Protein AF-A0A183SHX3-F1 (afdb_monomer_lite)

Foldseek 3Di:
DCPVVPDDPVVVLVVVLVVVVVLQPDQDPDPVSVVVLVCLLVVLVVQLPPDPDDDDPPDPSNVSVLVLLVSLLCLQPPPPCPDDDDDDDDDPPDPDPDPPPDDPPPPPDSYVHPDLRNLLSSLLSLLSNLVPDDPPDDDPPVSLVSLLVRLLVLLPLDDDPPPDDDDDDDDPVVVVVVVVVVVVRRVSSLSSNLSSLSNLLSVDDPVDPVGVSLVSLLCQLPDPDPVSVQSSLLSDDDDLVCLVSLLVQCPPPDLSSVLSSLQVCLVVLPQVSDDQVSVLVSLVCQLPPPDADDPPPPPDDDDDPPPCPVVCPCGRSSNVSSLSSLVSNCVVQVVALLSSCVSHPCLVCVVSSLSSLLSNLVPDFAVSNVVNLVVLQVVFFAQDQPDDPDDDRDGGGLLHGDPVRLWLSSLSNLLSLLVSLVCVVVDDDDPGHDDNVSSVVSNVSRDGALQSLQQPDDDDPPPDDDDDDDDDPPCPVVSNCVVVVVLLCVLVPDDDDDDVNSRVLSSVLSSLSSLVSHDLPPPVSLVSLLVSLLVLLLDLSNFLSCLVSSVVSNCVSDPDPVVLVCSCVSSVLVVCLVVPPDDRSNSSSVVVVVVSVVVVVVVVVD

Organism: Schistocephalus solidus (NCBI:txid70667)

Radius of gyration: 36.67 Å; chains: 1; bounding box: 92×57×106 Å

Sequence (606 aa):
MNLYQQMPFSHFTEEFFELCRYSLISAERSPYRERTVDFIVRFVLQASKHSNSTCDETSTKNQLLIKTFLFCAKVITLLSRIVTDGTHTTELSTPNFLPLNSSTSFFFKYHECVDPAPRFRCTQIIQKLLQAMGADECLPVELLDIIQRVLLRRSQDIKVSIASQDSLLLSWDTVIHRFLSFLRTLSLKHTVRIQSIHGLCRLQDPTNKDCPVVANLLWLARHDIPEVRRTALAALVLTTVTLPCVVERCRDVSDSVRKTAYGILAERSILRPLSIAKRIAIIQDGLKDTSREFPLFTPYSDYQPHRLRSLLVHFWEVRKAAEELVLAWFKAVDQDPILLLRRLDTEGVPQTSRLCLERLLQNLDAATLKSVFKKWSEEYLDERLVRGLSLVAIYPPRRLPKPEKCSVECVFFWRVAAEYLLQRPTKKEDENGPSPDECSAILESIMPSVSDYVEYRYLTQIHGAGPRKITANTAYSDLENHRVNGLLELLQADLDYNENIMEAECVLEHVFHFCDSLDLSDEFGRRRLYDVVRNWLVNPNVPASLTAFLLKLYFNIEISVVRLCDLPTLCSVYYLYLRAPDWFSRAKLAIIYGTLRIHFAYQQRD

Secondary structure (DSSP, 8-state):
--HHHHS-HHHHHHHHHHHHHHHHS-----HHHHHHHHHHHHHHHHHHH---S---TT-GGGHHHHHHHHHHHHHHH---SSS---S--------------S-TTS----TT-SSSHHHHHHHHHHHHHHHHS-SS-PPPHHHHHHHHHHHHHHTT-----------S---HHHHHHHHHHHHHHHHHHHHHHHHHHHHHGGG--SS-TT-HHHHHHHHHHHHS-HHHHHHHHHHSPP-TTTHHHHHHHTT-SSHHHHHHHHHHHHHTT--TTS-HHHHHHHHHHHHT----------------TTSGGGTTT---HHHHHHHHHHHHHHHTTTT-HHHHHTTS-TTT-HHHHHHHHHHHHHHS-HHHHHHHHHHHHHHHEE------SSSS--SPP--EEPGGG--HHHHHHHHHHHHHHHHGGGS---TTSPPHHHHHHHHHHHPPPHHHHHT-------S----PPPPTTSTTTSSSSHHHHHHHHHHHS-SS--SHHHHHHHHHHHHHHHGGGS-TT-HHHHHHHHHHHHHHHH-TTS-STTHHHHHHHHHHH---HHHHHTHHHHTTHHHHHHH-SSHHHHHHHHHHHHHHHHHHHHHTT-

InterPro domains:
  IPR016024 Armadillo-type fold [SSF48371] (104-551)
  IPR027165 Condensin complex subunit 3 [PTHR14418] (189-291)

pLDDT: mean 71.31, std 21.79, range [22.97, 98.19]

Structure (mmCIF, N/CA/C/O backbone):
data_AF-A0A183SHX3-F1
#
_entry.id   AF-A0A183SHX3-F1
#
loop_
_atom_site.group_PDB
_atom_site.id
_atom_site.type_symbol
_atom_site.label_atom_id
_atom_site.label_alt_id
_atom_site.label_comp_id
_atom_site.label_asym_id
_atom_site.label_entity_id
_atom_site.label_seq_id
_atom_site.pdbx_PDB_ins_code
_atom_site.Cartn_x
_atom_site.Cartn_y
_atom_site.Cartn_z
_atom_site.occupancy
_atom_site.B_iso_or_equiv
_atom_site.auth_seq_id
_atom_site.auth_comp_id
_atom_site.auth_asym_id
_atom_site.auth_atom_id
_atom_site.pdbx_PDB_model_num
ATOM 1 N N . MET A 1 1 ? 33.248 26.354 -43.726 1.00 44.84 1 MET A N 1
ATOM 2 C CA . MET A 1 1 ? 32.286 25.823 -42.736 1.00 44.84 1 MET A CA 1
ATOM 3 C C . MET A 1 1 ? 30.930 25.512 -43.403 1.00 44.84 1 MET A C 1
ATOM 5 O O . MET A 1 1 ? 29.905 25.875 -42.860 1.00 44.84 1 MET A O 1
ATOM 9 N N . ASN A 1 2 ? 30.923 24.837 -44.570 1.00 54.84 2 ASN A N 1
ATOM 10 C CA . ASN A 1 2 ? 29.713 24.521 -45.370 1.00 54.84 2 ASN A CA 1
ATOM 11 C C . ASN A 1 2 ? 29.609 23.032 -45.769 1.00 54.84 2 ASN A C 1
ATOM 13 O O . ASN A 1 2 ? 28.749 22.673 -46.566 1.00 54.84 2 ASN A O 1
ATOM 17 N N . LEU A 1 3 ? 30.468 22.159 -45.222 1.00 58.69 3 LEU A N 1
ATOM 18 C CA . LEU A 1 3 ? 30.584 20.755 -45.649 1.00 58.69 3 LEU A CA 1
ATOM 19 C C . LEU A 1 3 ? 29.235 20.013 -45.592 1.00 58.69 3 LEU A C 1
ATOM 21 O O . LEU A 1 3 ? 28.843 19.347 -46.542 1.00 58.69 3 LEU A O 1
ATOM 25 N N . TYR A 1 4 ? 28.483 20.212 -44.508 1.00 65.12 4 TYR A N 1
ATOM 26 C CA . TYR A 1 4 ? 27.201 19.543 -44.276 1.00 65.12 4 TYR A CA 1
ATOM 27 C C . TYR A 1 4 ? 26.002 20.208 -44.971 1.00 65.12 4 TYR A C 1
ATOM 29 O O . TYR A 1 4 ? 24.940 19.602 -45.033 1.00 65.12 4 TYR A O 1
ATOM 37 N N . GLN A 1 5 ? 26.146 21.428 -45.504 1.00 63.84 5 GLN A N 1
ATOM 38 C CA . GLN A 1 5 ? 25.056 22.111 -46.220 1.00 63.84 5 GLN A CA 1
ATOM 39 C C . GLN A 1 5 ? 24.899 21.616 -47.664 1.00 63.84 5 GLN A C 1
ATOM 41 O O . GLN A 1 5 ? 23.817 21.724 -48.229 1.00 63.84 5 GLN A O 1
ATOM 46 N N . GLN A 1 6 ? 25.971 21.086 -48.259 1.00 72.94 6 GLN A N 1
ATOM 47 C CA . GLN A 1 6 ? 25.992 20.597 -49.645 1.00 72.94 6 GLN A CA 1
ATOM 48 C C . GLN A 1 6 ? 26.028 19.064 -49.738 1.00 72.94 6 GLN A C 1
ATOM 50 O O . GLN A 1 6 ? 25.928 18.510 -50.832 1.00 72.94 6 GLN A O 1
ATOM 55 N N . MET A 1 7 ? 26.186 18.366 -48.609 1.00 78.50 7 MET A N 1
ATOM 56 C CA . MET A 1 7 ? 26.291 16.910 -48.584 1.00 78.50 7 MET A CA 1
ATOM 57 C C . MET A 1 7 ? 24.915 16.243 -48.769 1.00 78.50 7 MET A C 1
ATOM 59 O O . MET A 1 7 ? 23.970 16.597 -48.059 1.00 78.50 7 MET A O 1
ATOM 63 N N . PRO A 1 8 ? 24.790 15.232 -49.656 1.00 80.56 8 PRO A N 1
ATOM 64 C CA . PRO A 1 8 ? 23.586 14.415 -49.746 1.00 80.56 8 PRO A CA 1
ATOM 65 C C . PRO A 1 8 ? 23.235 13.779 -48.399 1.00 80.56 8 PRO A C 1
ATOM 67 O O . PRO A 1 8 ? 24.102 13.246 -47.704 1.00 80.56 8 PRO A O 1
ATOM 70 N N . PHE A 1 9 ? 21.947 13.767 -48.051 1.00 78.00 9 PHE A N 1
ATOM 71 C CA . PHE A 1 9 ? 21.480 13.196 -46.785 1.00 78.00 9 PHE A CA 1
ATOM 72 C C . PHE A 1 9 ? 21.889 11.722 -46.606 1.00 78.00 9 PHE A C 1
ATOM 74 O O . PHE A 1 9 ? 22.157 11.292 -45.489 1.00 78.00 9 PHE A O 1
ATOM 81 N N . SER A 1 10 ? 21.988 10.945 -47.691 1.00 76.94 10 SER A N 1
ATOM 82 C CA . SER A 1 10 ? 22.508 9.571 -47.663 1.00 76.94 10 SER A CA 1
ATOM 83 C C . SER A 1 10 ? 23.941 9.503 -47.126 1.00 76.94 10 SER A C 1
ATOM 85 O O . SER A 1 10 ? 24.170 8.789 -46.151 1.00 76.94 10 SER A O 1
ATOM 87 N N . HIS A 1 11 ? 24.859 10.298 -47.682 1.00 81.56 11 HIS A N 1
ATOM 88 C CA . HIS A 1 11 ? 26.261 10.347 -47.253 1.00 81.56 11 HIS A CA 1
ATOM 89 C C . HIS A 1 11 ? 26.391 10.847 -45.813 1.00 81.56 11 HIS A C 1
ATOM 91 O O . HIS A 1 11 ? 27.115 10.247 -45.023 1.00 81.56 11 HIS A O 1
ATOM 97 N N . PHE A 1 12 ? 25.610 11.869 -45.437 1.00 85.19 12 PHE A N 1
ATOM 98 C CA . PHE A 1 12 ? 25.534 12.305 -44.043 1.00 85.19 12 PHE A CA 1
ATOM 99 C C . PHE A 1 12 ? 25.127 11.153 -43.118 1.00 85.19 12 PHE A C 1
ATOM 101 O O . PHE A 1 12 ? 25.765 10.924 -42.094 1.00 85.19 12 PHE A O 1
ATOM 108 N N . THR A 1 13 ? 24.061 10.419 -43.466 1.00 80.44 13 THR A N 1
ATOM 109 C CA . THR A 1 13 ? 23.580 9.314 -42.627 1.00 80.44 13 THR A CA 1
ATOM 110 C C . THR A 1 13 ? 24.597 8.187 -42.514 1.00 80.44 13 THR A C 1
ATOM 112 O O . THR A 1 13 ? 24.726 7.608 -41.441 1.00 80.44 13 THR A O 1
ATOM 115 N N . GLU A 1 14 ? 25.332 7.886 -43.584 1.00 81.31 14 GLU A N 1
ATOM 116 C CA . GLU A 1 14 ? 26.400 6.888 -43.562 1.00 81.31 14 GLU A CA 1
ATOM 117 C C . GLU A 1 14 ? 27.521 7.311 -42.612 1.00 81.31 14 GLU A C 1
ATOM 119 O O . GLU A 1 14 ? 27.800 6.587 -41.659 1.00 81.31 14 GLU A O 1
ATOM 124 N N . GLU A 1 15 ? 28.075 8.514 -42.780 1.00 85.25 15 GLU A N 1
ATOM 125 C CA . GLU A 1 15 ? 29.141 9.039 -41.917 1.00 85.25 15 GLU A CA 1
ATOM 126 C C . GLU A 1 15 ? 28.696 9.138 -40.448 1.00 85.25 15 GLU A C 1
ATOM 128 O O . GLU A 1 15 ? 29.411 8.719 -39.534 1.00 85.25 15 GLU A O 1
ATOM 133 N N . PHE A 1 16 ? 27.471 9.609 -40.207 1.00 87.00 16 PHE A N 1
ATOM 134 C CA . PHE A 1 16 ? 26.891 9.680 -38.870 1.00 87.00 16 PHE A CA 1
ATOM 135 C C . PHE A 1 16 ? 26.811 8.300 -38.203 1.00 87.00 16 PHE A C 1
ATOM 137 O O . PHE A 1 16 ? 27.210 8.150 -37.044 1.00 87.00 16 PHE A O 1
ATOM 144 N N . PHE A 1 17 ? 26.320 7.277 -38.911 1.00 84.44 17 PHE A N 1
ATOM 145 C CA . PHE A 1 17 ? 26.219 5.931 -38.346 1.00 84.44 17 PHE A CA 1
ATOM 146 C C . PHE A 1 17 ? 27.577 5.242 -38.206 1.00 84.44 17 PHE A C 1
ATOM 148 O O . PHE A 1 17 ? 27.749 4.491 -37.246 1.00 84.44 17 PHE A O 1
ATOM 155 N N . GLU A 1 18 ? 28.548 5.519 -39.082 1.00 81.69 18 GLU A N 1
ATOM 156 C CA . GLU A 1 18 ? 29.937 5.080 -38.895 1.00 81.69 18 GLU A CA 1
ATOM 157 C C . GLU A 1 18 ? 30.511 5.619 -37.579 1.00 81.69 18 GLU A C 1
ATOM 159 O O . GLU A 1 18 ? 31.029 4.855 -36.763 1.00 81.69 18 GLU A O 1
ATOM 164 N N . LEU A 1 19 ? 30.326 6.912 -37.299 1.00 84.81 19 LEU A N 1
ATOM 165 C CA . LEU A 1 19 ? 30.756 7.514 -36.035 1.00 84.81 19 LEU A CA 1
ATOM 166 C C . LEU A 1 19 ? 29.989 6.951 -34.829 1.00 84.81 19 LEU A C 1
ATOM 168 O O . LEU A 1 19 ? 30.579 6.692 -33.776 1.00 84.81 19 LEU A O 1
ATOM 172 N N . CYS A 1 20 ? 28.687 6.684 -34.978 1.00 84.94 20 CYS A N 1
ATOM 173 C CA . CYS A 1 20 ? 27.889 6.066 -33.921 1.00 84.94 20 CYS A CA 1
ATOM 174 C C . CYS A 1 20 ? 28.414 4.678 -33.530 1.00 84.94 20 CYS A C 1
ATOM 176 O O . CYS A 1 20 ? 28.314 4.317 -32.356 1.00 84.94 20 CYS A O 1
ATOM 178 N N . ARG A 1 21 ? 29.017 3.901 -34.444 1.00 80.56 21 ARG A N 1
ATOM 179 C CA . ARG A 1 21 ? 29.522 2.547 -34.133 1.00 80.56 21 ARG A CA 1
ATOM 180 C C . ARG A 1 21 ? 30.558 2.540 -33.017 1.00 80.56 21 ARG A C 1
ATOM 182 O O . ARG A 1 21 ? 30.511 1.648 -32.174 1.00 80.56 21 ARG A O 1
ATOM 189 N N . TYR A 1 22 ? 31.415 3.555 -32.925 1.00 81.25 22 TYR A N 1
ATOM 190 C CA . TYR A 1 22 ? 32.411 3.657 -31.849 1.00 81.25 22 TYR A CA 1
ATOM 191 C C . TYR A 1 22 ? 31.785 3.747 -30.449 1.00 81.25 22 TYR A C 1
ATOM 193 O O . TYR A 1 22 ? 32.388 3.319 -29.460 1.00 81.25 22 TYR A O 1
ATOM 201 N N . SER A 1 23 ? 30.549 4.249 -30.355 1.00 81.25 23 SER A N 1
ATOM 202 C CA . SER A 1 23 ? 29.786 4.274 -29.102 1.00 81.25 23 SER A CA 1
ATOM 203 C C . SER A 1 23 ? 29.181 2.911 -28.730 1.00 81.25 23 SER A C 1
ATOM 205 O O . SER A 1 23 ? 28.884 2.678 -27.559 1.00 81.25 23 SER A O 1
ATOM 207 N N . LEU A 1 24 ? 29.051 1.988 -29.693 1.00 79.19 24 LEU A N 1
ATOM 208 C CA . LEU A 1 24 ? 28.422 0.675 -29.511 1.00 79.19 24 LEU A CA 1
ATOM 209 C C . LEU A 1 24 ? 29.389 -0.408 -29.009 1.00 79.19 24 LEU A C 1
ATOM 211 O O . LEU A 1 24 ? 28.943 -1.400 -28.440 1.00 79.19 24 LEU A O 1
ATOM 215 N N . ILE A 1 25 ? 30.699 -0.227 -29.204 1.00 76.44 25 ILE A N 1
ATOM 216 C CA . ILE A 1 25 ? 31.730 -1.258 -28.958 1.00 76.44 25 ILE A CA 1
ATOM 217 C C . ILE A 1 25 ? 31.928 -1.557 -27.462 1.00 76.44 25 ILE A C 1
ATOM 219 O O . ILE A 1 25 ? 32.425 -2.617 -27.108 1.00 76.44 25 ILE A O 1
ATOM 223 N N . SER A 1 26 ? 31.548 -0.646 -26.561 1.00 79.12 26 SER A N 1
ATOM 224 C CA . SER A 1 26 ? 31.775 -0.816 -25.121 1.00 79.12 26 SER A CA 1
ATOM 225 C C . SER A 1 26 ? 30.513 -0.590 -24.295 1.00 79.12 26 SER A C 1
ATOM 227 O O . SER A 1 26 ? 29.815 0.420 -24.439 1.00 79.12 26 SER A O 1
ATOM 229 N N . ALA A 1 27 ? 30.265 -1.503 -23.353 1.00 79.44 27 ALA A N 1
ATOM 230 C CA . ALA A 1 27 ? 29.186 -1.403 -22.373 1.00 79.44 27 ALA A CA 1
ATOM 231 C C . ALA A 1 27 ? 29.546 -0.554 -21.140 1.00 79.44 27 ALA A C 1
ATOM 233 O O . ALA A 1 27 ? 28.738 -0.416 -20.225 1.00 79.44 27 ALA A O 1
ATOM 234 N N . GLU A 1 28 ? 30.752 0.011 -21.097 1.00 84.00 28 GLU A N 1
ATOM 235 C CA . GLU A 1 28 ? 31.245 0.824 -19.986 1.00 84.00 28 GLU A CA 1
ATOM 236 C C . GLU A 1 28 ? 30.376 2.071 -19.761 1.00 84.00 28 GLU A C 1
ATOM 238 O O . GLU A 1 28 ? 30.278 2.943 -20.621 1.00 84.00 28 GLU A O 1
ATOM 243 N N . ARG A 1 29 ? 29.774 2.212 -18.582 1.00 84.69 29 ARG A N 1
ATOM 244 C CA . ARG A 1 29 ? 28.851 3.318 -18.268 1.00 84.69 29 ARG A CA 1
ATOM 245 C C . ARG A 1 29 ? 29.571 4.574 -17.764 1.00 84.69 29 ARG A C 1
ATOM 247 O O . ARG A 1 29 ? 29.130 5.198 -16.802 1.00 84.69 29 ARG A O 1
ATOM 254 N N . SER A 1 30 ? 30.702 4.932 -18.374 1.00 86.94 30 SER A N 1
ATOM 255 C CA . SER A 1 30 ? 31.411 6.162 -18.016 1.00 86.94 30 SER A CA 1
ATOM 256 C C . SER A 1 30 ? 30.597 7.398 -18.422 1.00 86.94 30 SER A C 1
ATOM 258 O O . SER A 1 30 ? 29.901 7.365 -19.445 1.00 86.94 30 SER A O 1
ATOM 260 N N . PRO A 1 31 ? 30.689 8.517 -17.672 1.00 89.25 31 PRO A N 1
ATOM 261 C CA . PRO A 1 31 ? 29.915 9.723 -17.968 1.00 89.25 31 PRO A CA 1
ATOM 262 C C . PRO A 1 31 ? 30.086 10.219 -19.410 1.00 89.25 31 PRO A C 1
ATOM 264 O O . PRO A 1 31 ? 29.133 10.704 -20.009 1.00 89.25 31 PRO A O 1
ATOM 267 N N . TYR A 1 32 ? 31.280 10.065 -19.990 1.00 87.81 32 TYR A N 1
ATOM 268 C CA . TYR A 1 32 ? 31.571 10.463 -21.369 1.00 87.81 32 TYR A CA 1
ATOM 269 C C . TYR A 1 32 ? 30.774 9.644 -22.389 1.00 87.81 32 TYR A C 1
ATOM 271 O O . TYR A 1 32 ? 30.158 10.217 -23.282 1.00 87.81 32 TYR A O 1
ATOM 279 N N . ARG A 1 33 ? 30.730 8.315 -22.229 1.00 87.88 33 ARG A N 1
ATOM 280 C CA . ARG A 1 33 ? 29.989 7.428 -23.136 1.00 87.88 33 ARG A CA 1
ATOM 281 C C . ARG A 1 33 ? 28.482 7.629 -23.016 1.00 87.88 33 ARG A C 1
ATOM 283 O O . ARG A 1 33 ? 27.803 7.689 -24.037 1.00 87.88 33 ARG A O 1
ATOM 290 N N . GLU A 1 34 ? 27.965 7.782 -21.797 1.00 91.62 34 GLU A N 1
ATOM 291 C CA . GLU A 1 34 ? 26.540 8.077 -21.588 1.00 91.62 34 GLU A CA 1
ATOM 292 C C . GLU A 1 34 ? 26.155 9.432 -22.208 1.00 91.62 34 GLU A C 1
ATOM 294 O O . GLU A 1 34 ? 25.136 9.517 -22.889 1.00 91.62 34 GLU A O 1
ATOM 299 N N . ARG A 1 35 ? 27.015 10.460 -22.098 1.00 91.75 35 ARG A N 1
ATOM 300 C CA . ARG A 1 35 ? 26.821 11.746 -22.797 1.00 91.75 35 ARG A CA 1
ATOM 301 C C . ARG A 1 35 ? 26.814 11.598 -24.318 1.00 91.75 35 ARG A C 1
ATOM 303 O O . ARG A 1 35 ? 26.024 12.273 -24.968 1.00 91.75 35 ARG A O 1
ATOM 310 N N . THR A 1 36 ? 27.657 10.738 -24.897 1.00 91.62 36 THR A N 1
ATOM 311 C CA . THR A 1 36 ? 27.636 10.462 -26.345 1.00 91.62 36 THR A CA 1
ATOM 312 C C . THR A 1 36 ? 26.321 9.812 -26.772 1.00 91.62 36 THR A C 1
ATOM 314 O O . THR A 1 36 ? 25.729 10.235 -27.760 1.00 91.62 36 THR A O 1
ATOM 317 N N . VAL A 1 37 ? 25.830 8.825 -26.018 1.00 91.69 37 VAL A N 1
ATOM 318 C CA . VAL A 1 37 ? 24.529 8.188 -26.289 1.00 91.69 37 VAL A CA 1
ATOM 319 C C . VAL A 1 37 ? 23.393 9.209 -26.184 1.00 91.69 37 VAL A C 1
ATOM 321 O O . VAL A 1 37 ? 22.548 9.282 -27.074 1.00 91.69 37 VAL A O 1
ATOM 324 N N . ASP A 1 38 ? 23.395 10.043 -25.143 1.00 92.94 38 ASP A N 1
ATOM 325 C CA . ASP A 1 38 ? 22.401 11.106 -24.972 1.00 92.94 38 ASP A CA 1
ATOM 326 C C . ASP A 1 38 ? 22.475 12.159 -26.083 1.00 92.94 38 ASP A C 1
ATOM 328 O O . ASP A 1 38 ? 21.438 12.638 -26.542 1.00 92.94 38 ASP A O 1
ATOM 332 N N . PHE A 1 39 ? 23.681 12.499 -26.548 1.00 94.44 39 PHE A N 1
ATOM 333 C CA . PHE A 1 39 ? 23.878 13.376 -27.699 1.00 94.44 39 PHE A CA 1
ATOM 334 C C . PHE A 1 39 ? 23.248 12.781 -28.958 1.00 94.44 39 PHE A C 1
ATOM 336 O O . PHE A 1 39 ? 22.473 13.476 -29.607 1.00 94.44 39 PHE A O 1
ATOM 343 N N . ILE A 1 40 ? 23.514 11.506 -29.268 1.00 92.81 40 ILE A N 1
ATOM 344 C CA . ILE A 1 40 ? 22.926 10.816 -30.428 1.00 92.81 40 ILE A CA 1
ATOM 345 C C . ILE A 1 40 ? 21.395 10.899 -30.367 1.00 92.81 40 ILE A C 1
ATOM 347 O O . ILE A 1 40 ? 20.765 11.327 -31.330 1.00 92.81 40 ILE A O 1
ATOM 351 N N . VAL A 1 41 ? 20.795 10.558 -29.221 1.00 92.75 41 VAL A N 1
ATOM 352 C CA . VAL A 1 41 ? 19.334 10.577 -29.027 1.00 92.75 41 VAL A CA 1
ATOM 353 C C . VAL A 1 41 ? 18.762 11.983 -29.220 1.00 92.75 41 VAL A C 1
ATOM 355 O O . VAL A 1 41 ? 17.829 12.171 -30.000 1.00 92.75 41 VAL A O 1
ATOM 358 N N . ARG A 1 42 ? 19.328 12.989 -28.540 1.00 92.38 42 ARG A N 1
ATOM 359 C CA . ARG A 1 42 ? 18.849 14.379 -28.623 1.00 92.38 42 ARG A CA 1
ATOM 360 C C . ARG A 1 42 ? 19.024 14.958 -30.021 1.00 92.38 42 ARG A C 1
ATOM 362 O O . ARG A 1 42 ? 18.123 15.637 -30.503 1.00 92.38 42 ARG A O 1
ATOM 369 N N . PHE A 1 43 ? 20.153 14.679 -30.668 1.00 91.19 43 PHE A N 1
ATOM 370 C CA . PHE A 1 43 ? 20.435 15.128 -32.026 1.00 91.19 43 PHE A CA 1
ATOM 371 C C . PHE A 1 43 ? 19.421 14.556 -33.019 1.00 91.19 43 PHE A C 1
ATOM 373 O O . PHE A 1 43 ? 18.811 15.316 -33.766 1.00 91.19 43 PHE A O 1
ATOM 380 N N . VAL A 1 44 ? 19.183 13.240 -32.981 1.00 88.88 44 VAL A N 1
ATOM 381 C CA . VAL A 1 44 ? 18.228 12.565 -33.873 1.00 88.88 44 VAL A CA 1
ATOM 382 C C . VAL A 1 44 ? 16.810 13.117 -33.692 1.00 88.88 44 VAL A C 1
ATOM 384 O O . VAL A 1 44 ? 16.133 13.395 -34.682 1.00 88.88 44 VAL A O 1
ATOM 387 N N . LEU A 1 45 ? 16.368 13.342 -32.450 1.00 86.62 45 LEU A N 1
ATOM 388 C CA . LEU A 1 45 ? 15.042 13.908 -32.175 1.00 86.62 45 LEU A CA 1
ATOM 389 C C . LEU A 1 45 ? 14.928 15.370 -32.618 1.00 86.62 45 LEU A C 1
ATOM 391 O O . LEU A 1 45 ? 13.945 15.740 -33.253 1.00 86.62 45 LEU A O 1
ATOM 395 N N . GLN A 1 46 ? 15.936 16.203 -32.346 1.00 84.56 46 GLN A N 1
ATOM 396 C CA . GLN A 1 46 ? 15.917 17.608 -32.759 1.00 84.56 46 GLN A CA 1
ATOM 397 C C . GLN A 1 46 ? 15.940 17.755 -34.285 1.00 84.56 46 GLN A C 1
ATOM 399 O O . GLN A 1 46 ? 15.208 18.574 -34.840 1.00 84.56 46 GLN A O 1
ATOM 404 N N . ALA A 1 47 ? 16.741 16.932 -34.965 1.00 78.88 47 ALA A N 1
ATOM 405 C CA . ALA A 1 47 ? 16.789 16.879 -36.422 1.00 78.88 47 ALA A CA 1
ATOM 406 C C . ALA A 1 47 ? 15.444 16.455 -37.036 1.00 78.88 47 ALA A C 1
ATOM 408 O O . ALA A 1 47 ? 15.144 16.845 -38.160 1.00 78.88 47 ALA A O 1
ATOM 409 N N . SER A 1 48 ? 14.622 15.711 -36.287 1.00 71.56 48 SER A N 1
ATOM 410 C CA . SER A 1 48 ? 13.280 15.293 -36.714 1.00 71.56 48 SER A CA 1
ATOM 411 C C . SER A 1 48 ? 12.211 16.376 -36.461 1.00 71.56 48 SER A C 1
ATOM 413 O O . SER A 1 48 ? 11.261 16.501 -37.230 1.00 71.56 48 SER A O 1
ATOM 415 N N . LYS A 1 49 ? 12.379 17.223 -35.429 1.00 66.00 49 LYS A N 1
ATOM 416 C CA . LYS A 1 49 ? 11.394 18.243 -35.001 1.00 66.00 49 LYS A CA 1
ATOM 417 C C . LYS A 1 49 ? 11.361 19.534 -35.825 1.00 66.00 49 LYS A C 1
ATOM 419 O O . LYS A 1 49 ? 10.341 20.214 -35.836 1.00 66.00 49 LYS A O 1
ATOM 424 N N . HIS A 1 50 ? 12.432 19.905 -36.522 1.00 52.34 50 HIS A N 1
ATOM 425 C CA . HIS A 1 50 ? 12.530 21.194 -37.234 1.00 52.34 50 HIS A CA 1
ATOM 426 C C . HIS A 1 50 ? 11.709 21.296 -38.544 1.00 52.34 50 HIS A C 1
ATOM 428 O O . HIS A 1 50 ? 12.069 22.047 -39.449 1.00 52.34 50 HIS A O 1
ATOM 434 N N . SER A 1 51 ? 10.583 20.586 -38.666 1.00 46.19 51 SER A N 1
ATOM 435 C CA . SER A 1 51 ? 9.779 20.539 -39.891 1.00 46.19 51 SER A CA 1
ATOM 436 C C . SER A 1 51 ? 8.339 21.040 -39.706 1.00 46.19 51 SER A C 1
ATOM 438 O O . SER A 1 51 ? 7.379 20.280 -39.708 1.00 46.19 51 SER A O 1
ATOM 440 N N . ASN A 1 52 ? 8.160 22.359 -39.615 1.00 38.94 52 ASN A N 1
ATOM 441 C CA . ASN A 1 52 ? 6.830 22.975 -39.686 1.00 38.94 52 ASN A CA 1
ATOM 442 C C . ASN A 1 52 ? 6.229 22.811 -41.094 1.00 38.94 52 ASN A C 1
ATOM 444 O O . ASN A 1 52 ? 6.586 23.556 -42.005 1.00 38.94 52 ASN A O 1
ATOM 448 N N . SER A 1 53 ? 5.354 21.824 -41.292 1.00 39.28 53 SER A N 1
ATOM 449 C CA . SER A 1 53 ? 4.211 21.835 -42.233 1.00 39.28 53 SER A CA 1
ATOM 450 C C . SER A 1 53 ? 3.568 20.447 -42.263 1.00 39.28 53 SER A C 1
ATOM 452 O O . SER A 1 53 ? 4.255 19.491 -42.607 1.00 39.28 53 SER A O 1
ATOM 454 N N . THR A 1 54 ? 2.289 20.405 -41.864 1.00 37.12 54 THR A N 1
ATOM 455 C CA . THR A 1 54 ? 1.203 19.465 -42.226 1.00 37.12 54 THR A CA 1
ATOM 456 C C . THR A 1 54 ? 1.551 17.988 -42.453 1.00 37.12 54 THR A C 1
ATOM 458 O O . THR A 1 54 ? 2.363 17.653 -43.306 1.00 37.12 54 THR A O 1
ATOM 461 N N . CYS A 1 55 ? 0.850 17.108 -41.724 1.00 39.84 55 CYS A N 1
ATOM 462 C CA . CYS A 1 55 ? 0.810 15.658 -41.934 1.00 39.84 55 CYS A CA 1
ATOM 463 C C . CYS A 1 55 ? 0.718 15.294 -43.425 1.00 39.84 55 CYS A C 1
ATOM 465 O O . CYS A 1 55 ? -0.360 15.367 -44.000 1.00 39.84 55 CYS A O 1
ATOM 467 N N . ASP A 1 56 ? 1.838 14.874 -44.006 1.00 35.72 56 ASP A N 1
ATOM 468 C CA . ASP A 1 56 ? 1.897 14.113 -45.251 1.00 35.72 56 ASP A CA 1
ATOM 469 C C . ASP A 1 56 ? 2.701 12.844 -44.952 1.00 35.72 56 ASP A C 1
ATOM 471 O O . ASP A 1 56 ? 3.865 12.906 -44.537 1.00 35.72 56 ASP A O 1
ATOM 475 N N . GLU A 1 57 ? 2.069 11.687 -45.148 1.00 40.31 57 GLU A N 1
ATOM 476 C CA . GLU A 1 57 ? 2.584 10.345 -44.827 1.00 40.31 57 GLU A CA 1
ATOM 477 C C . GLU A 1 57 ? 3.860 9.961 -45.610 1.00 40.31 57 GLU A C 1
ATOM 479 O O . GLU A 1 57 ? 4.528 8.982 -45.287 1.00 40.31 57 GLU A O 1
ATOM 484 N N . THR A 1 58 ? 4.270 10.764 -46.596 1.00 43.00 58 THR A N 1
ATOM 485 C CA . THR A 1 58 ? 5.474 10.570 -47.429 1.00 43.00 58 THR A CA 1
ATOM 486 C C . THR A 1 58 ? 6.616 11.543 -47.117 1.00 43.00 58 THR A C 1
ATOM 488 O O . THR A 1 58 ? 7.569 11.685 -47.887 1.00 43.00 58 THR A O 1
ATOM 491 N N . SER A 1 59 ? 6.540 12.252 -45.995 1.00 47.81 59 SER A N 1
ATOM 492 C CA . SER A 1 59 ? 7.485 13.306 -45.645 1.00 47.81 59 SER A CA 1
ATOM 493 C C . SER A 1 59 ? 8.877 12.759 -45.272 1.00 47.81 59 SER A C 1
ATOM 495 O O . SER A 1 59 ? 9.077 12.091 -44.257 1.00 47.81 59 SER A O 1
ATOM 497 N N . THR A 1 60 ? 9.891 13.116 -46.065 1.00 50.28 60 THR A N 1
ATOM 498 C CA . THR A 1 60 ? 11.329 12.816 -45.885 1.00 50.28 60 THR A CA 1
ATOM 499 C C . THR A 1 60 ? 11.933 13.292 -44.546 1.00 50.28 60 THR A C 1
ATOM 501 O O . THR A 1 60 ? 13.096 13.014 -44.253 1.00 50.28 60 THR A O 1
ATOM 504 N N . LYS A 1 61 ? 11.152 13.975 -43.701 1.00 54.88 61 LYS A N 1
ATOM 505 C CA . LYS A 1 61 ? 11.589 14.695 -42.496 1.00 54.88 61 LYS A CA 1
ATOM 506 C C . LYS A 1 61 ? 11.826 13.797 -41.259 1.00 54.88 61 LYS A C 1
ATOM 508 O O . LYS A 1 61 ? 12.656 14.148 -40.429 1.00 54.88 61 LYS A O 1
ATOM 513 N N . ASN A 1 62 ? 11.242 12.591 -41.190 1.00 68.69 62 ASN A N 1
ATOM 514 C CA . ASN A 1 62 ? 11.507 11.593 -40.124 1.00 68.69 62 ASN A CA 1
ATOM 515 C C . ASN A 1 62 ? 12.564 10.534 -40.499 1.00 68.69 62 ASN A C 1
ATOM 517 O O . ASN A 1 62 ? 12.772 9.553 -39.777 1.00 68.69 62 ASN A O 1
ATOM 521 N N . GLN A 1 63 ? 13.258 10.705 -41.629 1.00 78.31 63 GLN A N 1
ATOM 522 C CA . GLN A 1 63 ? 14.158 9.677 -42.153 1.00 78.31 63 GLN A CA 1
ATOM 523 C C . GLN A 1 63 ? 15.352 9.381 -41.239 1.00 78.31 63 GLN A C 1
ATOM 525 O O . GLN A 1 63 ? 15.763 8.225 -41.171 1.00 78.31 63 GLN A O 1
ATOM 530 N N . LEU A 1 64 ? 15.908 10.370 -40.525 1.00 84.94 64 LEU A N 1
ATOM 531 C CA . LEU A 1 64 ? 17.034 10.124 -39.613 1.00 84.94 64 LEU A CA 1
ATOM 532 C C . LEU A 1 64 ? 16.598 9.285 -38.406 1.00 84.94 64 LEU A C 1
ATOM 534 O O . LEU A 1 64 ? 17.297 8.343 -38.035 1.00 84.94 64 LEU A O 1
ATOM 538 N N . LEU A 1 65 ? 15.427 9.577 -37.833 1.00 86.38 65 LEU A N 1
ATOM 539 C CA . LEU A 1 65 ? 14.842 8.807 -36.734 1.00 86.38 65 LEU A CA 1
ATOM 540 C C . LEU A 1 65 ? 14.569 7.360 -37.151 1.00 86.38 65 LEU A C 1
ATOM 542 O O . LEU A 1 65 ? 15.066 6.430 -36.515 1.00 86.38 65 LEU A O 1
ATOM 546 N N . ILE A 1 66 ? 13.867 7.170 -38.273 1.00 84.44 66 ILE A N 1
ATOM 547 C CA . ILE A 1 66 ? 13.563 5.846 -38.834 1.00 84.44 66 ILE A CA 1
ATOM 548 C C . ILE A 1 66 ? 14.855 5.077 -39.133 1.00 84.44 66 ILE A C 1
ATOM 550 O O . ILE A 1 66 ? 15.012 3.931 -38.705 1.00 84.44 66 ILE A O 1
ATOM 554 N N . LYS A 1 67 ? 15.820 5.708 -39.816 1.00 85.06 67 LYS A N 1
ATOM 555 C CA . LYS A 1 67 ? 17.118 5.088 -40.112 1.00 85.06 67 LYS A CA 1
ATOM 556 C C . LYS A 1 67 ? 17.898 4.751 -38.842 1.00 85.06 67 LYS A C 1
ATOM 558 O O . LYS A 1 67 ? 18.582 3.737 -38.845 1.00 85.06 67 LYS A O 1
ATOM 563 N N . THR A 1 68 ? 17.776 5.531 -37.766 1.00 89.12 68 THR A N 1
ATOM 564 C CA . THR A 1 68 ? 18.444 5.246 -36.484 1.00 89.12 68 THR A CA 1
ATOM 565 C C . THR A 1 68 ? 17.831 4.028 -35.797 1.00 89.12 68 THR A C 1
ATOM 567 O O . THR A 1 68 ? 18.567 3.134 -35.375 1.00 89.12 68 THR A O 1
ATOM 570 N N . PHE A 1 69 ? 16.498 3.923 -35.755 1.00 87.69 69 PHE A N 1
ATOM 571 C CA . PHE A 1 69 ? 15.828 2.714 -35.268 1.00 87.69 69 PHE A CA 1
ATOM 572 C C . PHE A 1 69 ? 16.219 1.484 -36.086 1.00 87.69 69 PHE A C 1
ATOM 574 O O . PHE A 1 69 ? 16.574 0.457 -35.510 1.00 87.69 69 PHE A O 1
ATOM 581 N N . LEU A 1 70 ? 16.220 1.591 -37.418 1.00 84.69 70 LEU A N 1
ATOM 582 C CA . LEU A 1 70 ? 16.631 0.503 -38.303 1.00 84.69 70 LEU A CA 1
ATOM 583 C C . LEU A 1 70 ? 18.114 0.160 -38.156 1.00 84.69 70 LEU A C 1
ATOM 585 O O . LEU A 1 70 ? 18.456 -1.017 -38.191 1.00 84.69 70 LEU A O 1
ATOM 589 N N . PHE A 1 71 ? 18.993 1.146 -37.975 1.00 85.81 71 PHE A N 1
ATOM 590 C CA . PHE A 1 71 ? 20.414 0.934 -37.712 1.00 85.81 71 PHE A CA 1
ATOM 591 C C . PHE A 1 71 ? 20.600 0.106 -36.438 1.00 85.81 71 PHE A C 1
ATOM 593 O O . PHE A 1 71 ? 21.184 -0.976 -36.493 1.00 85.81 71 PHE A O 1
ATOM 600 N N . CYS A 1 72 ? 20.017 0.541 -35.318 1.00 85.56 72 CYS A N 1
ATOM 601 C CA . CYS A 1 72 ? 20.079 -0.201 -34.061 1.00 85.56 72 CYS A CA 1
ATOM 602 C C . CYS A 1 72 ? 19.424 -1.586 -34.182 1.00 85.56 72 CYS A C 1
ATOM 604 O O . CYS A 1 72 ? 20.010 -2.580 -33.756 1.00 85.56 72 CYS A O 1
ATOM 606 N N . ALA A 1 73 ? 18.246 -1.685 -34.806 1.00 78.62 73 ALA A N 1
ATOM 607 C CA . ALA A 1 73 ? 17.550 -2.952 -35.002 1.00 78.62 73 ALA A CA 1
ATOM 608 C C . ALA A 1 73 ? 18.380 -3.926 -35.847 1.00 78.62 73 ALA A C 1
ATOM 610 O O . ALA A 1 73 ? 18.526 -5.079 -35.446 1.00 78.62 73 ALA A O 1
ATOM 611 N N . LYS A 1 74 ? 18.978 -3.477 -36.959 1.00 75.31 74 LYS A N 1
ATOM 612 C CA . LYS A 1 74 ? 19.833 -4.294 -37.839 1.00 75.31 74 LYS A CA 1
ATOM 613 C C . LYS A 1 74 ? 21.085 -4.788 -37.124 1.00 75.31 74 LYS A C 1
ATOM 615 O O . LYS A 1 74 ? 21.413 -5.963 -37.261 1.00 75.31 74 LYS A O 1
ATOM 620 N N . VAL A 1 75 ? 21.730 -3.933 -36.324 1.00 69.75 75 VAL A N 1
ATOM 621 C CA . VAL A 1 75 ? 22.869 -4.332 -35.477 1.00 69.75 75 VAL A CA 1
ATOM 622 C C . VAL A 1 75 ? 22.455 -5.424 -34.480 1.00 69.75 75 VAL A C 1
ATOM 624 O O . VAL A 1 75 ? 23.253 -6.299 -34.162 1.00 69.75 75 VAL A O 1
ATOM 627 N N . ILE A 1 76 ? 21.201 -5.415 -34.014 1.00 66.75 76 ILE A N 1
ATOM 628 C CA . ILE A 1 76 ? 20.697 -6.350 -33.001 1.00 66.75 76 ILE A CA 1
ATOM 629 C C . ILE A 1 76 ? 20.102 -7.659 -33.579 1.00 66.75 76 ILE A C 1
ATOM 631 O O . ILE A 1 76 ? 20.225 -8.709 -32.940 1.00 66.75 76 ILE A O 1
ATOM 635 N N . THR A 1 77 ? 19.374 -7.633 -34.704 1.00 58.72 77 THR A N 1
ATOM 636 C CA . THR A 1 77 ? 18.450 -8.733 -35.074 1.00 58.72 77 THR A CA 1
ATOM 637 C C . THR A 1 77 ? 18.992 -9.795 -36.010 1.00 58.72 77 THR A C 1
ATOM 639 O O . THR A 1 77 ? 18.746 -10.965 -35.736 1.00 58.72 77 THR A O 1
ATOM 642 N N . LEU A 1 78 ? 19.641 -9.421 -37.109 1.00 54.41 78 LEU A N 1
ATOM 643 C CA . LEU A 1 78 ? 19.734 -10.252 -38.315 1.00 54.41 78 LEU A CA 1
ATOM 644 C C . LEU A 1 78 ? 18.388 -10.953 -38.641 1.00 54.41 78 LEU A C 1
ATOM 646 O O . LEU A 1 78 ? 18.103 -12.065 -38.200 1.00 54.41 78 LEU A O 1
ATOM 650 N N . LEU A 1 79 ? 17.542 -10.297 -39.443 1.00 38.88 79 LEU A N 1
ATOM 651 C CA . LEU A 1 79 ? 16.531 -10.982 -40.261 1.00 38.88 79 LEU A CA 1
ATOM 652 C C . LEU A 1 79 ? 17.271 -11.907 -41.242 1.00 38.88 79 LEU A C 1
ATOM 654 O O . LEU A 1 79 ? 17.556 -11.507 -42.364 1.00 38.88 79 LEU A O 1
ATOM 658 N N . SER A 1 80 ? 17.654 -13.116 -40.827 1.00 36.00 80 SER A N 1
ATOM 659 C CA . SER A 1 80 ? 18.325 -14.058 -41.733 1.00 36.00 80 SER A CA 1
ATOM 660 C C . SER A 1 80 ? 17.377 -14.834 -42.636 1.00 36.00 80 SER A C 1
ATOM 662 O O . SER A 1 80 ? 17.910 -15.545 -43.478 1.00 36.00 80 SER A O 1
ATOM 664 N N . ARG A 1 81 ? 16.036 -14.816 -42.472 1.00 33.16 81 ARG A N 1
ATOM 665 C CA . ARG A 1 81 ? 15.207 -15.890 -43.083 1.00 33.16 81 ARG A CA 1
ATOM 666 C C . ARG A 1 81 ? 13.667 -15.738 -43.129 1.00 33.16 81 ARG A C 1
ATOM 668 O O . ARG A 1 81 ? 12.970 -16.727 -42.959 1.00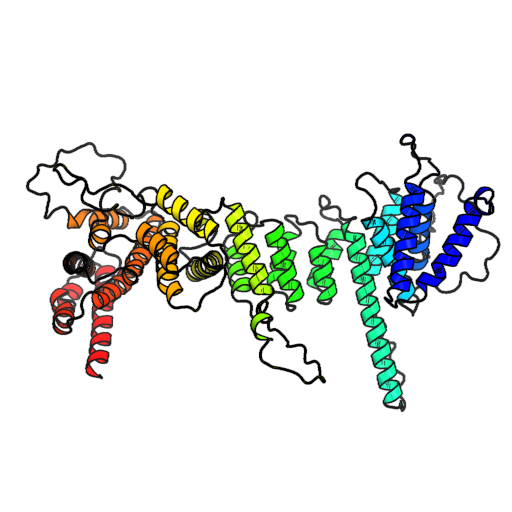 33.16 81 ARG A O 1
ATOM 675 N N . ILE A 1 82 ? 13.099 -14.556 -43.370 1.00 30.91 82 ILE A N 1
ATOM 676 C CA . ILE A 1 82 ? 11.656 -14.410 -43.702 1.00 30.91 82 ILE A CA 1
ATOM 677 C C . ILE A 1 82 ? 11.593 -13.291 -44.758 1.00 30.91 82 ILE A C 1
ATOM 679 O O . ILE A 1 82 ? 11.914 -12.161 -44.413 1.00 30.91 82 ILE A O 1
ATOM 683 N N . VAL A 1 83 ? 11.368 -13.491 -46.062 1.00 30.05 83 VAL A N 1
ATOM 684 C CA . VAL A 1 83 ? 10.457 -14.391 -46.785 1.00 30.05 83 VAL A CA 1
ATOM 685 C C . VAL A 1 83 ? 11.185 -15.033 -47.979 1.00 30.05 83 VAL A C 1
ATOM 687 O O . VAL A 1 83 ? 11.508 -14.362 -48.953 1.00 30.05 83 VAL A O 1
ATOM 690 N N . THR A 1 84 ? 11.404 -16.343 -47.921 1.00 28.38 84 THR A N 1
ATOM 691 C CA . THR A 1 84 ? 11.439 -17.216 -49.105 1.00 28.38 84 THR A CA 1
ATOM 692 C C . THR A 1 84 ? 10.641 -18.456 -48.738 1.00 28.38 84 THR A C 1
ATOM 694 O O . THR A 1 84 ? 11.206 -19.533 -48.575 1.00 28.38 84 THR A O 1
ATOM 697 N N . ASP A 1 85 ? 9.341 -18.279 -48.522 1.00 26.34 85 ASP A N 1
ATOM 698 C CA . ASP A 1 85 ? 8.411 -19.370 -48.771 1.00 26.34 85 ASP A CA 1
ATOM 699 C C . ASP A 1 85 ? 7.790 -19.090 -50.131 1.00 26.34 85 ASP A C 1
ATOM 701 O O . ASP A 1 85 ? 7.287 -17.997 -50.402 1.00 26.34 85 ASP A O 1
ATOM 705 N N . GLY A 1 86 ? 7.964 -20.053 -51.031 1.00 33.56 86 GLY A N 1
ATOM 706 C CA . GLY A 1 86 ? 7.451 -19.975 -52.381 1.00 33.56 86 GLY A CA 1
ATOM 707 C C . GLY A 1 86 ? 5.936 -19.910 -52.340 1.00 33.56 86 GLY A C 1
ATOM 708 O O . GLY A 1 86 ? 5.295 -20.837 -51.865 1.00 33.56 86 GLY A O 1
ATOM 709 N N . THR A 1 87 ? 5.373 -18.809 -52.822 1.00 29.56 87 THR A N 1
ATOM 710 C CA . THR A 1 87 ? 4.205 -18.748 -53.712 1.00 29.56 87 THR A CA 1
ATOM 711 C C . THR A 1 87 ? 3.838 -17.277 -53.925 1.00 29.56 87 THR A C 1
ATOM 713 O O . THR A 1 87 ? 3.560 -16.549 -52.985 1.00 29.56 87 THR A O 1
ATOM 716 N N . HIS A 1 88 ? 3.873 -16.864 -55.193 1.00 26.28 88 HIS A N 1
ATOM 717 C CA . HIS A 1 88 ? 3.333 -15.623 -55.760 1.00 26.28 88 HIS A CA 1
ATOM 718 C C . HIS A 1 88 ? 3.805 -14.282 -55.169 1.00 26.28 88 HIS A C 1
ATOM 720 O O . HIS A 1 88 ? 3.304 -13.748 -54.186 1.00 26.28 88 HIS A O 1
ATOM 726 N N . THR A 1 89 ? 4.743 -13.685 -55.901 1.00 22.97 89 THR A N 1
ATOM 727 C CA . THR A 1 89 ? 5.110 -12.272 -55.873 1.00 22.97 89 THR A CA 1
ATOM 728 C C . THR A 1 89 ? 3.909 -11.370 -56.180 1.00 22.97 89 THR A C 1
ATOM 730 O O . THR A 1 89 ? 3.461 -11.299 -57.323 1.00 22.97 89 THR A O 1
ATOM 733 N N . THR A 1 90 ? 3.463 -10.606 -55.188 1.00 23.77 90 THR A N 1
ATOM 734 C CA . THR A 1 90 ? 2.958 -9.245 -55.406 1.00 23.77 90 THR A CA 1
ATOM 735 C C . THR A 1 90 ? 3.876 -8.306 -54.647 1.00 23.77 90 THR A C 1
ATOM 737 O O . THR A 1 90 ? 3.939 -8.329 -53.419 1.00 23.77 90 THR A O 1
ATOM 740 N N . GLU A 1 91 ? 4.655 -7.553 -55.416 1.00 23.00 91 GLU A N 1
ATOM 741 C CA . GLU A 1 91 ? 5.569 -6.522 -54.954 1.00 23.00 91 GLU A CA 1
ATOM 742 C C . GLU A 1 91 ? 4.803 -5.510 -54.097 1.00 23.00 91 GLU A C 1
ATOM 744 O O . GLU A 1 91 ? 3.968 -4.757 -54.596 1.00 23.00 91 GLU A O 1
ATOM 749 N N . LEU A 1 92 ? 5.096 -5.472 -52.795 1.00 25.92 92 LEU A N 1
ATOM 750 C CA . LEU A 1 92 ? 4.828 -4.274 -52.015 1.00 25.92 92 LEU A CA 1
ATOM 751 C C . LEU A 1 92 ? 5.860 -3.249 -52.487 1.00 25.92 92 LEU A C 1
ATOM 753 O O . LEU A 1 92 ? 7.036 -3.326 -52.130 1.00 25.92 92 LEU A O 1
ATOM 757 N N . SER A 1 93 ? 5.430 -2.349 -53.365 1.00 25.75 93 SER A N 1
ATOM 758 C CA . SER A 1 93 ? 6.223 -1.256 -53.912 1.00 25.75 93 SER A CA 1
ATOM 759 C C . SER A 1 93 ? 6.678 -0.323 -52.787 1.00 25.75 93 SER A C 1
ATOM 761 O O . SER A 1 93 ? 6.041 0.681 -52.477 1.00 25.75 93 SER A O 1
ATOM 763 N N . THR A 1 94 ? 7.794 -0.671 -52.152 1.00 27.62 94 THR A N 1
ATOM 764 C CA . THR A 1 94 ? 8.575 0.222 -51.301 1.00 27.62 94 THR A CA 1
ATOM 765 C C . THR A 1 94 ? 9.126 1.347 -52.178 1.00 27.62 94 THR A C 1
ATOM 767 O O . THR A 1 94 ? 9.857 1.043 -53.126 1.00 27.62 94 THR A O 1
ATOM 770 N N . PRO A 1 95 ? 8.839 2.631 -51.912 1.00 26.39 95 PRO A N 1
ATOM 771 C CA . PRO A 1 95 ? 9.425 3.703 -52.699 1.00 26.39 95 PRO A CA 1
ATOM 772 C C . PRO A 1 95 ? 10.927 3.793 -52.386 1.00 26.39 95 PRO A C 1
ATOM 774 O O . PRO A 1 95 ? 11.335 4.215 -51.308 1.00 26.39 95 PRO A O 1
ATOM 777 N N . ASN A 1 96 ? 11.746 3.363 -53.348 1.00 28.52 96 ASN A N 1
ATOM 778 C CA . ASN A 1 96 ? 13.149 3.737 -53.555 1.00 28.52 96 ASN A CA 1
ATOM 779 C C . ASN A 1 96 ? 14.087 3.695 -52.330 1.00 28.52 96 ASN A C 1
ATOM 781 O O . ASN A 1 96 ? 14.774 4.672 -52.023 1.00 28.52 96 ASN A O 1
ATOM 785 N N . PHE A 1 97 ? 14.227 2.530 -51.691 1.00 33.59 97 PHE A N 1
ATOM 786 C CA . PHE A 1 97 ? 15.444 2.239 -50.927 1.00 33.59 97 PHE A CA 1
ATOM 787 C C . PHE A 1 97 ? 16.559 1.834 -51.899 1.00 33.59 97 PHE A C 1
ATOM 789 O O . PHE A 1 97 ? 16.617 0.696 -52.357 1.00 33.59 97 PHE A O 1
ATOM 796 N N . LEU A 1 98 ? 17.440 2.784 -52.222 1.00 28.88 98 LEU A N 1
ATOM 797 C CA . LEU A 1 98 ? 18.693 2.517 -52.930 1.00 28.88 98 LEU A CA 1
ATOM 798 C C . LEU A 1 98 ? 19.461 1.377 -52.230 1.00 28.88 98 LEU A C 1
ATOM 800 O O . LEU A 1 98 ? 19.615 1.418 -51.002 1.00 28.88 98 LEU A O 1
ATOM 804 N N . PRO A 1 99 ? 19.976 0.381 -52.970 1.00 31.47 99 PRO A N 1
ATOM 805 C CA . PRO A 1 99 ? 20.904 -0.579 -52.400 1.00 31.47 99 PRO A CA 1
ATOM 806 C C . PRO A 1 99 ? 22.186 0.176 -52.033 1.00 31.47 99 PRO A C 1
ATOM 808 O O . PRO A 1 99 ? 22.807 0.795 -52.896 1.00 31.47 99 PRO A O 1
ATOM 811 N N . LEU A 1 100 ? 22.588 0.138 -50.757 1.00 33.41 100 LEU A N 1
ATOM 812 C CA . LEU A 1 100 ? 23.940 0.526 -50.341 1.00 33.41 100 LEU A CA 1
ATOM 813 C C . LEU A 1 100 ? 24.939 -0.467 -50.964 1.00 33.41 100 LEU A C 1
ATOM 815 O O . LEU A 1 100 ? 25.367 -1.431 -50.332 1.00 33.41 100 LEU A O 1
ATOM 819 N N . ASN A 1 101 ? 25.277 -0.248 -52.230 1.00 30.64 101 ASN A N 1
ATOM 820 C CA . ASN A 1 101 ? 26.294 -0.976 -52.970 1.00 30.64 101 ASN A CA 1
ATOM 821 C C . ASN A 1 101 ? 27.500 -0.059 -53.169 1.00 30.64 101 ASN A C 1
ATOM 823 O O . ASN A 1 101 ? 27.521 0.694 -54.132 1.00 30.64 101 ASN A O 1
ATOM 827 N N . SER A 1 102 ? 28.483 -0.150 -52.265 1.00 30.19 102 SER A N 1
ATOM 828 C CA . SER A 1 102 ? 29.933 -0.073 -52.552 1.00 30.19 102 SER A CA 1
ATOM 829 C C . SER A 1 102 ? 30.735 0.160 -51.263 1.00 30.19 102 SER A C 1
ATOM 831 O O . SER A 1 102 ? 31.234 1.255 -51.033 1.00 30.19 102 SER A O 1
ATOM 833 N N . SER A 1 103 ? 30.820 -0.861 -50.399 1.00 31.31 103 SER A N 1
ATOM 834 C CA . SER A 1 103 ? 31.884 -1.089 -49.384 1.00 31.31 103 SER A CA 1
ATOM 835 C C . SER A 1 103 ? 31.589 -2.387 -48.609 1.00 31.31 103 SER A C 1
ATOM 837 O O . SER A 1 103 ? 31.577 -2.453 -47.382 1.00 31.31 103 SER A O 1
ATOM 839 N N . THR A 1 104 ? 31.259 -3.452 -49.336 1.00 34.03 104 THR A N 1
ATOM 840 C CA . THR A 1 104 ? 30.717 -4.714 -48.809 1.00 34.03 104 THR A CA 1
ATOM 841 C C . THR A 1 104 ? 31.792 -5.732 -48.404 1.00 34.03 104 THR A C 1
ATOM 843 O O . THR A 1 104 ? 31.627 -6.923 -48.652 1.00 34.03 104 THR A O 1
ATOM 846 N N . SER A 1 105 ? 32.874 -5.314 -47.730 1.00 29.78 105 SER A N 1
ATOM 847 C CA . SER A 1 105 ? 33.804 -6.266 -47.078 1.00 29.78 105 SER A CA 1
ATOM 848 C C . SER A 1 105 ? 33.894 -6.156 -45.551 1.00 29.78 105 SER A C 1
ATOM 850 O O . SER A 1 105 ? 34.591 -6.953 -44.931 1.00 29.78 105 SER A O 1
ATOM 852 N N . PHE A 1 106 ? 33.133 -5.257 -44.914 1.00 34.12 106 PHE A N 1
ATOM 853 C CA . PHE A 1 106 ? 33.181 -5.055 -43.455 1.00 34.12 106 PHE A CA 1
ATOM 854 C C . PHE A 1 106 ? 31.859 -5.332 -42.718 1.00 34.12 106 PHE A C 1
ATOM 856 O O . PHE A 1 106 ? 31.679 -4.947 -41.567 1.00 34.12 106 PHE A O 1
ATOM 863 N N . PHE A 1 107 ? 30.934 -6.057 -43.354 1.00 34.47 107 PHE A N 1
ATOM 864 C CA . PHE A 1 107 ? 29.659 -6.483 -42.754 1.00 34.47 107 PHE A CA 1
ATOM 865 C C . PHE A 1 107 ? 29.738 -7.827 -41.999 1.00 34.47 107 PHE A C 1
ATOM 867 O O . PHE A 1 107 ? 28.719 -8.473 -41.747 1.00 34.47 107 PHE A O 1
ATOM 874 N N . PHE A 1 108 ? 30.936 -8.264 -41.597 1.00 30.77 108 PHE A N 1
ATOM 875 C CA . PHE A 1 108 ? 31.097 -9.477 -40.797 1.00 30.77 108 PHE A CA 1
ATOM 876 C C . PHE A 1 108 ? 30.989 -9.198 -39.285 1.00 30.77 108 PHE A C 1
ATOM 878 O O . PHE A 1 108 ? 31.752 -8.421 -38.724 1.00 30.77 108 PHE A O 1
ATOM 885 N N . LYS A 1 109 ? 30.097 -9.963 -38.630 1.00 34.66 109 LYS A N 1
ATOM 886 C CA . LYS A 1 109 ? 30.095 -10.320 -37.189 1.00 34.66 109 LYS A CA 1
ATOM 887 C C . LYS A 1 109 ? 29.572 -9.313 -36.144 1.00 34.66 109 LYS A C 1
ATOM 889 O O . LYS A 1 109 ? 30.169 -9.169 -35.086 1.00 34.66 109 LYS A O 1
ATOM 894 N N . TYR A 1 110 ? 28.369 -8.763 -36.335 1.00 38.94 110 TYR A N 1
ATOM 895 C CA . TYR A 1 110 ? 27.545 -8.295 -35.192 1.00 38.94 110 TYR A CA 1
ATOM 896 C C . TYR A 1 110 ? 26.344 -9.204 -34.861 1.00 38.94 110 TYR A C 1
ATOM 898 O O . TYR A 1 110 ? 25.535 -8.906 -33.985 1.00 38.94 110 TYR A O 1
ATOM 906 N N . HIS A 1 111 ? 26.243 -10.354 -35.535 1.00 41.91 111 HIS A N 1
ATOM 907 C CA . HIS A 1 111 ? 25.257 -11.390 -35.238 1.00 41.91 111 HIS A CA 1
ATOM 908 C C . HIS A 1 111 ? 25.632 -12.076 -33.932 1.00 41.91 111 HIS A C 1
ATOM 910 O O . HIS A 1 111 ? 26.775 -12.491 -33.784 1.00 41.91 111 HIS A O 1
ATOM 916 N N . GLU A 1 112 ? 24.701 -12.173 -32.984 1.00 46.16 112 GLU A N 1
ATOM 917 C CA . GLU A 1 112 ? 24.956 -12.869 -31.717 1.00 46.16 112 GLU A CA 1
ATOM 918 C C . GLU A 1 112 ? 26.319 -12.514 -31.105 1.00 46.16 112 GLU A C 1
ATOM 920 O O . GLU A 1 112 ? 27.040 -13.420 -30.693 1.00 46.16 112 GLU A O 1
ATOM 925 N N . CYS A 1 113 ? 26.722 -11.227 -31.117 1.00 44.25 113 CYS A N 1
ATOM 926 C CA . CYS A 1 113 ? 28.053 -10.868 -30.631 1.00 44.25 113 CYS A CA 1
ATOM 927 C C . CYS A 1 113 ? 28.287 -11.574 -29.297 1.00 44.25 113 CYS A C 1
ATOM 929 O O . CYS A 1 113 ? 27.501 -11.409 -28.350 1.00 44.25 113 CYS A O 1
ATOM 931 N N . VAL A 1 114 ? 29.361 -12.371 -29.249 1.00 50.06 114 VAL A N 1
ATOM 932 C CA . VAL A 1 114 ? 29.885 -12.934 -28.000 1.00 50.06 114 VAL A CA 1
ATOM 933 C C . VAL A 1 114 ? 29.946 -11.813 -26.962 1.00 50.06 114 VAL A C 1
ATOM 935 O O . VAL A 1 114 ? 29.567 -12.012 -25.812 1.00 50.06 114 VAL A O 1
ATOM 938 N N . ASP A 1 115 ? 30.294 -10.609 -27.427 1.00 63.41 115 ASP A N 1
ATOM 939 C CA . ASP A 1 115 ? 30.188 -9.363 -26.692 1.00 63.41 115 ASP A CA 1
ATOM 940 C C . ASP A 1 115 ? 28.729 -8.846 -26.554 1.00 63.41 115 ASP A C 1
ATOM 942 O O . ASP A 1 115 ? 28.077 -8.474 -27.537 1.00 63.41 115 ASP A O 1
ATOM 946 N N . PRO A 1 116 ? 28.169 -8.783 -25.335 1.00 70.12 116 PRO A N 1
ATOM 947 C CA . PRO A 1 116 ? 26.860 -8.182 -25.089 1.00 70.12 116 PRO A CA 1
ATOM 948 C C . PRO A 1 116 ? 26.835 -6.645 -25.230 1.00 70.12 116 PRO A C 1
ATOM 950 O O . PRO A 1 116 ? 25.743 -6.070 -25.209 1.00 70.12 116 PRO A O 1
ATOM 953 N N . ALA A 1 117 ? 27.974 -5.960 -25.398 1.00 78.12 117 ALA A N 1
ATOM 954 C CA . ALA A 1 117 ? 28.034 -4.497 -25.425 1.00 78.12 117 ALA A CA 1
ATOM 955 C C . ALA A 1 117 ? 27.249 -3.822 -26.568 1.00 78.12 117 ALA A C 1
ATOM 957 O O . ALA A 1 117 ? 26.426 -2.950 -26.260 1.00 78.12 117 ALA A O 1
ATOM 958 N N . PRO A 1 118 ? 27.370 -4.232 -27.849 1.00 80.00 118 PRO A N 1
ATOM 959 C CA . PRO A 1 118 ? 26.592 -3.620 -28.927 1.00 80.00 118 PRO A CA 1
ATOM 960 C C . PRO A 1 118 ? 25.086 -3.824 -28.750 1.00 80.00 118 PRO A C 1
ATOM 962 O O . PRO A 1 118 ? 24.299 -2.917 -29.026 1.00 80.00 118 PRO A O 1
ATOM 965 N N . ARG A 1 119 ? 24.678 -4.989 -28.221 1.00 80.44 119 ARG A N 1
ATOM 966 C CA . ARG A 1 119 ? 23.275 -5.284 -27.888 1.00 80.44 119 ARG A CA 1
ATOM 967 C C . ARG A 1 119 ? 22.762 -4.347 -26.809 1.00 80.44 119 ARG A C 1
ATOM 969 O O . ARG A 1 119 ? 21.688 -3.771 -26.974 1.00 80.44 119 ARG A O 1
ATOM 976 N N . PHE A 1 120 ? 23.530 -4.165 -25.738 1.00 85.06 120 PHE A N 1
ATOM 977 C CA . PHE A 1 120 ? 23.185 -3.237 -24.667 1.00 85.06 120 PHE A CA 1
ATOM 978 C C . PHE A 1 120 ? 23.024 -1.815 -25.207 1.00 85.06 120 PHE A C 1
ATOM 980 O O . PHE A 1 120 ? 21.979 -1.208 -24.992 1.00 85.06 120 PHE A O 1
ATOM 987 N N . ARG A 1 121 ? 24.000 -1.315 -25.973 1.00 88.31 121 ARG A N 1
ATOM 988 C CA . ARG A 1 121 ? 23.991 0.058 -26.496 1.00 88.31 121 ARG A CA 1
ATOM 989 C C . ARG A 1 121 ? 22.887 0.319 -27.501 1.00 88.31 121 ARG A C 1
ATOM 991 O O . ARG A 1 121 ? 22.191 1.319 -27.382 1.00 88.31 121 ARG A O 1
ATOM 998 N N . CYS A 1 122 ? 22.666 -0.587 -28.445 1.00 88.31 122 CYS A N 1
ATOM 999 C CA . CYS A 1 122 ? 21.582 -0.419 -29.406 1.00 88.31 122 CYS A CA 1
ATOM 1000 C C . CYS A 1 122 ? 20.212 -0.485 -28.716 1.00 88.31 122 CYS A C 1
ATOM 1002 O O . CYS A 1 122 ? 19.338 0.315 -29.030 1.00 88.31 122 CYS A O 1
ATOM 1004 N N . THR A 1 123 ? 20.034 -1.371 -27.729 1.00 89.94 123 THR A N 1
ATOM 1005 C CA . THR A 1 123 ? 18.788 -1.438 -26.945 1.00 89.94 123 THR A CA 1
ATOM 1006 C C . THR A 1 123 ? 18.607 -0.170 -26.105 1.00 89.94 123 THR A C 1
ATOM 1008 O O . THR A 1 123 ? 17.506 0.365 -26.028 1.00 89.94 123 THR A O 1
ATOM 1011 N N . GLN A 1 124 ? 19.693 0.357 -25.532 1.00 92.81 124 GLN A N 1
ATOM 1012 C CA . GLN A 1 124 ? 19.712 1.619 -24.793 1.00 92.81 124 GLN A CA 1
ATOM 1013 C C . GLN A 1 124 ? 19.354 2.822 -25.685 1.00 92.81 124 GLN A C 1
ATOM 1015 O O . GLN A 1 124 ? 18.617 3.702 -25.251 1.00 92.81 124 GLN A O 1
ATOM 1020 N N . ILE A 1 125 ? 19.847 2.873 -26.924 1.00 92.69 125 ILE A N 1
ATOM 1021 C CA . ILE A 1 125 ? 19.495 3.935 -27.878 1.00 92.69 125 ILE A CA 1
ATOM 1022 C C . ILE A 1 125 ? 18.022 3.818 -28.274 1.00 92.69 125 ILE A C 1
ATOM 1024 O O . ILE A 1 125 ? 17.303 4.808 -28.182 1.00 92.69 125 ILE A O 1
ATOM 1028 N N . ILE A 1 126 ? 17.550 2.617 -28.640 1.00 92.00 126 ILE A N 1
ATOM 1029 C CA . ILE A 1 126 ? 16.139 2.378 -28.986 1.00 92.00 126 ILE A CA 1
ATOM 1030 C C . ILE A 1 126 ? 15.226 2.813 -27.836 1.00 92.00 126 ILE A C 1
ATOM 1032 O O . ILE A 1 126 ? 14.287 3.570 -28.064 1.00 92.00 126 ILE A O 1
ATOM 1036 N N . GLN A 1 127 ? 15.506 2.382 -26.601 1.00 93.88 127 GLN A N 1
ATOM 1037 C CA . GLN A 1 127 ? 14.648 2.712 -25.462 1.00 93.88 127 GLN A CA 1
ATOM 1038 C C . GLN A 1 127 ? 14.675 4.211 -25.127 1.00 93.88 127 GLN A C 1
ATOM 1040 O O . GLN A 1 127 ? 13.619 4.793 -24.901 1.00 93.88 127 GLN A O 1
ATOM 1045 N N . LYS A 1 128 ? 15.839 4.875 -25.200 1.00 93.94 128 LYS A N 1
ATOM 1046 C CA . LYS A 1 128 ? 15.936 6.332 -25.001 1.00 93.94 128 LYS A CA 1
ATOM 1047 C C . LYS A 1 128 ? 15.215 7.127 -26.091 1.00 93.94 128 LYS A C 1
ATOM 1049 O O . LYS A 1 128 ? 14.577 8.122 -25.767 1.00 93.94 128 LYS A O 1
ATOM 1054 N N . LEU A 1 129 ? 15.297 6.697 -27.354 1.00 92.00 129 LEU A N 1
ATOM 1055 C CA . LEU A 1 129 ? 14.541 7.307 -28.451 1.00 92.00 129 LEU A CA 1
ATOM 1056 C C . LEU A 1 129 ? 13.041 7.167 -28.198 1.00 92.00 129 LEU A C 1
ATOM 1058 O O . LEU A 1 129 ? 12.353 8.178 -28.148 1.00 92.00 129 LEU A O 1
ATOM 1062 N N . LEU A 1 130 ? 12.557 5.945 -27.938 1.00 90.81 130 LEU A N 1
ATOM 1063 C CA . LEU A 1 130 ? 11.148 5.706 -27.622 1.00 90.81 130 LEU A CA 1
ATOM 1064 C C . LEU A 1 130 ? 10.686 6.552 -26.433 1.00 90.81 130 LEU A C 1
ATOM 1066 O O . LEU A 1 130 ? 9.612 7.126 -26.494 1.00 90.81 130 LEU A O 1
ATOM 1070 N N . GLN A 1 131 ? 11.466 6.674 -25.358 1.00 89.50 131 GLN A N 1
ATOM 1071 C CA . GLN A 1 131 ? 11.082 7.471 -24.185 1.00 89.50 131 GLN A CA 1
ATOM 1072 C C . GLN A 1 131 ? 11.034 8.975 -24.448 1.00 89.50 131 GLN A C 1
ATOM 1074 O O . GLN A 1 131 ? 10.168 9.653 -23.905 1.00 89.50 131 GLN A O 1
ATOM 1079 N N . ALA A 1 132 ? 11.955 9.497 -25.254 1.00 88.69 132 ALA A N 1
ATOM 1080 C CA . ALA A 1 132 ? 12.052 10.927 -25.520 1.00 88.69 132 ALA A CA 1
ATOM 1081 C C . ALA A 1 132 ? 11.127 11.408 -26.655 1.00 88.69 132 ALA A C 1
ATOM 1083 O O . ALA A 1 132 ? 10.970 12.619 -26.833 1.00 88.69 132 ALA A O 1
ATOM 1084 N N . MET A 1 133 ? 10.503 10.484 -27.393 1.00 84.31 133 MET A N 1
ATOM 1085 C CA . MET A 1 133 ? 9.445 10.802 -28.352 1.00 84.31 133 MET A CA 1
ATOM 1086 C C . MET A 1 133 ? 8.195 11.370 -27.662 1.00 84.31 133 MET A C 1
ATOM 1088 O O . MET A 1 133 ? 7.828 10.941 -26.566 1.00 84.31 133 MET A O 1
ATOM 1092 N N . GLY A 1 134 ? 7.519 12.320 -28.306 1.00 74.06 134 GLY A N 1
ATOM 1093 C CA . GLY A 1 134 ? 6.266 12.909 -27.810 1.00 74.06 134 GLY A CA 1
ATOM 1094 C C . GLY A 1 134 ? 5.086 11.923 -27.768 1.00 74.06 134 GLY A C 1
ATOM 1095 O O . GLY A 1 134 ? 5.219 10.752 -28.130 1.00 74.06 134 GLY A O 1
ATOM 1096 N N . ALA A 1 135 ? 3.917 12.388 -27.316 1.00 67.19 135 ALA A N 1
ATOM 1097 C CA . ALA A 1 135 ? 2.668 11.622 -27.422 1.00 67.19 135 ALA A CA 1
ATOM 1098 C C . ALA A 1 135 ? 2.126 11.602 -28.866 1.00 67.19 135 ALA A C 1
ATOM 1100 O O . ALA A 1 135 ? 1.576 10.592 -29.289 1.00 67.19 135 ALA A O 1
ATOM 1101 N N . ASP A 1 136 ? 2.357 12.683 -29.621 1.00 61.62 136 ASP A N 1
ATOM 1102 C CA . ASP A 1 136 ? 1.848 12.874 -30.989 1.00 61.62 136 ASP A CA 1
ATOM 1103 C C . ASP A 1 136 ? 2.811 12.362 -32.081 1.00 61.62 136 ASP A C 1
ATOM 1105 O O . ASP A 1 136 ? 2.481 12.336 -33.266 1.00 61.62 136 ASP A O 1
ATOM 1109 N N . GLU A 1 137 ? 4.030 11.958 -31.706 1.00 67.00 137 GLU A N 1
ATOM 1110 C CA . GLU A 1 137 ? 5.033 11.456 -32.647 1.00 67.00 137 GLU A CA 1
ATOM 1111 C C . GLU A 1 137 ? 4.756 9.985 -32.991 1.00 67.00 137 GLU A C 1
ATOM 1113 O O . GLU A 1 137 ? 4.946 9.089 -32.167 1.00 67.00 137 GLU A O 1
ATOM 1118 N N . CYS A 1 138 ? 4.336 9.736 -34.232 1.00 68.69 138 CYS A N 1
ATOM 1119 C CA . CYS A 1 138 ? 4.007 8.400 -34.726 1.00 68.69 138 CYS A CA 1
ATOM 1120 C C . CYS A 1 138 ? 5.162 7.793 -35.539 1.00 68.69 138 CYS A C 1
ATOM 1122 O O . CYS A 1 138 ? 5.818 8.473 -36.332 1.00 68.69 138 CYS A O 1
ATOM 1124 N N . LEU A 1 139 ? 5.395 6.491 -35.360 1.00 79.00 139 LEU A N 1
ATOM 1125 C CA . LEU A 1 139 ? 6.289 5.696 -36.205 1.00 79.00 139 LEU A CA 1
ATOM 1126 C C . LEU A 1 139 ? 5.459 4.848 -37.177 1.00 79.00 139 LEU A C 1
ATOM 1128 O O . LEU A 1 139 ? 4.354 4.446 -36.812 1.00 79.00 139 LEU A O 1
ATOM 1132 N N . PRO A 1 140 ? 5.991 4.522 -38.372 1.00 81.19 140 PRO A N 1
ATOM 1133 C CA . PRO A 1 140 ? 5.361 3.551 -39.261 1.00 81.19 140 PRO A CA 1
ATOM 1134 C C . PRO A 1 140 ? 5.100 2.227 -38.535 1.00 81.19 140 PRO A C 1
ATOM 1136 O O . PRO A 1 140 ? 5.959 1.757 -37.777 1.00 81.19 140 PRO A O 1
ATOM 1139 N N . VAL A 1 141 ? 3.939 1.620 -38.777 1.00 79.94 141 VAL A N 1
ATOM 1140 C CA . VAL A 1 141 ? 3.498 0.397 -38.084 1.00 79.94 141 VAL A CA 1
ATOM 1141 C C . VAL A 1 141 ? 4.501 -0.740 -38.290 1.00 79.94 141 VAL A C 1
ATOM 1143 O O . VAL A 1 141 ? 4.885 -1.414 -37.337 1.00 79.94 141 VAL A O 1
ATOM 1146 N N . GLU A 1 142 ? 5.051 -0.875 -39.497 1.00 80.62 142 GLU A N 1
ATOM 1147 C CA . GLU A 1 142 ? 6.047 -1.899 -39.826 1.00 80.62 142 GLU A CA 1
ATOM 1148 C C . GLU A 1 142 ? 7.332 -1.727 -39.004 1.00 80.62 142 GLU A C 1
ATOM 1150 O O . GLU A 1 142 ? 7.978 -2.704 -38.610 1.00 80.62 142 GLU A O 1
ATOM 1155 N N . LEU A 1 143 ? 7.719 -0.477 -38.725 1.00 81.56 143 LEU A N 1
ATOM 1156 C CA . LEU A 1 143 ? 8.878 -0.174 -37.894 1.00 81.56 143 LEU A CA 1
ATOM 1157 C C . LEU A 1 143 ? 8.597 -0.493 -36.422 1.00 81.56 143 LEU A C 1
ATOM 1159 O O . LEU A 1 143 ? 9.467 -1.062 -35.760 1.00 81.56 143 LEU A O 1
ATOM 1163 N N . LEU A 1 144 ? 7.402 -0.169 -35.920 1.00 82.94 144 LEU A N 1
ATOM 1164 C CA . LEU A 1 144 ? 6.977 -0.532 -34.565 1.00 82.94 144 LEU A CA 1
ATOM 1165 C C . LEU A 1 144 ? 7.007 -2.051 -34.367 1.00 82.94 144 LEU A C 1
ATOM 1167 O O . LEU A 1 144 ? 7.595 -2.516 -33.391 1.00 82.94 144 LEU A O 1
ATOM 1171 N N . ASP A 1 145 ? 6.513 -2.824 -35.335 1.00 81.88 145 ASP A N 1
ATOM 1172 C CA . ASP A 1 145 ? 6.551 -4.290 -35.304 1.00 81.88 145 ASP A CA 1
ATOM 1173 C C . ASP A 1 145 ? 7.979 -4.845 -35.286 1.00 81.88 145 ASP A C 1
ATOM 1175 O O . ASP A 1 145 ? 8.276 -5.844 -34.620 1.00 81.88 145 ASP A O 1
ATOM 1179 N N . ILE A 1 146 ? 8.898 -4.228 -36.037 1.00 82.12 146 ILE A N 1
ATOM 1180 C CA . ILE A 1 146 ? 10.321 -4.592 -36.002 1.00 82.12 146 ILE A CA 1
ATOM 1181 C C . ILE A 1 146 ? 10.895 -4.298 -34.615 1.00 82.12 146 ILE A C 1
ATOM 1183 O O . ILE A 1 146 ? 11.510 -5.181 -34.014 1.00 82.12 146 ILE A O 1
ATOM 1187 N N . ILE A 1 147 ? 10.689 -3.087 -34.093 1.00 85.31 147 ILE A N 1
ATOM 1188 C CA . ILE A 1 147 ? 11.213 -2.660 -32.791 1.00 85.31 147 ILE A CA 1
ATOM 1189 C C . ILE A 1 147 ? 10.668 -3.556 -31.675 1.00 85.31 147 ILE A C 1
ATOM 1191 O O . ILE A 1 147 ? 11.441 -4.052 -30.855 1.00 85.31 147 ILE A O 1
ATOM 1195 N N . GLN A 1 148 ? 9.365 -3.831 -31.666 1.00 88.19 148 GLN A N 1
ATOM 1196 C CA . GLN A 1 148 ? 8.730 -4.705 -30.688 1.00 88.19 148 GLN A CA 1
ATOM 1197 C C . GLN A 1 148 ? 9.343 -6.108 -30.719 1.00 88.19 148 GLN A C 1
ATOM 1199 O O . GLN A 1 148 ? 9.745 -6.621 -29.675 1.00 88.19 148 GLN A O 1
ATOM 1204 N N . ARG A 1 149 ? 9.502 -6.716 -31.903 1.00 84.94 149 ARG A N 1
ATOM 1205 C CA . ARG A 1 149 ? 10.158 -8.029 -32.046 1.00 84.94 149 ARG A CA 1
ATOM 1206 C C . ARG A 1 149 ? 11.606 -8.016 -31.559 1.00 84.94 149 ARG A C 1
ATOM 1208 O O . ARG A 1 149 ? 12.029 -8.956 -30.884 1.00 84.94 149 ARG A O 1
ATOM 1215 N N . VAL A 1 150 ? 12.364 -6.961 -31.875 1.00 84.62 150 VAL A N 1
ATOM 1216 C CA . VAL A 1 150 ? 13.750 -6.780 -31.409 1.00 84.62 150 VAL A CA 1
ATOM 1217 C C . VAL A 1 150 ? 13.791 -6.771 -29.882 1.00 84.62 150 VAL A C 1
ATOM 1219 O O . VAL A 1 150 ? 14.536 -7.548 -29.283 1.00 84.62 150 VAL A O 1
ATOM 1222 N N . LEU A 1 151 ? 12.988 -5.914 -29.249 1.00 88.31 151 LEU A N 1
ATOM 1223 C CA . LEU A 1 151 ? 12.998 -5.725 -27.801 1.00 88.31 151 LEU A CA 1
ATOM 1224 C C . LEU A 1 151 ? 12.453 -6.948 -27.055 1.00 88.31 151 LEU A C 1
ATOM 1226 O O . LEU A 1 151 ? 13.032 -7.342 -26.045 1.00 88.31 151 LEU A O 1
ATOM 1230 N N . LEU A 1 152 ? 11.414 -7.610 -27.574 1.00 87.00 152 LEU A N 1
ATOM 1231 C CA . LEU A 1 152 ? 10.925 -8.881 -27.029 1.00 87.00 152 LEU A CA 1
ATOM 1232 C C . LEU A 1 152 ? 12.037 -9.932 -27.024 1.00 87.00 152 LEU A C 1
ATOM 1234 O O . LEU A 1 152 ? 12.332 -10.511 -25.980 1.00 87.00 152 LEU A O 1
ATOM 1238 N N . ARG A 1 153 ? 12.741 -10.109 -28.148 1.00 84.44 153 ARG A N 1
ATOM 1239 C CA . ARG A 1 153 ? 13.855 -11.064 -28.232 1.00 84.44 153 ARG A CA 1
ATOM 1240 C C . ARG A 1 153 ? 14.982 -10.723 -27.253 1.00 84.44 153 ARG A C 1
ATOM 1242 O O . ARG A 1 153 ? 15.540 -11.622 -26.634 1.00 84.44 153 ARG A O 1
ATOM 1249 N N . ARG A 1 154 ? 15.317 -9.439 -27.096 1.00 85.81 154 ARG A N 1
ATOM 1250 C CA . ARG A 1 154 ? 16.382 -8.975 -26.188 1.00 85.81 154 ARG A CA 1
ATOM 1251 C C . ARG A 1 154 ? 16.010 -9.051 -24.714 1.00 85.81 154 ARG A C 1
ATOM 1253 O O . ARG A 1 154 ? 16.876 -9.313 -23.883 1.00 85.81 154 ARG A O 1
ATOM 1260 N N . SER A 1 155 ? 14.727 -8.936 -24.390 1.00 86.50 155 SER A N 1
ATOM 1261 C CA . SER A 1 155 ? 14.216 -9.173 -23.040 1.00 86.50 155 SER A CA 1
ATOM 1262 C C . SER A 1 155 ? 14.332 -10.636 -22.592 1.00 86.50 155 SER A C 1
ATOM 1264 O O . SER A 1 155 ? 14.185 -10.914 -21.413 1.00 86.50 155 SER A O 1
ATOM 1266 N N . GLN A 1 156 ? 14.662 -11.556 -23.502 1.00 81.50 156 GLN A N 1
ATOM 1267 C CA . GLN A 1 156 ? 14.846 -12.986 -23.238 1.00 81.50 156 GLN A CA 1
ATOM 1268 C C . GLN A 1 156 ? 16.308 -13.432 -23.396 1.00 81.50 156 GLN A C 1
ATOM 1270 O O . GLN A 1 156 ? 16.589 -14.627 -23.519 1.00 81.50 156 GLN A O 1
ATOM 1275 N N . ASP A 1 157 ? 17.268 -12.499 -23.387 1.00 75.44 157 ASP A N 1
ATOM 1276 C CA . ASP A 1 157 ? 18.700 -12.807 -23.433 1.00 75.44 157 ASP A CA 1
ATOM 1277 C C . ASP A 1 157 ? 19.119 -13.551 -22.138 1.00 75.44 157 ASP A C 1
ATOM 1279 O O . ASP A 1 157 ? 19.590 -12.951 -21.170 1.00 75.44 157 ASP A O 1
ATOM 1283 N N . ILE A 1 158 ? 18.897 -14.873 -22.104 1.00 64.25 158 ILE A N 1
ATOM 1284 C CA . ILE A 1 158 ? 19.055 -15.740 -20.919 1.00 64.25 158 ILE A CA 1
ATOM 1285 C C . ILE A 1 158 ? 20.081 -16.866 -21.161 1.00 64.25 158 ILE A C 1
ATOM 1287 O O . ILE A 1 158 ? 20.747 -17.301 -20.225 1.00 64.25 158 ILE A O 1
ATOM 1291 N N . LYS A 1 159 ? 20.305 -17.324 -22.404 1.00 49.00 159 LYS A N 1
ATOM 1292 C CA . LYS A 1 159 ? 21.186 -18.483 -22.652 1.00 49.00 159 LYS A CA 1
ATOM 1293 C C . LYS A 1 159 ? 22.675 -18.153 -22.486 1.00 49.00 159 LYS A C 1
ATOM 1295 O O . LYS A 1 159 ? 23.263 -17.368 -23.237 1.00 49.00 159 LYS A O 1
ATOM 1300 N N . VAL A 1 160 ? 23.306 -18.795 -21.507 1.00 46.12 160 VAL A N 1
ATOM 1301 C CA . VAL A 1 160 ? 24.705 -19.219 -21.599 1.00 46.12 160 VAL A CA 1
ATOM 1302 C C . VAL A 1 160 ? 24.652 -20.646 -22.130 1.00 46.12 160 VAL A C 1
ATOM 1304 O O . VAL A 1 160 ? 24.205 -21.545 -21.425 1.00 46.12 160 VAL A O 1
ATOM 1307 N N . SER A 1 161 ? 25.085 -20.863 -23.369 1.00 36.34 161 SER A N 1
ATOM 1308 C CA . SER A 1 161 ? 25.529 -22.197 -23.762 1.00 36.34 161 SER A CA 1
ATOM 1309 C C . SER A 1 161 ? 26.801 -22.455 -22.965 1.00 36.34 161 SER A C 1
ATOM 1311 O O . SER A 1 161 ? 27.854 -21.912 -23.297 1.00 36.34 161 SER A O 1
ATOM 1313 N N . ILE A 1 162 ? 26.698 -23.190 -21.858 1.00 40.56 162 ILE A N 1
ATOM 1314 C CA . ILE A 1 162 ? 27.882 -23.772 -21.231 1.00 40.56 162 ILE A CA 1
ATOM 1315 C C . ILE A 1 162 ? 28.313 -24.853 -22.218 1.00 40.56 162 ILE A C 1
ATOM 1317 O O . ILE A 1 162 ? 27.786 -25.961 -22.196 1.00 40.56 162 ILE A O 1
ATOM 1321 N N . ALA A 1 163 ? 29.180 -24.493 -23.165 1.00 38.03 163 ALA A N 1
ATOM 1322 C CA . ALA A 1 163 ? 29.889 -25.489 -23.945 1.00 38.03 163 ALA A CA 1
ATOM 1323 C C . ALA A 1 163 ? 30.702 -26.304 -22.937 1.00 38.03 163 ALA A C 1
ATOM 1325 O O . ALA A 1 163 ? 31.565 -25.779 -22.231 1.00 38.03 163 ALA A O 1
ATOM 1326 N N . SER A 1 164 ? 30.304 -27.558 -22.781 1.00 37.91 164 SER A N 1
ATOM 1327 C CA . SER A 1 164 ? 30.957 -28.535 -21.933 1.00 37.91 164 SER A CA 1
ATOM 1328 C C . SER A 1 164 ? 32.395 -28.771 -22.388 1.00 37.91 164 SER A C 1
ATOM 1330 O O . SER A 1 164 ? 32.641 -28.909 -23.582 1.00 37.91 164 SER A O 1
ATOM 1332 N N . GLN A 1 165 ? 33.259 -28.932 -21.383 1.00 44.12 165 GLN A N 1
ATOM 1333 C CA . GLN A 1 165 ? 34.565 -29.597 -21.403 1.00 44.12 165 GLN A CA 1
ATOM 1334 C C . GLN A 1 165 ? 35.707 -28.887 -22.137 1.00 44.12 165 GLN A C 1
ATOM 1336 O O . GLN A 1 165 ? 35.908 -29.075 -23.323 1.00 44.12 165 GLN A O 1
ATOM 1341 N N . ASP A 1 166 ? 36.542 -28.211 -21.344 1.00 40.25 166 ASP A N 1
ATOM 1342 C CA . ASP A 1 166 ? 37.995 -28.376 -21.437 1.00 40.25 166 ASP A CA 1
ATOM 1343 C C . ASP A 1 166 ? 38.530 -28.580 -20.015 1.00 40.25 166 ASP A C 1
ATOM 1345 O O . ASP A 1 166 ? 38.727 -27.644 -19.234 1.00 40.25 166 ASP A O 1
ATOM 1349 N N . SER A 1 167 ? 38.684 -29.850 -19.651 1.00 48.81 167 SER A N 1
ATOM 1350 C CA . SER A 1 167 ? 39.532 -30.265 -18.543 1.00 48.81 167 SER A CA 1
ATOM 1351 C C . SER A 1 167 ? 40.979 -30.146 -19.006 1.00 48.81 167 SER A C 1
ATOM 1353 O O . SER A 1 167 ? 41.308 -30.736 -20.027 1.00 48.81 167 SER A O 1
ATOM 1355 N N . LEU A 1 168 ? 41.809 -29.398 -18.269 1.00 49.53 168 LEU A N 1
ATOM 1356 C CA . LEU A 1 168 ? 43.205 -29.704 -17.901 1.00 49.53 168 LEU A CA 1
ATOM 1357 C C . LEU A 1 168 ? 43.864 -28.441 -17.301 1.00 49.53 168 LEU A C 1
ATOM 1359 O O . LEU A 1 168 ? 43.912 -27.393 -17.935 1.00 49.53 168 LEU A O 1
ATOM 1363 N N . LEU A 1 169 ? 44.322 -28.563 -16.046 1.00 51.62 169 LEU A N 1
ATOM 1364 C CA . LEU A 1 169 ? 45.288 -27.706 -15.327 1.00 51.62 169 LEU A CA 1
ATOM 1365 C C . LEU A 1 169 ? 45.291 -26.203 -15.689 1.00 51.62 169 LEU A C 1
ATOM 1367 O O . LEU A 1 169 ? 46.221 -25.697 -16.311 1.00 51.62 169 LEU A O 1
ATOM 1371 N N . LEU A 1 170 ? 44.276 -25.463 -15.235 1.00 57.88 170 LEU A N 1
ATOM 1372 C CA . LEU A 1 170 ? 44.273 -23.996 -15.273 1.00 57.88 170 LEU A CA 1
ATOM 1373 C C . LEU A 1 170 ? 44.760 -23.426 -13.934 1.00 57.88 170 LEU A C 1
ATOM 1375 O O . LEU A 1 170 ? 44.326 -23.877 -12.875 1.00 57.88 170 LEU A O 1
ATOM 1379 N N . SER A 1 171 ? 45.638 -22.419 -13.976 1.00 68.56 171 SER A N 1
ATOM 1380 C CA . SER A 1 171 ? 46.042 -21.661 -12.784 1.00 68.56 171 SER A CA 1
ATOM 1381 C C . SER A 1 171 ? 44.836 -20.970 -12.129 1.00 68.56 171 SER A C 1
ATOM 1383 O O . SER A 1 171 ? 43.883 -20.593 -12.822 1.00 68.56 171 SER A O 1
ATOM 1385 N N . TRP A 1 172 ? 44.884 -20.753 -10.807 1.00 65.31 172 TRP A N 1
ATOM 1386 C CA . TRP A 1 172 ? 43.826 -20.052 -10.060 1.00 65.31 172 TRP A CA 1
ATOM 1387 C C . TRP A 1 172 ? 43.491 -18.676 -10.655 1.00 65.31 172 TRP A C 1
ATOM 1389 O O . TRP A 1 172 ? 42.313 -18.339 -10.762 1.00 65.31 172 TRP A O 1
ATOM 1399 N N . ASP A 1 173 ? 44.486 -17.937 -11.151 1.00 64.75 173 ASP A N 1
ATOM 1400 C CA . ASP A 1 173 ? 44.272 -16.652 -11.831 1.00 64.75 173 ASP A CA 1
ATOM 1401 C C . ASP A 1 173 ? 43.417 -16.802 -13.092 1.00 64.75 173 ASP A C 1
ATOM 1403 O O . ASP A 1 173 ? 42.510 -16.007 -13.337 1.00 64.75 173 ASP A O 1
ATOM 1407 N N . THR A 1 174 ? 43.632 -17.860 -13.878 1.00 63.81 174 THR A N 1
ATOM 1408 C CA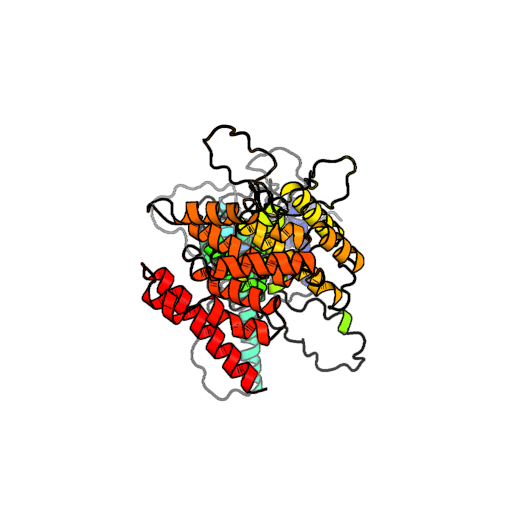 . THR A 1 174 ? 42.842 -18.091 -15.094 1.00 63.81 174 THR A CA 1
ATOM 1409 C C . THR A 1 174 ? 41.405 -18.491 -14.761 1.00 63.81 174 THR A C 1
ATOM 1411 O O . THR A 1 174 ? 40.472 -18.081 -15.456 1.00 63.81 174 THR A O 1
ATOM 1414 N N . VAL A 1 175 ? 41.198 -19.244 -13.676 1.00 63.94 175 VAL A N 1
ATOM 1415 C CA . VAL A 1 175 ? 39.859 -19.586 -13.168 1.00 63.94 175 VAL A CA 1
ATOM 1416 C C . VAL A 1 175 ? 39.129 -18.331 -12.685 1.00 63.94 175 VAL A C 1
ATOM 1418 O O . VAL A 1 175 ? 37.989 -18.101 -13.091 1.00 63.94 175 VAL A O 1
ATOM 1421 N N . ILE A 1 176 ? 39.793 -17.479 -11.897 1.00 67.31 176 ILE A N 1
ATOM 1422 C CA . ILE A 1 176 ? 39.239 -16.207 -11.412 1.00 67.31 176 ILE A CA 1
ATOM 1423 C C . ILE A 1 176 ? 38.911 -15.282 -12.589 1.00 67.31 176 ILE A C 1
ATOM 1425 O O . ILE A 1 176 ? 37.807 -14.744 -12.654 1.00 67.31 176 ILE A O 1
ATOM 1429 N N . HIS A 1 177 ? 39.809 -15.135 -13.566 1.00 65.06 177 HIS A N 1
ATOM 1430 C CA . HIS A 1 177 ? 39.559 -14.315 -14.752 1.00 65.06 177 HIS A CA 1
ATOM 1431 C C . HIS A 1 177 ? 38.385 -14.832 -15.592 1.00 65.06 177 HIS A C 1
ATOM 1433 O O . HIS A 1 177 ? 37.544 -14.033 -16.015 1.00 65.06 177 HIS A O 1
ATOM 1439 N N . ARG A 1 178 ? 38.277 -16.152 -15.804 1.00 63.25 178 ARG A N 1
ATOM 1440 C CA . ARG A 1 178 ? 37.129 -16.759 -16.500 1.00 63.25 178 ARG A CA 1
ATOM 1441 C C . ARG A 1 178 ? 35.829 -16.551 -15.721 1.00 63.25 178 ARG A C 1
ATOM 1443 O O . ARG A 1 178 ? 34.824 -16.191 -16.328 1.00 63.25 178 ARG A O 1
ATOM 1450 N N . PHE A 1 179 ? 35.854 -16.691 -14.397 1.00 61.19 179 PHE A N 1
ATOM 1451 C CA . PHE A 1 179 ? 34.696 -16.460 -13.533 1.00 61.19 179 PHE A CA 1
ATOM 1452 C C . PHE A 1 179 ? 34.252 -14.988 -13.522 1.00 61.19 179 PHE A C 1
ATOM 1454 O O . PHE A 1 179 ? 33.075 -14.699 -13.719 1.00 61.19 179 PHE A O 1
ATOM 1461 N N . LEU A 1 180 ? 35.180 -14.036 -13.389 1.00 63.81 180 LEU A N 1
ATOM 1462 C CA . LEU A 1 180 ? 34.878 -12.601 -13.456 1.00 63.81 180 LEU A CA 1
ATOM 1463 C C . LEU A 1 180 ? 34.371 -12.184 -14.842 1.00 63.81 180 LEU A C 1
ATOM 1465 O O . LEU A 1 180 ? 33.441 -11.386 -14.942 1.00 63.81 180 LEU A O 1
ATOM 1469 N N . SER A 1 181 ? 34.944 -12.732 -15.916 1.00 62.62 181 SER A N 1
ATOM 1470 C CA . SER A 1 181 ? 34.462 -12.516 -17.287 1.00 62.62 181 SER A CA 1
ATOM 1471 C C . SER A 1 181 ? 33.048 -13.079 -17.489 1.00 62.62 181 SER A C 1
ATOM 1473 O O . SER A 1 181 ? 32.179 -12.416 -18.062 1.00 62.62 181 SER A O 1
ATOM 1475 N N . PHE A 1 182 ? 32.777 -14.265 -16.937 1.00 61.19 182 PHE A N 1
ATOM 1476 C CA . PHE A 1 182 ? 31.451 -14.877 -16.920 1.00 61.19 182 PHE A CA 1
ATOM 1477 C C . PHE A 1 182 ? 30.432 -14.013 -16.161 1.00 61.19 182 PHE A C 1
ATOM 1479 O O . PHE A 1 182 ? 29.377 -13.695 -16.712 1.00 61.19 182 PHE A O 1
ATOM 1486 N N . LEU A 1 183 ? 30.770 -13.550 -14.952 1.00 61.44 183 LEU A N 1
ATOM 1487 C CA . LEU A 1 183 ? 29.924 -12.656 -14.157 1.00 61.44 183 LEU A CA 1
ATOM 1488 C C . LEU A 1 183 ? 29.653 -11.320 -14.866 1.00 61.44 183 LEU A C 1
ATOM 1490 O O . LEU A 1 183 ? 28.513 -10.859 -14.871 1.00 61.44 183 LEU A O 1
ATOM 1494 N N . ARG A 1 184 ? 30.663 -10.721 -15.515 1.00 62.75 184 ARG A N 1
ATOM 1495 C CA . ARG A 1 184 ? 30.505 -9.499 -16.331 1.00 62.75 184 ARG A CA 1
ATOM 1496 C C . ARG A 1 184 ? 29.593 -9.723 -17.536 1.00 62.75 184 ARG A C 1
ATOM 1498 O O . ARG A 1 184 ? 28.750 -8.890 -17.847 1.00 62.75 184 ARG A O 1
ATOM 1505 N N . THR A 1 185 ? 29.731 -10.854 -18.218 1.00 64.06 185 THR A N 1
ATOM 1506 C CA . THR A 1 185 ? 28.875 -11.190 -19.364 1.00 64.06 185 THR A CA 1
ATOM 1507 C C . THR A 1 185 ? 27.429 -11.401 -18.922 1.00 64.06 185 THR A C 1
ATOM 1509 O O . THR A 1 185 ? 26.494 -10.951 -19.585 1.00 64.06 185 THR A O 1
ATOM 1512 N N . LEU A 1 186 ? 27.238 -12.065 -17.782 1.00 62.66 186 LEU A N 1
ATOM 1513 C CA . LEU A 1 186 ? 25.932 -12.304 -17.188 1.00 62.66 186 LEU A CA 1
ATOM 1514 C C . LEU A 1 186 ? 25.265 -10.981 -16.758 1.00 62.66 186 LEU A C 1
ATOM 1516 O O . LEU A 1 186 ? 24.119 -10.736 -17.133 1.00 62.66 186 LEU A O 1
ATOM 1520 N N . SER A 1 187 ? 25.994 -10.082 -16.083 1.00 66.06 187 SER A N 1
ATOM 1521 C CA . SER A 1 187 ? 25.485 -8.760 -15.683 1.00 66.06 187 SER A CA 1
ATOM 1522 C C . SER A 1 187 ? 25.116 -7.873 -16.875 1.00 66.06 187 SER A C 1
ATOM 1524 O O . SER A 1 187 ? 24.087 -7.193 -16.860 1.00 66.06 187 SER A O 1
ATOM 1526 N N . LEU A 1 188 ? 25.889 -7.928 -17.959 1.00 73.56 188 LEU A N 1
ATOM 1527 C CA . LEU A 1 188 ? 25.552 -7.215 -19.187 1.00 73.56 188 LEU A CA 1
ATOM 1528 C C . LEU A 1 188 ? 24.292 -7.773 -19.855 1.00 73.56 188 LEU A C 1
ATOM 1530 O O . LEU A 1 188 ? 23.453 -6.986 -20.288 1.00 73.56 188 LEU A O 1
ATOM 1534 N N . LYS A 1 189 ? 24.086 -9.097 -19.866 1.00 76.19 189 LYS A N 1
ATOM 1535 C CA . LYS A 1 189 ? 22.831 -9.700 -20.356 1.00 76.19 189 LYS A CA 1
ATOM 1536 C C . LYS A 1 189 ? 21.618 -9.247 -19.538 1.00 76.19 189 LYS A C 1
ATOM 1538 O O . LYS A 1 189 ? 20.598 -8.900 -20.124 1.00 76.19 189 LYS A O 1
ATOM 1543 N N . HIS A 1 190 ? 21.732 -9.169 -18.210 1.00 84.19 190 HIS A N 1
ATOM 1544 C CA . HIS A 1 190 ? 20.679 -8.599 -17.355 1.00 84.19 190 HIS A CA 1
ATOM 1545 C C . HIS A 1 190 ? 20.360 -7.152 -17.739 1.00 84.19 190 HIS A C 1
ATOM 1547 O O . HIS A 1 190 ? 19.199 -6.767 -17.861 1.00 84.19 190 HIS A O 1
ATOM 1553 N N . THR A 1 191 ? 21.407 -6.367 -17.998 1.00 86.25 191 THR A N 1
ATOM 1554 C CA . THR A 1 191 ? 21.276 -4.955 -18.353 1.00 86.25 191 THR A CA 1
ATOM 1555 C C . THR A 1 191 ? 20.603 -4.794 -19.721 1.00 86.25 191 THR A C 1
ATOM 1557 O O . THR A 1 191 ? 19.744 -3.930 -19.873 1.00 86.25 191 THR A O 1
ATOM 1560 N N . VAL A 1 192 ? 20.905 -5.660 -20.698 1.00 87.00 192 VAL A N 1
ATOM 1561 C CA . VAL A 1 192 ? 20.185 -5.729 -21.986 1.00 87.00 192 VAL A CA 1
ATOM 1562 C C . VAL A 1 192 ? 18.692 -5.987 -21.765 1.00 87.00 192 VAL A C 1
ATOM 1564 O O . VAL A 1 192 ? 17.868 -5.275 -22.345 1.00 87.00 192 VAL A O 1
ATOM 1567 N N . ARG A 1 193 ? 18.324 -6.946 -20.899 1.00 90.00 193 ARG A N 1
ATOM 1568 C CA . ARG A 1 193 ? 16.912 -7.219 -20.576 1.00 90.00 193 ARG A CA 1
ATOM 1569 C C . ARG A 1 193 ? 16.224 -5.998 -19.962 1.00 90.00 193 ARG A C 1
ATOM 1571 O O . ARG A 1 193 ? 15.142 -5.631 -20.408 1.00 90.00 193 ARG A O 1
ATOM 1578 N N . ILE A 1 194 ? 16.881 -5.313 -19.025 1.00 91.56 194 ILE A N 1
ATOM 1579 C CA . ILE A 1 194 ? 16.387 -4.073 -18.396 1.00 91.56 194 ILE A CA 1
ATOM 1580 C C . ILE A 1 194 ? 16.161 -2.966 -19.435 1.00 91.56 194 ILE A C 1
ATOM 1582 O O . ILE A 1 194 ? 15.082 -2.380 -19.479 1.00 91.56 194 ILE A O 1
ATOM 1586 N N . GLN A 1 195 ? 17.137 -2.704 -20.314 1.00 92.00 195 GLN A N 1
ATOM 1587 C CA . GLN A 1 195 ? 16.964 -1.720 -21.394 1.00 92.00 195 GLN A CA 1
ATOM 1588 C C . GLN A 1 195 ? 15.810 -2.108 -22.327 1.00 92.00 195 GLN A C 1
ATOM 1590 O O . GLN A 1 195 ? 15.063 -1.243 -22.776 1.00 92.00 195 GLN A O 1
ATOM 1595 N N . SER A 1 196 ? 15.639 -3.407 -22.586 1.00 92.44 196 SER A N 1
ATOM 1596 C CA . SER A 1 196 ? 14.555 -3.909 -23.433 1.00 92.44 196 SER A CA 1
ATOM 1597 C C . SER A 1 196 ? 13.193 -3.638 -22.809 1.00 92.44 196 SER A C 1
ATOM 1599 O O . SER A 1 196 ? 12.310 -3.122 -23.483 1.00 92.44 196 SER A O 1
ATOM 1601 N N . ILE A 1 197 ? 13.041 -3.918 -21.512 1.00 95.94 197 ILE A N 1
ATOM 1602 C CA . ILE A 1 197 ? 11.818 -3.633 -20.754 1.00 95.94 197 ILE A CA 1
ATOM 1603 C C . ILE A 1 197 ? 11.479 -2.138 -20.801 1.00 95.94 197 ILE A C 1
ATOM 1605 O O . ILE A 1 197 ? 10.329 -1.781 -21.048 1.00 95.94 197 ILE A O 1
ATOM 1609 N N . HIS A 1 198 ? 12.469 -1.260 -20.618 1.00 94.25 198 HIS A N 1
ATOM 1610 C CA . HIS A 1 198 ? 12.258 0.187 -20.695 1.00 94.25 198 HIS A CA 1
ATOM 1611 C C . HIS A 1 198 ? 11.806 0.679 -22.076 1.00 94.25 198 HIS A C 1
ATOM 1613 O O . HIS A 1 198 ? 11.141 1.706 -22.152 1.00 94.25 198 HIS A O 1
ATOM 1619 N N . GLY A 1 199 ? 12.151 -0.027 -23.156 1.00 91.19 199 GLY A N 1
ATOM 1620 C CA . GLY A 1 199 ? 11.607 0.255 -24.486 1.00 91.19 199 GLY A CA 1
ATOM 1621 C C . GLY A 1 199 ? 10.206 -0.333 -24.665 1.00 91.19 199 GLY A C 1
ATOM 1622 O O . GLY A 1 199 ? 9.300 0.344 -25.141 1.00 91.19 199 GLY A O 1
ATOM 1623 N N . LEU A 1 200 ? 10.011 -1.581 -24.227 1.00 94.44 200 LEU A N 1
ATOM 1624 C CA . LEU A 1 200 ? 8.735 -2.295 -24.304 1.00 94.44 200 LEU A CA 1
ATOM 1625 C C . LEU A 1 200 ? 7.615 -1.604 -23.524 1.00 94.44 200 LEU A C 1
ATOM 1627 O O . LEU A 1 200 ? 6.458 -1.746 -23.905 1.00 94.44 200 LEU A O 1
ATOM 1631 N N . CYS A 1 201 ? 7.924 -0.842 -22.469 1.00 92.75 201 CYS A N 1
ATOM 1632 C CA . CYS A 1 201 ? 6.894 -0.191 -21.661 1.00 92.75 201 CYS A CA 1
ATOM 1633 C C . CYS A 1 201 ? 5.985 0.741 -22.484 1.00 92.75 201 CYS A C 1
ATOM 1635 O O . CYS A 1 201 ? 4.794 0.822 -22.192 1.00 92.75 201 CYS A O 1
ATOM 1637 N N . ARG A 1 202 ? 6.512 1.369 -23.548 1.00 89.50 202 ARG A N 1
ATOM 1638 C CA . ARG A 1 202 ? 5.752 2.228 -24.473 1.00 89.50 202 ARG A CA 1
ATOM 1639 C C . ARG A 1 202 ? 5.023 1.477 -25.588 1.00 89.50 202 ARG A C 1
ATOM 1641 O O . ARG A 1 202 ? 4.248 2.094 -26.304 1.00 89.50 202 ARG A O 1
ATOM 1648 N N . LEU A 1 203 ? 5.283 0.180 -25.743 1.00 90.94 203 LEU A N 1
ATOM 1649 C CA . LEU A 1 203 ? 4.734 -0.669 -26.808 1.00 90.94 203 LEU A CA 1
ATOM 1650 C C . LEU A 1 203 ? 3.701 -1.672 -26.272 1.00 90.94 203 LEU A C 1
ATOM 1652 O O . LEU A 1 203 ? 3.395 -2.670 -26.918 1.00 90.94 203 LEU A O 1
ATOM 1656 N N . GLN A 1 204 ? 3.204 -1.452 -25.055 1.00 93.06 204 GLN A N 1
ATOM 1657 C CA . GLN A 1 204 ? 2.127 -2.251 -24.485 1.00 93.06 204 GLN A CA 1
ATOM 1658 C C . GLN A 1 204 ? 0.793 -1.865 -25.118 1.00 93.06 204 GLN A C 1
ATOM 1660 O O . GLN A 1 204 ? 0.465 -0.685 -25.199 1.00 93.06 204 GLN A O 1
ATOM 1665 N N . ASP A 1 205 ? -0.006 -2.871 -25.454 1.00 89.69 205 ASP A N 1
ATOM 1666 C CA . ASP A 1 205 ? -1.425 -2.708 -25.748 1.00 89.69 205 ASP A CA 1
ATOM 1667 C C . ASP A 1 205 ? -2.235 -3.354 -24.610 1.00 89.69 205 ASP A C 1
ATOM 1669 O O . ASP A 1 205 ? -2.417 -4.572 -24.601 1.00 89.69 205 ASP A O 1
ATOM 1673 N N . PRO A 1 206 ? -2.688 -2.574 -23.610 1.00 87.50 206 PRO A N 1
ATOM 1674 C CA . PRO A 1 206 ? -3.449 -3.100 -22.479 1.00 87.50 206 PRO A CA 1
ATOM 1675 C C . PRO A 1 206 ? -4.884 -3.506 -22.849 1.00 87.50 206 PRO A C 1
ATOM 1677 O O . PRO A 1 206 ? -5.559 -4.128 -22.028 1.00 87.50 206 PRO A O 1
ATOM 1680 N N . THR A 1 207 ? -5.369 -3.139 -24.040 1.00 90.31 207 THR A N 1
ATOM 1681 C CA . THR A 1 207 ? -6.712 -3.505 -24.514 1.00 90.31 207 THR A CA 1
ATOM 1682 C C . THR A 1 207 ? -6.721 -4.882 -25.170 1.00 90.31 207 THR A C 1
ATOM 1684 O O . THR A 1 207 ? -7.708 -5.615 -25.072 1.00 90.31 207 THR A O 1
ATOM 1687 N N . ASN A 1 208 ? -5.592 -5.277 -25.759 1.00 91.75 208 ASN A N 1
ATOM 1688 C CA . ASN A 1 208 ? -5.390 -6.599 -26.322 1.00 91.75 208 ASN A CA 1
ATOM 1689 C C . ASN A 1 208 ? -5.002 -7.619 -25.237 1.00 91.75 208 ASN A C 1
ATOM 1691 O O . ASN A 1 208 ? -3.918 -7.568 -24.653 1.00 91.75 208 ASN A O 1
AT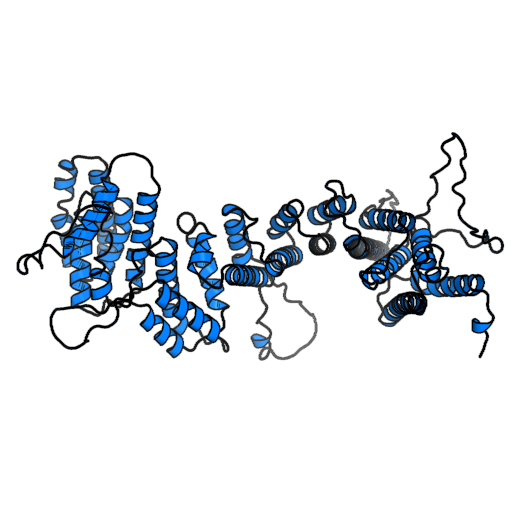OM 1695 N N . LYS A 1 209 ? -5.881 -8.601 -25.004 1.00 88.31 209 LYS A N 1
ATOM 1696 C CA . LYS A 1 209 ? -5.660 -9.687 -24.032 1.00 88.31 209 LYS A CA 1
ATOM 1697 C C . LYS A 1 209 ? -4.461 -10.573 -24.379 1.00 88.31 209 LYS A C 1
ATOM 1699 O O . LYS A 1 209 ? -3.816 -11.082 -23.468 1.00 88.31 209 LYS A O 1
ATOM 1704 N N . ASP A 1 210 ? -4.143 -10.692 -25.665 1.00 91.38 210 ASP A N 1
ATOM 1705 C CA . ASP A 1 210 ? -3.034 -11.489 -26.192 1.00 91.38 210 ASP A CA 1
ATOM 1706 C C . ASP A 1 210 ? -1.820 -10.614 -26.540 1.00 91.38 210 ASP A C 1
ATOM 1708 O O . ASP A 1 210 ? -0.965 -11.005 -27.337 1.00 91.38 210 ASP A O 1
ATOM 1712 N N . CYS A 1 211 ? -1.718 -9.414 -25.950 1.00 92.50 211 CYS A N 1
ATOM 1713 C CA . CYS A 1 211 ? -0.575 -8.537 -26.163 1.00 92.50 211 CYS A CA 1
ATOM 1714 C C . CYS A 1 211 ? 0.731 -9.260 -25.769 1.00 92.50 211 CYS A C 1
ATOM 1716 O O . CYS A 1 211 ? 0.966 -9.520 -24.579 1.00 92.50 211 CYS A O 1
ATOM 1718 N N . PRO A 1 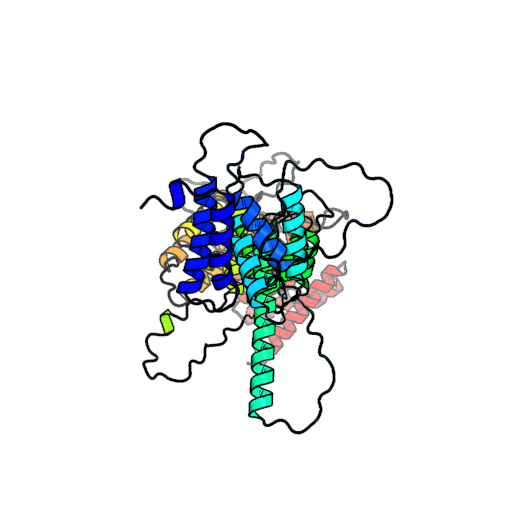212 ? 1.643 -9.535 -26.724 1.00 93.31 212 PRO A N 1
ATOM 1719 C CA . PRO A 1 212 ? 2.860 -10.296 -26.445 1.00 93.31 212 PRO A CA 1
ATOM 1720 C C . PRO A 1 212 ? 3.814 -9.528 -25.524 1.00 93.31 212 PRO A C 1
ATOM 1722 O O . PRO A 1 212 ? 4.602 -10.136 -24.800 1.00 93.31 212 PRO A O 1
ATOM 1725 N N . VAL A 1 213 ? 3.730 -8.193 -25.511 1.00 94.69 213 VAL A N 1
ATOM 1726 C CA . VAL A 1 213 ? 4.509 -7.345 -24.603 1.00 94.69 213 VAL A CA 1
ATOM 1727 C C . VAL A 1 213 ? 4.044 -7.521 -23.164 1.00 94.69 213 VAL A C 1
ATOM 1729 O O . VAL A 1 213 ? 4.872 -7.790 -22.296 1.00 94.69 213 VAL A O 1
ATOM 1732 N N . VAL A 1 214 ? 2.734 -7.443 -22.912 1.00 95.94 214 VAL A N 1
ATOM 1733 C CA . VAL A 1 214 ? 2.167 -7.655 -21.572 1.00 95.94 214 VAL A CA 1
ATOM 1734 C C . VAL A 1 214 ? 2.471 -9.073 -21.085 1.00 95.94 214 VAL A C 1
ATOM 1736 O O . VAL A 1 214 ? 2.974 -9.236 -19.975 1.00 95.94 214 VAL A O 1
ATOM 1739 N N . ALA A 1 215 ? 2.265 -10.091 -21.928 1.00 95.25 215 ALA A N 1
ATOM 1740 C CA . ALA A 1 215 ? 2.579 -11.481 -21.595 1.00 95.25 215 ALA A CA 1
ATOM 1741 C C . ALA A 1 215 ? 4.058 -11.671 -21.206 1.00 95.25 215 ALA A C 1
ATOM 1743 O O . ALA A 1 215 ? 4.371 -12.305 -20.196 1.00 95.25 215 ALA A O 1
ATOM 1744 N N . ASN A 1 216 ? 4.974 -11.068 -21.967 1.00 94.75 216 ASN A N 1
ATOM 1745 C CA . ASN A 1 216 ? 6.405 -11.133 -21.692 1.00 94.75 216 ASN A CA 1
ATOM 1746 C C . ASN A 1 216 ? 6.793 -10.385 -20.402 1.00 94.75 216 ASN A C 1
ATOM 1748 O O . ASN A 1 216 ? 7.569 -10.909 -19.606 1.00 94.75 216 ASN A O 1
ATOM 1752 N N . LEU A 1 217 ? 6.232 -9.198 -20.147 1.00 96.38 217 LEU A N 1
ATOM 1753 C CA . LEU A 1 217 ? 6.478 -8.454 -18.905 1.00 96.38 217 LEU A CA 1
ATOM 1754 C C . LEU A 1 217 ? 5.953 -9.199 -17.670 1.00 96.38 217 LEU A C 1
ATOM 1756 O O . LEU A 1 217 ? 6.649 -9.249 -16.658 1.00 96.38 217 LEU A O 1
ATOM 1760 N N . LEU A 1 218 ? 4.779 -9.833 -17.760 1.00 96.31 218 LEU A N 1
ATOM 1761 C CA . LEU A 1 218 ? 4.242 -10.691 -16.697 1.00 96.31 218 LEU A CA 1
ATOM 1762 C C . LEU A 1 218 ? 5.167 -11.879 -16.405 1.00 96.31 218 LEU A C 1
ATOM 1764 O O . LEU A 1 218 ? 5.424 -12.196 -15.242 1.00 96.31 218 LEU A O 1
ATOM 1768 N N . TRP A 1 219 ? 5.697 -12.521 -17.449 1.00 95.38 219 TRP A N 1
ATOM 1769 C CA . TRP A 1 219 ? 6.641 -13.626 -17.294 1.00 95.38 219 TRP A CA 1
ATOM 1770 C C . TRP A 1 219 ? 7.940 -13.168 -16.616 1.00 95.38 219 TRP A C 1
ATOM 1772 O O . TRP A 1 219 ? 8.370 -13.763 -15.624 1.00 95.38 219 TRP A O 1
ATOM 1782 N N . LEU A 1 220 ? 8.526 -12.063 -17.091 1.00 94.81 220 LEU A N 1
ATOM 1783 C CA . LEU A 1 220 ? 9.755 -11.496 -16.530 1.00 94.81 220 LEU A CA 1
ATOM 1784 C C . LEU A 1 220 ? 9.569 -11.071 -15.075 1.00 94.81 220 LEU A C 1
ATOM 1786 O O . LEU A 1 220 ? 10.417 -11.384 -14.246 1.00 94.81 220 LEU A O 1
ATOM 1790 N N . ALA A 1 221 ? 8.447 -10.425 -14.745 1.00 96.75 221 ALA A N 1
ATOM 1791 C CA . ALA A 1 221 ? 8.115 -10.011 -13.385 1.00 96.75 221 ALA A CA 1
ATOM 1792 C C . ALA A 1 221 ? 8.014 -11.193 -12.407 1.00 96.75 221 ALA A C 1
ATOM 1794 O O . ALA A 1 221 ? 8.274 -11.016 -11.219 1.00 96.75 221 ALA A O 1
ATOM 1795 N N . ARG A 1 222 ? 7.675 -12.398 -12.882 1.00 95.19 222 ARG A N 1
ATOM 1796 C CA . ARG A 1 222 ? 7.523 -13.591 -12.037 1.00 95.19 222 ARG A CA 1
ATOM 1797 C C . ARG A 1 222 ? 8.792 -14.423 -11.899 1.00 95.19 222 ARG A C 1
ATOM 1799 O O . ARG A 1 222 ? 9.044 -14.922 -10.800 1.00 95.19 222 ARG A O 1
ATOM 1806 N N . HIS A 1 223 ? 9.560 -14.572 -12.978 1.00 91.19 223 HIS A N 1
ATOM 1807 C CA . HIS A 1 223 ? 10.550 -15.650 -13.104 1.00 91.19 223 HIS A CA 1
ATOM 1808 C C . HIS A 1 223 ? 12.005 -15.191 -13.270 1.00 91.19 223 HIS A C 1
ATOM 1810 O O . HIS A 1 223 ? 12.909 -16.001 -13.075 1.00 91.19 223 HIS A O 1
ATOM 1816 N N . ASP A 1 224 ? 12.257 -13.928 -13.619 1.00 91.88 224 ASP A N 1
ATOM 1817 C CA . ASP A 1 224 ? 13.623 -13.443 -13.863 1.00 91.88 224 ASP A CA 1
ATOM 1818 C C . ASP A 1 224 ? 14.358 -13.100 -12.544 1.00 91.88 224 ASP A C 1
ATOM 1820 O O . ASP A 1 224 ? 13.840 -13.333 -11.455 1.00 91.88 224 ASP A O 1
ATOM 1824 N N . ILE A 1 225 ? 15.575 -12.555 -12.599 1.00 88.81 225 ILE A N 1
ATOM 1825 C CA . ILE A 1 225 ? 16.351 -12.081 -11.446 1.00 88.81 225 ILE A CA 1
ATOM 1826 C C . ILE A 1 225 ? 15.728 -10.815 -10.827 1.00 88.81 225 ILE A C 1
ATOM 1828 O O . ILE A 1 225 ? 15.062 -10.061 -11.539 1.00 88.81 225 ILE A O 1
ATOM 1832 N N . PRO A 1 226 ? 15.975 -10.511 -9.536 1.00 91.81 226 PRO A N 1
ATOM 1833 C CA . PRO A 1 226 ? 15.302 -9.418 -8.826 1.00 91.81 226 PRO A CA 1
ATOM 1834 C C . PRO A 1 226 ? 15.274 -8.067 -9.552 1.00 91.81 226 PRO A C 1
ATOM 1836 O O . PRO A 1 226 ? 14.227 -7.433 -9.633 1.00 91.81 226 PRO A O 1
ATOM 1839 N N . GLU A 1 227 ? 16.395 -7.636 -10.132 1.00 90.62 227 GLU A N 1
ATOM 1840 C CA . GLU A 1 227 ? 16.487 -6.343 -10.819 1.00 90.62 227 GLU A CA 1
ATOM 1841 C C . GLU A 1 227 ? 15.635 -6.283 -12.100 1.00 90.62 227 GLU A C 1
ATOM 1843 O O . GLU A 1 227 ? 15.008 -5.260 -12.394 1.00 90.62 227 GLU A O 1
ATOM 1848 N N . VAL A 1 228 ? 15.556 -7.400 -12.831 1.00 93.31 228 VAL A N 1
ATOM 1849 C CA . VAL A 1 228 ? 14.717 -7.534 -14.027 1.00 93.31 228 VAL A CA 1
ATOM 1850 C C . VAL A 1 228 ? 13.249 -7.654 -13.624 1.00 93.31 228 VAL A C 1
ATOM 1852 O O . VAL A 1 228 ? 12.423 -6.954 -14.205 1.00 93.31 228 VAL A O 1
ATOM 1855 N N . ARG A 1 229 ? 12.925 -8.441 -12.582 1.00 97.25 229 ARG A N 1
ATOM 1856 C CA . ARG A 1 229 ? 11.556 -8.538 -12.042 1.00 97.25 229 ARG A CA 1
ATOM 1857 C C . ARG A 1 229 ? 11.032 -7.170 -11.633 1.00 97.25 229 ARG A C 1
ATOM 1859 O O . ARG A 1 229 ? 9.945 -6.787 -12.047 1.00 97.25 229 ARG A O 1
ATOM 1866 N N . ARG A 1 230 ? 11.832 -6.415 -10.874 1.00 96.94 230 ARG A N 1
ATOM 1867 C CA . ARG A 1 230 ? 11.517 -5.054 -10.424 1.00 96.94 230 ARG A CA 1
ATOM 1868 C C . ARG A 1 230 ? 11.228 -4.123 -11.599 1.00 96.94 230 ARG A C 1
ATOM 1870 O O . ARG A 1 230 ? 10.223 -3.420 -11.592 1.00 96.94 230 ARG A O 1
ATOM 1877 N N . THR A 1 231 ? 12.098 -4.134 -12.609 1.00 96.50 231 THR A N 1
ATOM 1878 C CA . THR A 1 231 ? 11.948 -3.282 -13.797 1.00 96.50 231 THR A CA 1
ATOM 1879 C C . THR A 1 231 ? 10.721 -3.675 -14.624 1.00 96.50 231 THR A C 1
ATOM 1881 O O . THR A 1 231 ? 9.973 -2.799 -15.046 1.00 96.50 231 THR A O 1
ATOM 1884 N N . ALA A 1 232 ? 10.479 -4.975 -14.824 1.00 97.38 232 ALA A N 1
ATOM 1885 C CA . ALA A 1 232 ? 9.292 -5.477 -15.518 1.00 97.38 232 ALA A CA 1
ATOM 1886 C C . ALA A 1 232 ? 8.007 -5.096 -14.777 1.00 97.38 232 ALA A C 1
ATOM 1888 O O . ALA A 1 232 ? 7.064 -4.620 -15.400 1.00 97.38 232 ALA A O 1
ATOM 1889 N N . LEU A 1 233 ? 8.004 -5.227 -13.447 1.00 97.38 233 LEU A N 1
ATOM 1890 C CA . LEU A 1 233 ? 6.881 -4.847 -12.598 1.00 97.38 233 LEU A CA 1
ATOM 1891 C C . LEU A 1 233 ? 6.541 -3.358 -12.727 1.00 97.38 233 LEU A C 1
ATOM 1893 O O . LEU A 1 233 ? 5.382 -3.020 -12.930 1.00 97.38 233 LEU A O 1
ATOM 1897 N N . ALA A 1 234 ? 7.551 -2.485 -12.660 1.00 95.94 234 ALA A N 1
ATOM 1898 C CA . ALA A 1 234 ? 7.384 -1.038 -12.806 1.00 95.94 234 ALA A CA 1
ATOM 1899 C C . ALA A 1 234 ? 6.969 -0.613 -14.225 1.00 95.94 234 ALA A C 1
ATOM 1901 O O . ALA A 1 234 ? 6.364 0.440 -14.402 1.00 95.94 234 ALA A O 1
ATOM 1902 N N . ALA A 1 235 ? 7.298 -1.415 -15.240 1.00 95.38 235 ALA A N 1
ATOM 1903 C CA . ALA A 1 235 ? 6.926 -1.146 -16.623 1.00 95.38 235 ALA A CA 1
ATOM 1904 C C . ALA A 1 235 ? 5.472 -1.519 -16.948 1.00 95.38 235 ALA A C 1
ATOM 1906 O O . ALA A 1 235 ? 4.925 -0.965 -17.899 1.00 95.38 235 ALA A O 1
ATOM 1907 N N . LEU A 1 236 ? 4.855 -2.451 -16.212 1.00 95.19 236 LEU A N 1
ATOM 1908 C CA . LEU A 1 236 ? 3.505 -2.937 -16.503 1.00 95.19 236 LEU A CA 1
ATOM 1909 C C . LEU A 1 236 ? 2.466 -1.811 -16.432 1.00 95.19 236 LEU A C 1
ATOM 1911 O O . LEU A 1 236 ? 2.339 -1.120 -15.420 1.00 95.19 236 LEU A O 1
ATOM 1915 N N . VAL A 1 237 ? 1.642 -1.693 -17.476 1.00 93.75 237 VAL A N 1
ATOM 1916 C CA . VAL A 1 237 ? 0.393 -0.930 -17.372 1.00 93.75 237 VAL A CA 1
ATOM 1917 C C . VAL A 1 237 ? -0.553 -1.688 -16.447 1.00 93.75 237 VAL A C 1
ATOM 1919 O O . VAL A 1 237 ? -0.856 -2.867 -16.663 1.00 93.75 237 VAL A O 1
ATOM 1922 N N . LEU A 1 238 ? -1.017 -1.013 -15.398 1.00 94.00 238 LEU A N 1
ATOM 1923 C CA . LEU A 1 238 ? -1.882 -1.624 -14.402 1.00 94.00 238 LEU A CA 1
ATOM 1924 C C . LEU A 1 238 ? -3.317 -1.760 -14.928 1.00 94.00 238 LEU A C 1
ATOM 1926 O O . LEU A 1 238 ? -3.994 -0.771 -15.194 1.00 94.00 238 LEU A O 1
ATOM 1930 N N . THR A 1 239 ? -3.779 -2.999 -15.047 1.00 93.25 239 THR A N 1
ATOM 1931 C CA . THR A 1 239 ? -5.125 -3.393 -15.475 1.00 93.25 239 THR A CA 1
ATOM 1932 C C . THR A 1 239 ? -5.652 -4.484 -14.545 1.00 93.25 239 THR A C 1
ATOM 1934 O O . THR A 1 239 ? -4.934 -4.986 -13.678 1.00 93.25 239 THR A O 1
ATOM 1937 N N . THR A 1 240 ? -6.899 -4.914 -14.731 1.00 91.19 240 THR A N 1
ATOM 1938 C CA . THR A 1 240 ? -7.455 -6.064 -13.998 1.00 91.19 240 THR A CA 1
ATOM 1939 C C . THR A 1 240 ? -6.689 -7.366 -14.262 1.00 91.19 240 THR A C 1
ATOM 1941 O O . THR A 1 240 ? -6.634 -8.220 -13.380 1.00 91.19 240 THR A O 1
ATOM 1944 N N . VAL A 1 241 ? -6.057 -7.503 -15.435 1.00 91.38 241 VAL A N 1
ATOM 1945 C CA . VAL A 1 241 ? -5.257 -8.676 -15.827 1.00 91.38 241 VAL A CA 1
ATOM 1946 C C . VAL A 1 241 ? -3.859 -8.641 -15.204 1.00 91.38 241 VAL A C 1
ATOM 1948 O O . VAL A 1 241 ? -3.347 -9.680 -14.792 1.00 91.38 241 VAL A O 1
ATOM 1951 N N . THR A 1 242 ? -3.235 -7.463 -15.105 1.00 95.38 242 THR A N 1
ATOM 1952 C CA . THR A 1 242 ? -1.852 -7.328 -14.608 1.00 95.38 242 THR A CA 1
ATOM 1953 C C . THR A 1 242 ? -1.768 -7.102 -13.096 1.00 95.38 242 THR A C 1
ATOM 1955 O O . THR A 1 242 ? -0.759 -7.459 -12.485 1.00 95.38 242 THR A O 1
ATOM 1958 N N . LEU A 1 243 ? -2.832 -6.597 -12.458 1.00 96.19 243 LEU A N 1
ATOM 1959 C CA . LEU A 1 243 ? -2.894 -6.365 -11.010 1.00 96.19 243 LEU A CA 1
ATOM 1960 C C . LEU A 1 243 ? -2.546 -7.603 -10.157 1.00 96.19 243 LEU A C 1
ATOM 1962 O O . LEU A 1 243 ? -1.789 -7.441 -9.198 1.00 96.19 243 LEU A O 1
ATOM 1966 N N . PRO A 1 244 ? -3.017 -8.832 -10.464 1.00 96.50 244 PRO A N 1
ATOM 1967 C CA . PRO A 1 244 ? -2.619 -10.023 -9.715 1.00 96.50 244 PRO A CA 1
ATOM 1968 C C . PRO A 1 244 ? -1.101 -10.214 -9.648 1.00 96.50 244 PRO A C 1
ATOM 1970 O O . PRO A 1 244 ? -0.584 -10.523 -8.580 1.00 96.50 244 PRO A O 1
ATOM 1973 N N . CYS A 1 245 ? -0.377 -9.939 -10.739 1.00 96.94 245 CYS A N 1
ATOM 1974 C CA . CYS A 1 245 ? 1.083 -10.023 -10.755 1.00 96.94 245 CYS A CA 1
ATOM 1975 C C . CYS A 1 245 ? 1.723 -9.008 -9.796 1.00 96.94 245 CYS A C 1
ATOM 1977 O O . CYS A 1 245 ? 2.666 -9.355 -9.091 1.00 96.94 245 CYS A O 1
ATOM 1979 N N . VAL A 1 246 ? 1.202 -7.777 -9.722 1.00 97.56 246 VAL A N 1
ATOM 1980 C CA . VAL A 1 246 ? 1.684 -6.762 -8.764 1.00 97.56 246 VAL A CA 1
ATOM 1981 C C . VAL A 1 246 ? 1.452 -7.208 -7.324 1.00 97.56 246 VAL A C 1
ATOM 1983 O O . VAL A 1 246 ? 2.379 -7.177 -6.520 1.00 97.56 246 VAL A O 1
ATOM 1986 N N . VAL A 1 247 ? 0.255 -7.708 -7.017 1.00 97.75 247 VAL A N 1
ATOM 1987 C CA . VAL A 1 247 ? -0.088 -8.203 -5.675 1.00 97.75 247 VAL A CA 1
ATOM 1988 C C . VAL A 1 247 ? 0.772 -9.409 -5.281 1.00 97.75 247 VAL A C 1
ATOM 1990 O O . VAL A 1 247 ? 1.279 -9.461 -4.165 1.00 97.75 247 VAL A O 1
ATOM 1993 N N . GLU A 1 248 ? 1.002 -10.358 -6.193 1.00 97.06 248 GLU A N 1
ATOM 1994 C CA . GLU A 1 248 ? 1.908 -11.494 -5.966 1.00 97.06 248 GLU A CA 1
ATOM 1995 C C . GLU A 1 248 ? 3.332 -11.030 -5.613 1.00 97.06 248 GLU A C 1
ATOM 1997 O O . GLU A 1 248 ? 4.023 -11.683 -4.830 1.00 97.06 248 GLU A O 1
ATOM 2002 N N . ARG A 1 249 ? 3.788 -9.901 -6.175 1.00 97.44 249 ARG A N 1
ATOM 2003 C CA . ARG A 1 249 ? 5.122 -9.342 -5.911 1.00 97.44 249 ARG A CA 1
ATOM 2004 C C . ARG A 1 249 ? 5.259 -8.629 -4.564 1.00 97.44 249 ARG A C 1
ATOM 2006 O O . ARG A 1 249 ? 6.392 -8.417 -4.138 1.00 97.44 249 ARG A O 1
ATOM 2013 N N . CYS A 1 250 ? 4.173 -8.366 -3.833 1.00 97.19 250 CYS A N 1
ATOM 2014 C CA . CYS A 1 250 ? 4.250 -7.908 -2.437 1.00 97.19 250 CYS A CA 1
ATOM 2015 C C . CYS A 1 250 ? 4.909 -8.938 -1.500 1.00 97.19 250 CYS A C 1
ATOM 2017 O O . CYS A 1 250 ? 5.351 -8.559 -0.422 1.00 97.19 250 CYS A O 1
ATOM 2019 N N . ARG A 1 251 ? 5.019 -10.213 -1.913 1.00 96.00 251 ARG A N 1
ATOM 2020 C CA . ARG A 1 251 ? 5.720 -11.298 -1.195 1.00 96.00 251 ARG A CA 1
ATOM 2021 C C . ARG A 1 251 ? 6.953 -11.825 -1.944 1.00 96.00 251 ARG A C 1
ATOM 2023 O O . ARG A 1 251 ? 7.353 -12.974 -1.771 1.00 96.00 251 ARG A O 1
ATOM 2030 N N . ASP A 1 252 ? 7.542 -11.018 -2.824 1.00 96.69 252 ASP A N 1
ATOM 2031 C CA . ASP A 1 252 ? 8.746 -11.413 -3.559 1.00 96.69 252 ASP A CA 1
ATOM 2032 C C . ASP A 1 252 ? 9.946 -11.640 -2.615 1.00 96.69 252 ASP A C 1
ATOM 2034 O O . ASP A 1 252 ? 10.094 -10.972 -1.593 1.00 96.69 252 ASP A O 1
ATOM 2038 N N . VAL A 1 253 ? 10.843 -12.560 -2.979 1.00 93.19 253 VAL A N 1
ATOM 2039 C CA . VAL A 1 253 ? 12.065 -12.860 -2.208 1.00 93.19 253 VAL A CA 1
ATOM 2040 C C . VAL A 1 253 ? 12.972 -11.627 -2.061 1.00 93.19 253 VAL A C 1
ATOM 2042 O O . VAL A 1 253 ? 13.708 -11.519 -1.086 1.00 93.19 253 VAL A O 1
ATOM 2045 N N . SER A 1 254 ? 12.928 -10.682 -3.006 1.00 91.31 254 SER A N 1
ATOM 2046 C CA . SER A 1 254 ? 13.728 -9.456 -2.962 1.00 91.31 254 SER A CA 1
ATOM 2047 C C . SER A 1 254 ? 12.965 -8.271 -2.379 1.00 91.31 254 SER A C 1
ATOM 2049 O O . SER A 1 254 ? 11.941 -7.852 -2.918 1.00 91.31 254 SER A O 1
ATOM 2051 N N . ASP A 1 255 ? 13.561 -7.640 -1.369 1.00 92.56 255 ASP A N 1
ATOM 2052 C CA . ASP A 1 255 ? 13.056 -6.427 -0.714 1.00 92.56 255 ASP A CA 1
ATOM 2053 C C . ASP A 1 255 ? 12.808 -5.292 -1.722 1.00 92.56 255 ASP A C 1
ATOM 2055 O O . ASP A 1 255 ? 11.773 -4.631 -1.689 1.00 92.56 255 ASP A O 1
ATOM 2059 N N . SER A 1 256 ? 13.707 -5.127 -2.700 1.00 91.00 256 SER A N 1
ATOM 2060 C CA . SER A 1 256 ? 13.579 -4.107 -3.752 1.00 91.00 256 SER A CA 1
ATOM 2061 C C . SER A 1 256 ? 12.352 -4.308 -4.654 1.00 91.00 256 SER A C 1
ATOM 2063 O O . SER A 1 256 ? 11.744 -3.335 -5.114 1.00 91.00 256 SER A O 1
ATOM 2065 N N . VAL A 1 257 ? 11.966 -5.566 -4.899 1.00 95.56 257 VAL A N 1
ATOM 2066 C CA . VAL A 1 257 ? 10.780 -5.916 -5.689 1.00 95.56 257 VAL A CA 1
ATOM 2067 C C . VAL A 1 257 ? 9.524 -5.693 -4.851 1.00 95.56 257 VAL A C 1
ATOM 2069 O O . VAL A 1 257 ? 8.597 -5.053 -5.344 1.00 95.56 257 VAL A O 1
ATOM 2072 N N . ARG A 1 258 ? 9.521 -6.127 -3.579 1.00 97.12 258 ARG A N 1
ATOM 2073 C CA . ARG A 1 258 ? 8.405 -5.879 -2.649 1.00 97.12 258 ARG A CA 1
ATOM 2074 C C . ARG A 1 258 ? 8.129 -4.384 -2.503 1.00 97.12 258 ARG A C 1
ATOM 2076 O O . ARG A 1 258 ? 7.002 -3.958 -2.735 1.00 97.12 258 ARG A O 1
ATOM 2083 N N . LYS A 1 259 ? 9.161 -3.574 -2.235 1.00 94.94 259 LYS A N 1
ATOM 2084 C CA . LYS A 1 259 ? 9.072 -2.102 -2.164 1.00 94.94 259 LYS A CA 1
ATOM 2085 C C . LYS A 1 259 ? 8.421 -1.506 -3.414 1.00 94.94 259 LYS A C 1
ATOM 2087 O O . LYS A 1 259 ? 7.516 -0.688 -3.309 1.00 94.94 259 LYS A O 1
ATOM 2092 N N . THR A 1 260 ? 8.856 -1.947 -4.596 1.00 96.25 260 THR A N 1
ATOM 2093 C CA . THR A 1 260 ? 8.309 -1.470 -5.877 1.00 96.25 260 THR A CA 1
ATOM 2094 C C . THR A 1 260 ? 6.839 -1.863 -6.042 1.00 96.25 260 THR A C 1
ATOM 2096 O O . THR A 1 260 ? 6.045 -1.049 -6.499 1.00 96.25 260 THR A O 1
ATOM 2099 N N . ALA A 1 261 ? 6.453 -3.076 -5.633 1.00 97.88 261 ALA A N 1
ATOM 2100 C CA . ALA A 1 261 ? 5.060 -3.516 -5.667 1.00 97.88 261 ALA A CA 1
ATOM 2101 C C . ALA A 1 261 ? 4.158 -2.634 -4.785 1.00 97.88 261 ALA A C 1
ATOM 2103 O O . ALA A 1 261 ? 3.127 -2.158 -5.261 1.00 97.88 261 ALA A O 1
ATOM 2104 N N . TYR A 1 262 ? 4.568 -2.357 -3.540 1.00 98.19 262 TYR A N 1
ATOM 2105 C CA . TYR A 1 262 ? 3.842 -1.438 -2.654 1.00 98.19 262 TYR A CA 1
ATOM 2106 C C . TYR A 1 262 ? 3.764 -0.021 -3.233 1.00 98.19 262 TYR A C 1
ATOM 2108 O O . TYR A 1 262 ? 2.679 0.557 -3.247 1.00 98.19 262 TYR A O 1
ATOM 2116 N N . GLY A 1 263 ? 4.867 0.493 -3.790 1.00 96.56 263 GLY A N 1
ATOM 2117 C CA . GLY A 1 263 ? 4.899 1.799 -4.454 1.00 96.56 263 GLY A CA 1
ATOM 2118 C C . GLY A 1 263 ? 3.884 1.910 -5.595 1.00 96.56 263 GLY A C 1
ATOM 2119 O O . GLY A 1 263 ? 3.094 2.846 -5.622 1.00 96.56 263 GLY A O 1
ATOM 2120 N N . ILE A 1 264 ? 3.807 0.906 -6.478 1.00 96.44 264 ILE A N 1
ATOM 2121 C CA . ILE A 1 264 ? 2.829 0.880 -7.583 1.00 96.44 264 ILE A CA 1
ATOM 2122 C C . ILE A 1 264 ? 1.386 0.895 -7.055 1.00 96.44 264 ILE A C 1
ATOM 2124 O O . ILE A 1 264 ? 0.533 1.607 -7.592 1.00 96.44 264 ILE A O 1
ATOM 2128 N N . LEU A 1 265 ? 1.092 0.110 -6.012 1.00 97.62 265 LEU A N 1
ATOM 2129 C CA . LEU A 1 265 ? -0.243 0.079 -5.408 1.00 97.62 265 LEU A CA 1
ATOM 2130 C C . LEU A 1 265 ? -0.605 1.423 -4.755 1.00 97.62 265 LEU A C 1
ATOM 2132 O O . LEU A 1 265 ? -1.767 1.831 -4.830 1.00 97.62 265 LEU A O 1
ATOM 2136 N N . ALA A 1 266 ? 0.375 2.100 -4.149 1.00 96.69 266 ALA A N 1
ATOM 2137 C CA . ALA A 1 266 ? 0.206 3.379 -3.466 1.00 96.69 266 ALA A CA 1
ATOM 2138 C C . ALA A 1 266 ? 0.009 4.529 -4.461 1.00 96.69 266 ALA A C 1
ATOM 2140 O O . ALA A 1 266 ? -0.978 5.253 -4.368 1.00 96.69 266 ALA A O 1
ATOM 2141 N N . GLU A 1 267 ? 0.882 4.647 -5.466 1.00 95.31 267 GLU A N 1
ATOM 2142 C CA . GLU A 1 267 ? 0.812 5.675 -6.516 1.00 95.31 267 GLU A CA 1
ATOM 2143 C C . GLU A 1 267 ? -0.524 5.663 -7.267 1.00 95.31 267 GLU A C 1
ATOM 2145 O O . GLU A 1 267 ? -1.008 6.698 -7.722 1.00 95.31 267 GLU A O 1
ATOM 2150 N N . ARG A 1 268 ? -1.131 4.480 -7.411 1.00 93.12 268 ARG A N 1
ATOM 2151 C CA . ARG A 1 268 ? -2.409 4.288 -8.106 1.00 93.12 268 ARG A CA 1
ATOM 2152 C C . ARG A 1 268 ? -3.610 4.176 -7.163 1.00 93.12 268 ARG A C 1
ATOM 2154 O O . ARG A 1 268 ? -4.714 3.918 -7.640 1.00 93.12 268 ARG A O 1
ATOM 2161 N N . SER A 1 269 ? -3.417 4.350 -5.852 1.00 93.75 269 SER A N 1
ATOM 2162 C CA . SER A 1 269 ? -4.459 4.260 -4.817 1.00 93.75 269 SER A CA 1
ATOM 2163 C C . SER A 1 269 ? -5.350 3.013 -4.950 1.00 93.75 269 SER A C 1
ATOM 2165 O O . SER A 1 269 ? -6.582 3.077 -4.867 1.00 93.75 269 SER A O 1
ATOM 2167 N N . ILE A 1 270 ? -4.738 1.849 -5.194 1.00 93.88 270 ILE A N 1
ATOM 2168 C CA . ILE A 1 270 ? -5.464 0.615 -5.524 1.00 93.88 270 ILE A CA 1
ATOM 2169 C C . ILE A 1 270 ? -6.109 0.021 -4.279 1.00 93.88 270 ILE A C 1
ATOM 2171 O O . ILE A 1 270 ? -5.462 -0.685 -3.513 1.00 93.88 270 ILE A O 1
ATOM 2175 N N . LEU A 1 271 ? -7.406 0.275 -4.113 1.00 93.56 271 LEU A N 1
ATOM 2176 C CA . LEU A 1 271 ? -8.194 -0.224 -2.984 1.00 93.56 271 LEU A CA 1
ATOM 2177 C C . LEU A 1 271 ? -9.418 -1.031 -3.435 1.00 93.56 271 LEU A C 1
ATOM 2179 O O . LEU A 1 271 ? -9.563 -2.205 -3.089 1.00 93.56 271 LEU A O 1
ATOM 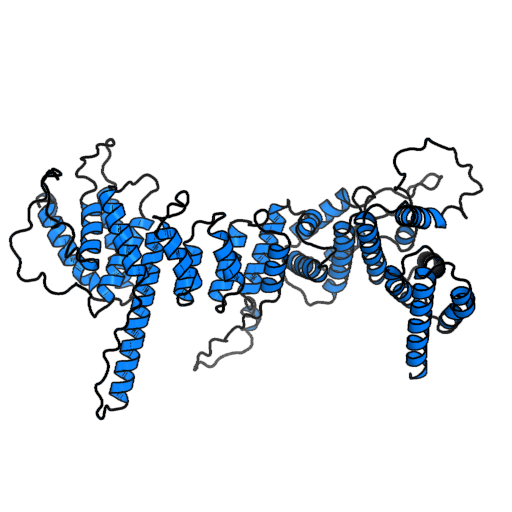2183 N N . ARG A 1 272 ? -10.300 -0.415 -4.235 1.00 92.12 272 ARG A N 1
ATOM 2184 C CA . ARG A 1 272 ? -11.575 -1.025 -4.665 1.00 92.12 272 ARG A CA 1
ATOM 2185 C C . ARG A 1 272 ? -11.410 -2.326 -5.469 1.00 92.12 272 ARG A C 1
ATOM 2187 O O . ARG A 1 272 ? -12.161 -3.251 -5.177 1.00 92.12 272 ARG A O 1
ATOM 2194 N N . PRO A 1 273 ? -10.441 -2.458 -6.402 1.00 93.56 273 PRO A N 1
ATOM 2195 C CA . PRO A 1 273 ? -10.260 -3.694 -7.176 1.00 93.56 273 PRO A CA 1
ATOM 2196 C C . PRO A 1 273 ? -9.800 -4.908 -6.352 1.00 93.56 273 PRO A C 1
ATOM 2198 O O . PRO A 1 273 ? -9.817 -6.033 -6.847 1.00 93.56 273 PRO A O 1
ATOM 2201 N N . LEU A 1 274 ? -9.342 -4.697 -5.115 1.00 95.38 274 LEU A N 1
ATOM 2202 C CA . LEU A 1 274 ? -8.887 -5.762 -4.228 1.00 95.38 274 LEU A CA 1
ATOM 2203 C C . LEU A 1 274 ? -10.053 -6.280 -3.384 1.00 95.38 274 LEU A C 1
ATOM 2205 O O . LEU A 1 274 ? -10.807 -5.491 -2.812 1.00 95.38 274 LEU A O 1
ATOM 2209 N N . SER A 1 275 ? -10.154 -7.603 -3.250 1.00 95.69 275 SER A N 1
ATOM 2210 C CA . SER A 1 275 ? -11.019 -8.242 -2.255 1.00 95.69 275 SER A CA 1
ATOM 2211 C C . SER A 1 275 ? -10.539 -7.928 -0.835 1.00 95.69 275 SER A C 1
ATOM 2213 O O . SER A 1 275 ? -9.348 -7.690 -0.620 1.00 95.69 275 SER A O 1
ATOM 2215 N N . ILE A 1 276 ? -11.440 -7.994 0.148 1.00 95.31 276 ILE A N 1
ATOM 2216 C CA . ILE A 1 276 ? -11.126 -7.723 1.563 1.00 95.31 276 ILE A CA 1
ATOM 2217 C C . ILE A 1 276 ? -9.952 -8.593 2.045 1.00 95.31 276 ILE A C 1
ATOM 2219 O O . ILE A 1 276 ? -8.957 -8.064 2.535 1.00 95.31 276 ILE A O 1
ATOM 2223 N N . ALA A 1 277 ? -9.981 -9.899 1.757 1.00 95.94 277 ALA A N 1
ATOM 2224 C CA . ALA A 1 277 ? -8.886 -10.817 2.084 1.00 95.94 277 ALA A CA 1
ATOM 2225 C C . ALA A 1 277 ? -7.524 -10.397 1.493 1.00 95.94 277 ALA A C 1
ATOM 2227 O O . ALA A 1 277 ? -6.492 -10.542 2.145 1.00 95.94 277 ALA A O 1
ATOM 2228 N N . LYS A 1 278 ? -7.499 -9.833 0.273 1.00 96.88 278 LYS A N 1
ATOM 2229 C CA . LYS A 1 278 ? -6.251 -9.353 -0.346 1.00 96.88 278 LYS A CA 1
ATOM 2230 C C . LYS A 1 278 ? -5.760 -8.080 0.331 1.00 96.88 278 LYS A C 1
ATOM 2232 O O . LYS A 1 278 ? -4.561 -7.947 0.537 1.00 96.88 278 LYS A O 1
ATOM 2237 N N . ARG A 1 279 ? -6.668 -7.168 0.698 1.00 97.75 279 ARG A N 1
ATOM 2238 C CA . ARG A 1 279 ? -6.313 -5.946 1.437 1.00 97.75 279 ARG A CA 1
ATOM 2239 C C . ARG A 1 279 ? -5.666 -6.295 2.775 1.00 97.75 279 ARG A C 1
ATOM 2241 O O . ARG A 1 279 ? -4.592 -5.786 3.070 1.00 97.75 279 ARG A O 1
ATOM 2248 N N . ILE A 1 280 ? -6.269 -7.217 3.526 1.00 96.88 280 ILE A N 1
ATOM 2249 C CA . ILE A 1 280 ? -5.743 -7.700 4.811 1.00 96.88 280 ILE A CA 1
ATOM 2250 C C . ILE A 1 280 ? -4.360 -8.317 4.629 1.00 96.88 280 ILE A C 1
ATOM 2252 O O . ILE A 1 280 ? -3.430 -7.913 5.318 1.00 96.88 280 ILE A O 1
ATOM 2256 N N . ALA A 1 281 ? -4.208 -9.235 3.671 1.00 96.75 281 ALA A N 1
ATOM 2257 C CA . ALA A 1 281 ? -2.933 -9.884 3.388 1.00 96.75 281 ALA A CA 1
ATOM 2258 C C . ALA A 1 281 ? -1.823 -8.865 3.083 1.00 96.75 281 ALA A C 1
ATOM 2260 O O . ALA A 1 281 ? -0.780 -8.898 3.724 1.00 96.75 281 ALA A O 1
ATOM 2261 N N . ILE A 1 282 ? -2.075 -7.919 2.170 1.00 97.44 282 ILE A N 1
ATOM 2262 C CA . ILE A 1 282 ? -1.109 -6.882 1.774 1.00 97.44 282 ILE A CA 1
ATOM 2263 C C . ILE A 1 282 ? -0.704 -6.012 2.973 1.00 97.44 282 ILE A C 1
ATOM 2265 O O . ILE A 1 282 ? 0.480 -5.755 3.175 1.00 97.44 282 ILE A O 1
ATOM 2269 N N . ILE A 1 283 ? -1.666 -5.581 3.796 1.00 96.94 283 ILE A N 1
ATOM 2270 C CA . ILE A 1 283 ? -1.380 -4.779 4.994 1.00 96.94 283 ILE A CA 1
ATOM 2271 C C . ILE A 1 283 ? -0.570 -5.579 6.017 1.00 96.94 283 ILE A C 1
ATOM 2273 O O . ILE A 1 283 ? 0.418 -5.073 6.550 1.00 96.94 283 ILE A O 1
ATOM 2277 N N . GLN A 1 284 ? -0.956 -6.828 6.282 1.00 95.50 284 GLN A N 1
ATOM 2278 C CA . GLN A 1 284 ? -0.242 -7.691 7.219 1.00 95.50 284 GLN A CA 1
ATOM 2279 C C . GLN A 1 284 ? 1.192 -7.957 6.764 1.00 95.50 284 GLN A C 1
ATOM 2281 O O . GLN A 1 284 ? 2.104 -7.818 7.575 1.00 95.50 284 GLN A O 1
ATOM 2286 N N . ASP A 1 285 ? 1.392 -8.321 5.495 1.00 95.31 285 ASP A N 1
ATOM 2287 C CA . ASP A 1 285 ? 2.717 -8.622 4.954 1.00 95.31 285 ASP A CA 1
ATOM 2288 C C . ASP A 1 285 ? 3.613 -7.380 4.977 1.00 95.31 285 ASP A C 1
ATOM 2290 O O . ASP A 1 285 ? 4.749 -7.447 5.434 1.00 95.31 285 ASP A O 1
ATOM 2294 N N . GLY A 1 286 ? 3.098 -6.241 4.505 1.00 95.69 286 GLY A N 1
ATOM 2295 C CA . GLY A 1 286 ? 3.881 -5.024 4.318 1.00 95.69 286 GLY A CA 1
ATOM 2296 C C . GLY A 1 286 ? 4.255 -4.353 5.630 1.00 95.69 286 GLY A C 1
ATOM 2297 O O . GLY A 1 286 ? 5.423 -4.041 5.855 1.00 95.69 286 GLY A O 1
ATOM 2298 N N . LEU A 1 287 ? 3.290 -4.179 6.539 1.00 94.31 287 LEU A N 1
ATOM 2299 C CA . LEU A 1 287 ? 3.537 -3.513 7.823 1.00 94.31 287 LEU A CA 1
ATOM 2300 C C . LEU A 1 287 ? 4.329 -4.390 8.807 1.00 94.31 287 LEU A C 1
ATOM 2302 O O . LEU A 1 287 ? 4.920 -3.866 9.754 1.00 94.31 287 LEU A O 1
ATOM 2306 N N . LYS A 1 288 ? 4.367 -5.714 8.593 1.00 92.94 288 LYS A N 1
ATOM 2307 C CA . LYS A 1 288 ? 5.190 -6.658 9.372 1.00 92.94 288 LYS A CA 1
ATOM 2308 C C . LYS A 1 288 ? 6.451 -7.115 8.636 1.00 92.94 288 LYS A C 1
ATOM 2310 O O . LYS A 1 288 ? 7.173 -7.954 9.175 1.00 92.94 288 LYS A O 1
ATOM 2315 N N . ASP A 1 289 ? 6.743 -6.568 7.454 1.00 92.75 289 ASP A N 1
ATOM 2316 C CA . ASP A 1 289 ? 7.859 -7.013 6.614 1.00 92.75 289 ASP A CA 1
ATOM 2317 C C . ASP A 1 289 ? 9.180 -6.979 7.390 1.00 92.75 289 ASP A C 1
ATOM 2319 O O . ASP A 1 289 ? 9.423 -6.073 8.185 1.00 92.75 289 ASP A O 1
ATOM 2323 N N . THR A 1 290 ? 10.039 -7.975 7.211 1.00 84.88 290 THR A N 1
ATOM 2324 C CA . THR A 1 290 ? 11.294 -8.087 7.964 1.00 84.88 290 THR A CA 1
ATOM 2325 C C . THR A 1 290 ? 12.515 -7.655 7.160 1.00 84.88 290 THR A C 1
ATOM 2327 O O . THR A 1 290 ? 13.612 -8.079 7.519 1.00 84.88 290 THR A O 1
ATOM 2330 N N . SER A 1 291 ? 12.347 -6.877 6.081 1.00 77.06 291 SER A N 1
ATOM 2331 C CA . SER A 1 291 ? 13.436 -6.376 5.231 1.00 77.06 291 SER A CA 1
ATOM 2332 C C . SER A 1 291 ? 14.581 -5.862 6.100 1.00 77.06 291 SER A C 1
ATOM 2334 O O . SER A 1 291 ? 14.413 -4.877 6.820 1.00 77.06 291 SER A O 1
ATOM 2336 N N . ARG A 1 292 ? 15.708 -6.580 6.101 1.00 60.19 292 ARG A N 1
ATOM 2337 C CA . ARG A 1 292 ? 16.868 -6.265 6.939 1.00 60.19 292 ARG A CA 1
ATOM 2338 C C . ARG A 1 292 ? 17.750 -5.302 6.171 1.00 60.19 292 ARG A C 1
ATOM 2340 O O . ARG A 1 292 ? 18.102 -5.578 5.026 1.00 60.19 292 ARG A O 1
ATOM 2347 N N . GLU A 1 293 ? 18.174 -4.226 6.816 1.00 55.47 293 GLU A N 1
ATOM 2348 C CA . GLU A 1 293 ? 19.314 -3.483 6.303 1.00 55.47 293 GLU A CA 1
ATOM 2349 C C . GLU A 1 293 ? 20.559 -4.381 6.399 1.00 55.47 293 GLU A C 1
ATOM 2351 O O . GLU A 1 293 ? 20.867 -4.929 7.462 1.00 55.47 293 GLU A O 1
ATOM 2356 N N . PHE A 1 294 ? 21.275 -4.558 5.290 1.00 44.97 294 PHE A N 1
ATOM 2357 C CA . PHE A 1 294 ? 22.696 -4.861 5.381 1.00 44.97 294 PHE A CA 1
ATOM 2358 C C . PHE A 1 294 ? 23.389 -3.519 5.608 1.00 44.97 294 PHE A C 1
ATOM 2360 O O . PHE A 1 294 ? 23.348 -2.688 4.697 1.00 44.97 294 PHE A O 1
ATOM 2367 N N . PRO A 1 295 ? 24.037 -3.278 6.763 1.00 43.38 295 PRO A N 1
ATOM 2368 C CA . PRO A 1 295 ? 24.957 -2.161 6.848 1.00 43.38 295 PRO A CA 1
ATOM 2369 C C . PRO A 1 295 ? 26.003 -2.386 5.757 1.00 43.38 295 PRO A C 1
ATOM 2371 O O . PRO A 1 295 ? 26.645 -3.440 5.713 1.00 43.38 295 PRO A O 1
ATOM 2374 N N . LEU A 1 296 ? 26.135 -1.429 4.838 1.00 41.34 296 LEU A N 1
ATOM 2375 C CA . LEU A 1 296 ? 27.266 -1.379 3.924 1.00 41.34 296 LEU A CA 1
ATOM 2376 C C . LEU A 1 296 ? 28.521 -1.307 4.792 1.00 41.34 296 LEU A C 1
ATOM 2378 O O . LEU A 1 296 ? 28.906 -0.249 5.279 1.00 41.34 296 LEU A O 1
ATOM 2382 N N . PHE A 1 297 ? 29.131 -2.465 5.024 1.00 38.22 297 PHE A N 1
ATOM 2383 C CA . PHE A 1 297 ? 30.465 -2.573 5.572 1.00 38.22 297 PHE A CA 1
ATOM 2384 C C . PHE A 1 297 ? 31.388 -1.951 4.520 1.00 38.22 297 PHE A C 1
ATOM 2386 O O . PHE A 1 297 ? 31.768 -2.605 3.552 1.00 38.22 297 PHE A O 1
ATOM 2393 N N . THR A 1 298 ? 31.701 -0.664 4.650 1.00 38.28 298 THR A N 1
ATOM 2394 C CA . THR A 1 298 ? 32.895 -0.099 4.025 1.00 38.28 298 THR A CA 1
ATOM 2395 C C . THR A 1 298 ? 34.064 -0.507 4.914 1.00 38.28 298 THR A C 1
ATOM 2397 O O . THR A 1 298 ? 34.171 0.013 6.029 1.00 38.28 298 THR A O 1
ATOM 2400 N N . PRO A 1 299 ? 34.931 -1.450 4.507 1.00 43.25 299 PRO A N 1
ATOM 2401 C CA . PRO A 1 299 ? 36.179 -1.620 5.216 1.00 43.25 299 PRO A CA 1
ATOM 2402 C C . PRO A 1 299 ? 37.012 -0.378 4.888 1.00 43.25 299 PRO A C 1
ATOM 2404 O O . PRO A 1 299 ? 37.149 -0.021 3.720 1.00 43.25 299 PRO A O 1
ATOM 2407 N N . TYR A 1 300 ? 37.564 0.257 5.920 1.00 45.34 300 TYR A N 1
ATOM 2408 C CA . TYR A 1 300 ? 38.487 1.394 5.839 1.00 45.34 300 TYR A CA 1
ATOM 2409 C C . TYR A 1 300 ? 37.868 2.801 5.715 1.00 45.34 300 TYR A C 1
ATOM 2411 O O . TYR A 1 300 ? 37.771 3.376 4.637 1.00 45.34 300 TYR A O 1
ATOM 2419 N N . SER A 1 301 ? 37.535 3.398 6.861 1.00 36.25 301 SER A N 1
ATOM 2420 C CA . SER A 1 301 ? 37.999 4.745 7.233 1.00 36.25 301 SER A CA 1
ATOM 2421 C C . SER A 1 301 ? 37.602 5.013 8.682 1.00 36.25 301 SER A C 1
ATOM 2423 O O . SER A 1 301 ? 36.419 4.998 9.020 1.00 36.25 301 SER A O 1
ATOM 2425 N N . ASP A 1 302 ? 38.590 5.279 9.531 1.00 46.06 302 ASP A N 1
ATOM 2426 C CA . ASP A 1 302 ? 38.394 5.920 10.829 1.00 46.06 302 ASP A CA 1
ATOM 2427 C C . ASP A 1 302 ? 37.547 7.195 10.666 1.00 46.06 302 ASP A C 1
ATOM 2429 O O . ASP A 1 302 ? 37.894 8.028 9.831 1.00 46.06 302 ASP A O 1
ATOM 2433 N N . TYR A 1 303 ? 36.448 7.340 11.423 1.00 40.31 303 TYR A N 1
ATOM 2434 C CA . TYR A 1 303 ? 36.134 8.498 12.289 1.00 40.31 303 TYR A CA 1
ATOM 2435 C C . TYR A 1 303 ? 34.649 8.576 12.730 1.00 40.31 303 TYR A C 1
ATOM 2437 O O . TYR A 1 303 ? 33.730 8.634 11.920 1.00 40.31 303 TYR A O 1
ATOM 2445 N N . GLN A 1 304 ? 34.482 8.712 14.055 1.00 37.66 304 GLN A N 1
ATOM 2446 C CA . GLN A 1 304 ? 33.380 9.298 14.852 1.00 37.66 304 GLN A CA 1
ATOM 2447 C C . GLN A 1 304 ? 31.965 8.649 14.873 1.00 37.66 304 GLN A C 1
ATOM 2449 O O . GLN A 1 304 ? 31.125 8.930 14.019 1.00 37.66 304 GLN A O 1
ATOM 2454 N N . PRO A 1 305 ? 31.598 7.941 15.971 1.00 40.16 305 PRO A N 1
ATOM 2455 C CA . PRO A 1 305 ? 30.280 7.312 16.158 1.00 40.16 305 PRO A CA 1
ATOM 2456 C C . PRO A 1 305 ? 29.126 8.255 16.557 1.00 40.16 305 PRO A C 1
ATOM 2458 O O . PRO A 1 305 ? 28.022 7.787 16.828 1.00 40.16 305 PRO A O 1
ATOM 2461 N N . HIS A 1 306 ? 29.334 9.572 16.647 1.00 42.34 306 HIS A N 1
ATOM 2462 C CA . HIS A 1 306 ? 28.365 10.462 17.313 1.00 42.34 306 HIS A CA 1
ATOM 2463 C C . HIS A 1 306 ? 27.388 11.171 16.362 1.00 42.34 306 HIS A C 1
ATOM 2465 O O . HIS A 1 306 ? 26.399 11.728 16.825 1.00 42.34 306 HIS A O 1
ATOM 2471 N N . ARG A 1 307 ? 27.615 11.125 15.039 1.00 41.81 307 ARG A N 1
ATOM 2472 C CA . ARG A 1 307 ? 26.721 11.744 14.033 1.00 41.81 307 ARG A CA 1
ATOM 2473 C C . ARG A 1 307 ? 25.887 10.761 13.215 1.00 41.81 307 ARG A C 1
ATOM 2475 O O . ARG A 1 307 ? 25.051 11.192 12.431 1.00 41.81 307 ARG A O 1
ATOM 2482 N N . LEU A 1 308 ? 26.064 9.452 13.399 1.00 44.94 308 LEU A N 1
ATOM 2483 C CA . LEU A 1 308 ? 25.316 8.469 12.613 1.00 44.94 308 LEU A CA 1
ATOM 2484 C C . LEU A 1 308 ? 23.864 8.313 13.077 1.00 44.94 308 LEU A C 1
ATOM 2486 O O . LEU A 1 308 ? 23.034 7.946 12.262 1.00 44.94 308 LEU A O 1
ATOM 2490 N N . ARG A 1 309 ? 23.503 8.681 14.319 1.00 40.53 309 ARG A N 1
ATOM 2491 C CA . ARG A 1 309 ? 22.118 8.524 14.809 1.00 40.53 309 ARG A CA 1
ATOM 2492 C C . ARG A 1 309 ? 21.062 9.314 14.030 1.00 40.53 309 ARG A C 1
ATOM 2494 O O . ARG A 1 309 ? 19.948 8.820 13.941 1.00 40.53 309 ARG A O 1
ATOM 2501 N N . SER A 1 310 ? 21.387 10.464 13.427 1.00 36.22 310 SER A N 1
ATOM 2502 C CA . SER A 1 310 ? 20.415 11.213 12.603 1.00 36.22 310 SER A CA 1
ATOM 2503 C C . SER A 1 310 ? 20.404 10.792 11.126 1.00 36.22 310 SER A C 1
ATOM 2505 O O . SER A 1 310 ? 19.526 11.214 10.382 1.00 36.22 310 SER A O 1
ATOM 2507 N N . LEU A 1 311 ? 21.340 9.935 10.701 1.00 41.31 311 LEU A N 1
ATOM 2508 C CA . LEU A 1 311 ? 21.274 9.217 9.423 1.00 41.31 311 LEU A CA 1
ATOM 2509 C C . LEU A 1 311 ? 20.587 7.847 9.563 1.00 41.31 311 LEU A C 1
ATOM 2511 O O . LEU A 1 311 ? 20.302 7.209 8.554 1.00 41.31 311 LEU A O 1
ATOM 2515 N N . LEU A 1 312 ? 20.255 7.420 10.792 1.00 41.59 312 LEU A N 1
ATOM 2516 C CA . LEU A 1 312 ? 19.557 6.162 11.078 1.00 41.59 312 LEU A CA 1
ATOM 2517 C C . LEU A 1 312 ? 18.018 6.230 10.860 1.00 41.59 312 LEU A C 1
ATOM 2519 O O . LEU A 1 312 ? 17.269 5.497 11.502 1.00 41.59 312 LEU A O 1
ATOM 2523 N N . VAL A 1 313 ? 17.507 7.126 10.003 1.00 39.75 313 VAL A N 1
ATOM 2524 C CA . VAL A 1 313 ? 16.052 7.410 9.892 1.00 39.75 313 VAL A CA 1
ATOM 2525 C C . VAL A 1 313 ? 15.345 6.618 8.770 1.00 39.75 313 VAL A C 1
ATOM 2527 O O . VAL A 1 313 ? 14.125 6.678 8.639 1.00 39.75 313 VAL A O 1
ATOM 2530 N N . HIS A 1 314 ? 16.032 5.801 7.963 1.00 48.12 314 HIS A N 1
ATOM 2531 C CA . HIS A 1 314 ? 15.405 5.094 6.824 1.00 48.12 314 HIS A CA 1
ATOM 2532 C C . HIS A 1 314 ? 15.581 3.566 6.828 1.00 48.12 314 HIS A C 1
ATOM 2534 O O . HIS A 1 314 ? 15.973 2.970 5.835 1.00 48.12 314 HIS A O 1
ATOM 2540 N N . PHE A 1 315 ? 15.228 2.920 7.944 1.00 54.69 315 PHE A N 1
ATOM 2541 C CA . PHE A 1 315 ? 15.652 1.542 8.247 1.00 54.69 315 PHE A CA 1
ATOM 2542 C C . PHE A 1 315 ? 14.715 0.412 7.782 1.00 54.69 315 PHE A C 1
ATOM 2544 O O . PHE A 1 315 ? 15.030 -0.757 7.982 1.00 54.69 315 PHE A O 1
ATOM 2551 N N . TRP A 1 316 ? 13.582 0.711 7.134 1.00 60.69 316 TRP A N 1
ATOM 2552 C CA . TRP A 1 316 ? 12.634 -0.314 6.661 1.00 60.69 316 TRP A CA 1
ATOM 2553 C C . TRP A 1 316 ? 11.953 0.111 5.359 1.00 60.69 316 TRP A C 1
ATOM 2555 O O . TRP A 1 316 ? 10.801 0.541 5.358 1.00 60.69 316 TRP A O 1
ATOM 2565 N N . GLU A 1 317 ? 12.659 0.015 4.233 1.00 83.12 317 GLU A N 1
ATOM 2566 C CA . GLU A 1 317 ? 12.148 0.549 2.965 1.00 83.12 317 GLU A CA 1
ATOM 2567 C C . GLU A 1 317 ? 10.822 -0.086 2.512 1.00 83.12 317 GLU A C 1
ATOM 2569 O O . GLU A 1 317 ? 9.982 0.607 1.939 1.00 83.12 317 GLU A O 1
ATOM 2574 N N . VAL A 1 318 ? 10.613 -1.383 2.779 1.00 91.75 318 VAL A N 1
ATOM 2575 C CA . VAL A 1 318 ? 9.364 -2.074 2.414 1.00 91.75 318 VAL A CA 1
ATOM 2576 C C . VAL A 1 318 ? 8.218 -1.671 3.339 1.00 91.75 318 VAL A C 1
ATOM 2578 O O . VAL A 1 318 ? 7.135 -1.361 2.848 1.00 91.75 318 VAL A O 1
ATOM 2581 N N . ARG A 1 319 ? 8.454 -1.607 4.660 1.00 92.00 319 ARG A N 1
ATOM 2582 C CA . ARG A 1 319 ? 7.432 -1.142 5.616 1.00 92.00 319 ARG A CA 1
ATOM 2583 C C . ARG A 1 319 ? 7.009 0.285 5.314 1.00 92.00 319 ARG A C 1
ATOM 2585 O O . ARG A 1 319 ? 5.818 0.551 5.265 1.00 92.00 319 ARG A O 1
ATOM 2592 N N . LYS A 1 320 ? 7.966 1.172 5.031 1.00 90.12 320 LYS A N 1
ATOM 2593 C CA . LYS A 1 320 ? 7.681 2.559 4.651 1.00 90.12 320 LYS A CA 1
ATOM 2594 C C . LYS A 1 320 ? 6.824 2.634 3.384 1.00 90.12 320 LYS A C 1
ATOM 2596 O O . LYS A 1 320 ? 5.841 3.361 3.359 1.00 90.12 320 LYS A O 1
ATOM 2601 N N . ALA A 1 321 ? 7.128 1.832 2.361 1.00 94.19 321 ALA A N 1
ATOM 2602 C CA . ALA A 1 321 ? 6.291 1.762 1.161 1.00 94.19 321 ALA A CA 1
ATOM 2603 C C . ALA A 1 321 ? 4.874 1.222 1.462 1.00 94.19 321 ALA A C 1
ATOM 2605 O O . ALA A 1 321 ? 3.892 1.670 0.873 1.00 94.19 321 ALA A O 1
ATOM 2606 N N . ALA A 1 322 ? 4.740 0.277 2.397 1.00 96.75 322 ALA A N 1
ATOM 2607 C CA . ALA A 1 322 ? 3.437 -0.205 2.854 1.00 96.75 322 ALA A CA 1
ATOM 2608 C C . ALA A 1 322 ? 2.673 0.848 3.681 1.00 96.75 322 ALA A C 1
ATOM 2610 O O . ALA A 1 322 ? 1.455 0.958 3.569 1.00 96.75 322 ALA A O 1
ATOM 2611 N N . GLU A 1 323 ? 3.367 1.660 4.473 1.00 95.38 323 GLU A N 1
ATOM 2612 C CA . GLU A 1 323 ? 2.793 2.806 5.183 1.00 95.38 323 GLU A CA 1
ATOM 2613 C C . GLU A 1 323 ? 2.316 3.895 4.208 1.00 95.38 323 GLU A C 1
ATOM 2615 O O . GLU A 1 323 ? 1.222 4.436 4.368 1.00 95.38 323 GLU A O 1
ATOM 2620 N N . GLU A 1 324 ? 3.072 4.158 3.139 1.00 95.94 324 GLU A N 1
ATOM 2621 C CA . GLU A 1 324 ? 2.657 5.037 2.038 1.00 95.94 324 GLU A CA 1
ATOM 2622 C C . GLU A 1 324 ? 1.396 4.508 1.333 1.00 95.94 324 GLU A C 1
ATOM 2624 O O . GLU A 1 324 ? 0.503 5.291 1.001 1.00 95.94 324 GLU A O 1
ATOM 2629 N N . LEU A 1 325 ? 1.266 3.185 1.170 1.00 97.81 325 LEU A N 1
ATOM 2630 C CA . LEU A 1 325 ? 0.039 2.557 0.671 1.00 97.81 325 LEU A CA 1
ATOM 2631 C C . LEU A 1 325 ? -1.150 2.791 1.614 1.00 97.81 325 LEU A C 1
ATOM 2633 O O . LEU A 1 325 ? -2.234 3.137 1.142 1.00 97.81 325 LEU A O 1
ATOM 2637 N N . VAL A 1 326 ? -0.961 2.648 2.931 1.00 97.94 326 VAL A N 1
ATOM 2638 C CA . VAL A 1 326 ? -2.004 2.944 3.933 1.00 97.94 326 VAL A CA 1
ATOM 2639 C C . VAL A 1 326 ? -2.447 4.404 3.836 1.00 97.94 326 VAL A C 1
ATOM 2641 O O . VAL A 1 326 ? -3.647 4.678 3.788 1.00 97.94 326 VAL A O 1
ATOM 2644 N N . LEU A 1 327 ? -1.502 5.343 3.732 1.00 97.06 327 LEU A N 1
ATOM 2645 C CA . LEU A 1 327 ? -1.802 6.764 3.542 1.00 97.06 327 LEU A CA 1
ATOM 2646 C C . LEU A 1 327 ? -2.553 7.025 2.228 1.00 97.06 327 LEU A C 1
ATOM 2648 O O . LEU A 1 327 ? -3.494 7.820 2.205 1.00 97.06 327 LEU A O 1
ATOM 2652 N N . ALA A 1 328 ? -2.172 6.358 1.136 1.00 97.69 328 ALA A N 1
ATOM 2653 C CA . ALA A 1 328 ? -2.866 6.464 -0.146 1.00 97.69 328 ALA A CA 1
ATOM 2654 C C . ALA A 1 328 ? -4.309 5.939 -0.058 1.00 97.69 328 ALA A C 1
ATOM 2656 O O . ALA A 1 328 ? -5.236 6.586 -0.548 1.00 97.69 328 ALA A O 1
ATOM 2657 N N . TRP A 1 329 ? -4.528 4.808 0.619 1.00 97.94 329 TRP A N 1
ATOM 2658 C CA . TRP A 1 329 ? -5.868 4.269 0.866 1.00 97.94 329 TRP A CA 1
ATOM 2659 C C . TRP A 1 329 ? -6.712 5.187 1.736 1.00 97.94 329 TRP A C 1
ATOM 2661 O O . TRP A 1 329 ? -7.875 5.405 1.409 1.00 97.94 329 TRP A O 1
ATOM 2671 N N . PHE A 1 330 ? -6.128 5.756 2.791 1.00 97.75 330 PHE A N 1
ATOM 2672 C CA . PHE A 1 330 ? -6.795 6.713 3.668 1.00 97.75 330 PHE A CA 1
ATOM 2673 C C . PHE A 1 330 ? -7.244 7.967 2.905 1.00 97.75 330 PHE A C 1
ATOM 2675 O O . PHE A 1 330 ? -8.393 8.391 3.011 1.00 97.75 330 PHE A O 1
ATOM 2682 N N . LYS A 1 331 ? -6.376 8.512 2.044 1.00 96.06 331 LYS A N 1
ATOM 2683 C CA . LYS A 1 331 ? -6.731 9.619 1.141 1.00 96.06 331 LYS A CA 1
ATOM 2684 C C . LYS A 1 331 ? -7.842 9.234 0.159 1.00 96.06 331 LYS A C 1
ATOM 2686 O O . LYS A 1 331 ? -8.705 10.054 -0.123 1.00 96.06 331 LYS A O 1
ATOM 2691 N N . ALA A 1 332 ? -7.852 7.995 -0.335 1.00 95.94 332 ALA A N 1
ATOM 2692 C CA . ALA A 1 332 ? -8.874 7.498 -1.260 1.00 95.94 332 ALA A CA 1
ATOM 2693 C C . ALA A 1 332 ? -10.258 7.264 -0.616 1.00 95.94 332 ALA A C 1
ATOM 2695 O O . ALA A 1 332 ? -11.222 6.984 -1.333 1.00 95.94 332 ALA A O 1
ATOM 2696 N N . VAL A 1 333 ? -10.356 7.333 0.715 1.00 95.62 333 VAL A N 1
ATOM 2697 C CA . VAL A 1 333 ? -11.612 7.262 1.483 1.00 95.62 333 VAL A CA 1
ATOM 2698 C C . VAL A 1 333 ? -11.882 8.563 2.243 1.00 95.62 333 VAL A C 1
ATOM 2700 O O . VAL A 1 333 ? -12.395 8.546 3.357 1.00 95.62 333 VAL A O 1
ATOM 2703 N N . ASP A 1 334 ? -11.511 9.697 1.643 1.00 94.69 334 ASP A N 1
ATOM 2704 C CA . ASP A 1 334 ? -11.793 11.049 2.146 1.00 94.69 334 ASP A CA 1
ATOM 2705 C C . ASP A 1 334 ? -11.251 11.323 3.556 1.00 94.69 334 ASP A C 1
ATOM 2707 O O . ASP A 1 334 ? -11.820 12.116 4.319 1.00 94.69 334 ASP A O 1
ATOM 2711 N N . GLN A 1 335 ? -10.141 10.655 3.895 1.00 95.69 335 GLN A N 1
ATOM 2712 C CA . GLN A 1 335 ? -9.494 10.733 5.203 1.00 95.69 335 GLN A CA 1
ATOM 2713 C C . GLN A 1 335 ? -10.452 10.404 6.360 1.00 95.69 335 GLN A C 1
ATOM 2715 O O . GLN A 1 335 ? -10.322 10.939 7.460 1.00 95.69 335 GLN A O 1
ATOM 2720 N N . ASP A 1 336 ? -11.431 9.529 6.116 1.00 95.88 336 ASP A N 1
ATOM 2721 C CA . ASP A 1 336 ? -12.319 9.010 7.150 1.00 95.88 336 ASP A CA 1
ATOM 2722 C C . ASP A 1 336 ? -11.790 7.651 7.658 1.00 95.88 336 ASP A C 1
ATOM 2724 O O . ASP A 1 336 ? -11.735 6.675 6.892 1.00 95.88 336 ASP A O 1
ATOM 2728 N N . PRO A 1 337 ? -11.387 7.554 8.941 1.00 96.44 337 PRO A N 1
ATOM 2729 C CA . PRO A 1 337 ? -10.847 6.319 9.497 1.00 96.44 337 PRO A CA 1
ATOM 2730 C C . PRO A 1 337 ? -11.883 5.191 9.528 1.00 96.44 337 PRO A C 1
ATOM 2732 O O . PRO A 1 337 ? -11.519 4.029 9.363 1.00 96.44 337 PRO A O 1
ATOM 2735 N N . ILE A 1 338 ? -13.171 5.508 9.668 1.00 95.44 338 ILE A N 1
ATOM 2736 C CA . ILE A 1 338 ? -14.248 4.517 9.712 1.00 95.44 338 ILE A CA 1
ATOM 2737 C C . ILE A 1 338 ? -14.475 3.938 8.318 1.00 95.44 338 ILE A C 1
ATOM 2739 O O . ILE A 1 338 ? -14.603 2.725 8.159 1.00 95.44 338 ILE A O 1
ATOM 2743 N N . LEU A 1 339 ? -14.440 4.775 7.276 1.00 95.75 339 LEU A N 1
ATOM 2744 C CA . LEU A 1 339 ? -14.516 4.288 5.896 1.00 95.75 339 LEU A CA 1
ATOM 2745 C C . LEU A 1 339 ? -13.295 3.457 5.503 1.00 95.75 339 LEU A C 1
ATOM 2747 O O . LEU A 1 339 ? -13.448 2.516 4.725 1.00 95.75 339 LEU A O 1
ATOM 2751 N N . LEU A 1 340 ? -12.103 3.762 6.027 1.00 97.25 340 LEU A N 1
ATOM 2752 C CA . LEU A 1 340 ? -10.923 2.916 5.833 1.00 97.25 340 LEU A CA 1
ATOM 2753 C C . LEU A 1 340 ? -11.115 1.552 6.499 1.00 97.25 340 LEU A C 1
ATOM 2755 O O . LEU A 1 340 ? -10.893 0.523 5.861 1.00 97.25 340 LEU A O 1
ATOM 2759 N N . LEU A 1 341 ? -11.558 1.544 7.756 1.00 96.69 341 LEU A N 1
ATOM 2760 C CA . LEU A 1 341 ? -11.797 0.321 8.515 1.00 96.69 341 LEU A CA 1
ATOM 2761 C C . LEU A 1 341 ? -12.885 -0.548 7.896 1.00 96.69 341 LEU A C 1
ATOM 2763 O O . LEU A 1 341 ? -12.693 -1.749 7.861 1.00 96.69 341 LEU A O 1
ATOM 2767 N N . ARG A 1 342 ? -13.940 0.024 7.302 1.00 94.38 342 ARG A N 1
ATOM 2768 C CA . ARG A 1 342 ? -14.966 -0.728 6.545 1.00 94.38 342 ARG A CA 1
ATOM 2769 C C . ARG A 1 342 ? -14.423 -1.408 5.290 1.00 94.38 342 ARG A C 1
ATOM 2771 O O . ARG A 1 342 ? -15.082 -2.234 4.662 1.00 94.38 342 ARG A O 1
ATOM 2778 N N . ARG A 1 343 ? -13.232 -1.009 4.833 1.00 95.81 343 ARG A N 1
ATOM 2779 C CA . ARG A 1 343 ? -12.526 -1.675 3.726 1.00 95.81 343 ARG A CA 1
ATOM 2780 C C . ARG A 1 343 ? -11.625 -2.800 4.220 1.00 95.81 343 ARG A C 1
ATOM 2782 O O . ARG A 1 343 ? -11.073 -3.502 3.367 1.00 95.81 343 ARG A O 1
ATOM 2789 N N . LEU A 1 344 ? -11.518 -2.958 5.536 1.00 93.56 344 LEU A N 1
ATOM 2790 C CA . LEU A 1 344 ? -10.829 -4.011 6.260 1.00 93.56 344 LEU A CA 1
ATOM 2791 C C . LEU A 1 344 ? -11.875 -4.854 7.011 1.00 93.56 344 LEU A C 1
ATOM 2793 O O . LEU A 1 344 ? -12.949 -4.380 7.355 1.00 93.56 344 LEU A O 1
ATOM 2797 N N . ASP A 1 345 ? -11.581 -6.126 7.244 1.00 91.88 345 ASP A N 1
ATOM 2798 C CA . ASP A 1 345 ? -12.446 -6.987 8.057 1.00 91.88 345 ASP A CA 1
ATOM 2799 C C . ASP A 1 345 ? -12.131 -6.743 9.538 1.00 91.88 345 ASP A C 1
ATOM 2801 O O . ASP A 1 345 ? -11.312 -7.441 10.135 1.00 91.88 345 ASP A O 1
ATOM 2805 N N . THR A 1 346 ? -12.660 -5.651 10.094 1.00 93.81 346 THR A N 1
ATOM 2806 C CA . THR A 1 346 ? -12.325 -5.230 11.465 1.00 93.81 346 THR A CA 1
ATOM 2807 C C . THR A 1 346 ? -12.922 -6.167 12.512 1.00 93.81 346 THR A C 1
ATOM 2809 O O . THR A 1 346 ? -12.297 -6.375 13.549 1.00 93.81 346 THR A O 1
ATOM 2812 N N . GLU A 1 347 ? -14.074 -6.766 12.214 1.00 88.38 347 GLU A N 1
ATOM 2813 C CA . GLU A 1 347 ? -14.711 -7.787 13.044 1.00 88.38 347 GLU A CA 1
ATOM 2814 C C . GLU A 1 347 ? -13.916 -9.102 13.018 1.00 88.38 347 GLU A C 1
ATOM 2816 O O . GLU A 1 347 ? -13.515 -9.601 14.068 1.00 88.38 347 GLU A O 1
ATOM 2821 N N . GLY A 1 348 ? -13.606 -9.634 11.829 1.00 90.25 348 GLY A N 1
ATOM 2822 C CA . GLY A 1 348 ? -12.926 -10.923 11.693 1.00 90.25 348 GLY A CA 1
ATOM 2823 C C . GLY A 1 348 ? -11.414 -10.884 11.940 1.00 90.25 348 GLY A C 1
ATOM 2824 O O . GLY A 1 348 ? -10.832 -11.870 12.397 1.00 90.25 348 GLY A O 1
ATOM 2825 N N . VAL A 1 349 ? -10.741 -9.761 11.648 1.00 93.19 349 VAL A N 1
ATOM 2826 C CA . VAL A 1 349 ? -9.272 -9.627 11.749 1.00 93.19 349 VAL A CA 1
ATOM 2827 C C . VAL A 1 349 ? -8.839 -8.309 12.428 1.00 93.19 349 VAL A C 1
ATOM 2829 O O . VAL A 1 349 ? -8.044 -7.533 11.866 1.00 93.19 349 VAL A O 1
ATOM 2832 N N . PRO A 1 350 ? -9.269 -8.058 13.681 1.00 92.88 350 PRO A N 1
ATOM 2833 C CA . PRO A 1 350 ? -9.051 -6.792 14.387 1.00 92.88 350 PRO A CA 1
ATOM 2834 C C . PRO A 1 350 ? -7.571 -6.427 14.557 1.00 92.88 350 PRO A C 1
ATOM 2836 O O . PRO A 1 350 ? -7.208 -5.252 14.556 1.00 92.88 350 PRO A O 1
ATOM 2839 N N . GLN A 1 351 ? -6.665 -7.405 14.655 1.00 94.44 351 GLN A N 1
ATOM 2840 C CA . GLN A 1 351 ? -5.230 -7.144 14.822 1.00 94.44 351 GLN A CA 1
ATOM 2841 C C . GLN A 1 351 ? -4.616 -6.462 13.590 1.00 94.44 351 GLN A C 1
ATOM 2843 O O . GLN A 1 351 ? -3.666 -5.689 13.721 1.00 94.44 351 GLN A O 1
ATOM 2848 N N . THR A 1 352 ? -5.148 -6.725 12.392 1.00 95.81 352 THR A N 1
ATOM 2849 C CA . THR A 1 352 ? -4.697 -6.055 11.161 1.00 95.81 352 THR A CA 1
ATOM 2850 C C . THR A 1 352 ? -5.196 -4.626 11.112 1.00 95.81 352 THR A C 1
ATOM 2852 O O . THR A 1 352 ? -4.413 -3.724 10.827 1.00 95.81 352 THR A O 1
ATOM 2855 N N . SER A 1 353 ? -6.478 -4.420 11.425 1.00 96.94 353 SER A N 1
ATOM 2856 C CA . SER A 1 353 ? -7.077 -3.089 11.525 1.00 96.94 353 SER A CA 1
ATOM 2857 C C . SER A 1 353 ? -6.345 -2.234 12.556 1.00 96.94 353 SER A C 1
ATOM 2859 O O . SER A 1 353 ? -6.011 -1.085 12.275 1.00 96.94 353 SER A O 1
ATOM 2861 N N . ARG A 1 354 ? -5.979 -2.819 13.704 1.00 95.75 354 ARG A N 1
ATOM 2862 C CA . ARG A 1 354 ? -5.154 -2.160 14.721 1.00 95.75 354 ARG A CA 1
ATOM 2863 C C . ARG A 1 354 ? -3.796 -1.739 14.168 1.00 95.75 354 ARG A C 1
ATOM 2865 O O . ARG A 1 354 ? -3.446 -0.570 14.266 1.00 95.75 354 ARG A O 1
ATOM 2872 N N . LEU A 1 355 ? -3.052 -2.669 13.564 1.00 95.38 355 LEU A N 1
ATOM 2873 C CA . LEU A 1 355 ? -1.733 -2.377 12.997 1.00 95.38 355 LEU A CA 1
ATOM 2874 C C . LEU A 1 355 ? -1.810 -1.290 11.912 1.00 95.38 355 LEU A C 1
ATOM 2876 O O . LEU A 1 355 ? -0.954 -0.413 11.862 1.00 95.38 355 LEU A O 1
ATOM 2880 N N . CYS A 1 356 ? -2.846 -1.332 11.071 1.00 97.06 356 CYS A N 1
ATOM 2881 C CA . CYS A 1 356 ? -3.115 -0.317 10.057 1.00 97.06 356 CYS A CA 1
ATOM 2882 C C . CYS A 1 356 ? -3.310 1.070 10.689 1.00 97.06 356 CYS A C 1
ATOM 2884 O O . CYS A 1 356 ? -2.627 2.015 10.302 1.00 97.06 356 CYS A O 1
ATOM 2886 N N . LEU A 1 357 ? -4.188 1.183 11.694 1.00 96.38 357 LEU A N 1
ATOM 2887 C CA . LEU A 1 357 ? -4.455 2.445 12.388 1.00 96.38 357 LEU A CA 1
ATOM 2888 C C . LEU A 1 357 ? -3.236 2.970 13.141 1.00 96.38 357 LEU A C 1
ATOM 2890 O O . LEU A 1 357 ? -2.926 4.149 13.034 1.00 96.38 357 LEU A O 1
ATOM 2894 N N . GLU A 1 358 ? -2.529 2.119 13.884 1.00 93.00 358 GLU A N 1
ATOM 2895 C CA . GLU A 1 358 ? -1.348 2.539 14.642 1.00 93.00 358 GLU A CA 1
ATOM 2896 C C . GLU A 1 358 ? -0.286 3.140 13.715 1.00 93.00 358 GLU A C 1
ATOM 2898 O O . GLU A 1 358 ? 0.282 4.185 14.029 1.00 93.00 358 GLU A O 1
ATOM 2903 N N . ARG A 1 359 ? -0.052 2.523 12.549 1.00 92.94 359 ARG A N 1
ATOM 2904 C CA . ARG A 1 359 ? 0.886 3.040 11.543 1.00 92.94 359 ARG A CA 1
ATOM 2905 C C . ARG A 1 359 ? 0.360 4.269 10.814 1.00 92.94 359 ARG A C 1
ATOM 2907 O O . ARG A 1 359 ? 1.138 5.177 10.543 1.00 92.94 359 ARG A O 1
ATOM 2914 N N . LEU A 1 360 ? -0.941 4.330 10.536 1.00 95.38 360 LEU A N 1
ATOM 2915 C CA . LEU A 1 360 ? -1.579 5.519 9.976 1.00 95.38 360 LEU A CA 1
ATOM 2916 C C . LEU A 1 360 ? -1.385 6.719 10.909 1.00 95.38 360 LEU A C 1
ATOM 2918 O O . LEU A 1 360 ? -0.802 7.712 10.497 1.00 95.38 360 LEU A O 1
ATOM 2922 N N . LEU A 1 361 ? -1.814 6.608 12.169 1.00 92.25 361 LEU A N 1
ATOM 2923 C CA . LEU A 1 361 ? -1.772 7.696 13.150 1.00 92.25 361 LEU A CA 1
ATOM 2924 C C . LEU A 1 361 ? -0.336 8.154 13.458 1.00 92.25 361 LEU A C 1
ATOM 2926 O O . LEU A 1 361 ? -0.115 9.342 13.676 1.00 92.25 361 LEU A O 1
ATOM 2930 N N . GLN A 1 362 ? 0.642 7.239 13.435 1.00 87.81 362 GLN A N 1
ATOM 2931 C CA . GLN A 1 362 ? 2.071 7.571 13.565 1.00 87.81 362 GLN A CA 1
ATOM 2932 C C . GLN A 1 362 ? 2.600 8.419 12.404 1.00 87.81 362 GLN A C 1
ATOM 2934 O O . GLN A 1 362 ? 3.465 9.259 12.626 1.00 87.81 362 GLN A O 1
ATOM 2939 N N . ASN A 1 363 ? 2.079 8.211 11.194 1.00 88.50 363 ASN A N 1
ATOM 2940 C CA . ASN A 1 363 ? 2.572 8.848 9.975 1.00 88.50 363 ASN A CA 1
ATOM 2941 C C . ASN A 1 363 ? 1.783 10.097 9.550 1.00 88.50 363 ASN A C 1
ATOM 2943 O O . ASN A 1 363 ? 2.121 10.712 8.537 1.00 88.50 363 ASN A O 1
ATOM 2947 N N . LEU A 1 364 ? 0.738 10.476 10.289 1.00 90.38 364 LEU A N 1
ATOM 2948 C CA . LEU A 1 364 ? 0.043 11.745 10.082 1.00 90.38 364 LEU A CA 1
ATOM 2949 C C . LEU A 1 364 ? 0.804 12.885 10.765 1.00 90.38 364 LEU A C 1
ATOM 2951 O O . LEU A 1 364 ? 1.218 12.775 11.920 1.00 90.38 364 LEU A O 1
ATOM 2955 N N . ASP A 1 365 ? 0.940 14.006 10.062 1.00 87.62 365 ASP A N 1
ATOM 2956 C CA . ASP A 1 365 ? 1.415 15.257 10.643 1.00 87.62 365 ASP A CA 1
ATOM 2957 C C . ASP A 1 365 ? 0.390 15.820 11.642 1.00 87.62 365 ASP A C 1
ATOM 2959 O O . ASP A 1 365 ? -0.808 15.527 11.572 1.00 87.62 365 ASP A O 1
ATOM 2963 N N . ALA A 1 366 ? 0.851 16.657 12.573 1.00 85.69 366 ALA A N 1
ATOM 2964 C CA . ALA A 1 366 ? 0.019 17.174 13.661 1.00 85.69 366 ALA A CA 1
ATOM 2965 C C . ALA A 1 366 ? -1.248 17.906 13.174 1.00 85.69 366 ALA A C 1
ATOM 2967 O O . ALA A 1 366 ? -2.313 17.770 13.782 1.00 85.69 366 ALA A O 1
ATOM 2968 N N . ALA A 1 367 ? -1.162 18.657 12.069 1.00 89.56 367 ALA A N 1
ATOM 2969 C CA . ALA A 1 367 ? -2.299 19.397 11.525 1.00 89.56 367 ALA A CA 1
ATOM 2970 C C . ALA A 1 367 ? -3.364 18.454 10.947 1.00 89.56 367 ALA A C 1
ATOM 2972 O O . ALA A 1 367 ? -4.546 18.589 11.278 1.00 89.56 367 ALA A O 1
ATOM 2973 N N . THR A 1 368 ? -2.951 17.470 10.142 1.00 91.31 368 THR A N 1
ATOM 2974 C CA . THR A 1 368 ? -3.869 16.458 9.600 1.00 91.31 368 THR A CA 1
ATOM 2975 C C . THR A 1 368 ? -4.446 15.575 10.702 1.00 91.31 368 THR A C 1
ATOM 2977 O O . THR A 1 368 ? -5.631 15.267 10.681 1.00 91.31 368 THR A O 1
ATOM 2980 N N . LEU A 1 369 ? -3.657 15.199 11.710 1.00 90.81 369 LEU A N 1
ATOM 2981 C CA . LEU A 1 369 ? -4.159 14.397 12.825 1.00 90.81 369 LEU A CA 1
ATOM 2982 C C . LEU A 1 369 ? -5.301 15.117 13.562 1.00 90.81 369 LEU A C 1
ATOM 2984 O O . LEU A 1 369 ? -6.366 14.537 13.771 1.00 90.81 369 LEU A O 1
ATOM 2988 N N . LYS A 1 370 ? -5.113 16.401 13.898 1.00 90.31 370 LYS A N 1
ATOM 2989 C CA . LYS A 1 370 ? -6.154 17.227 14.530 1.00 90.31 370 LYS A CA 1
ATOM 2990 C C . LYS A 1 370 ? -7.401 17.344 13.658 1.00 90.31 370 LYS A C 1
ATOM 2992 O O . LYS A 1 370 ? -8.510 17.254 14.180 1.00 90.31 370 LYS A O 1
ATOM 2997 N N . SER A 1 371 ? -7.240 17.545 12.348 1.00 93.19 371 SER A N 1
ATOM 2998 C CA . SER A 1 371 ? -8.383 17.678 11.439 1.00 93.19 371 SER A CA 1
ATOM 2999 C C . SER A 1 371 ? -9.178 16.376 11.325 1.00 93.19 371 SER A C 1
ATOM 3001 O O . SER A 1 371 ? -10.407 16.418 11.361 1.00 93.19 371 SER A O 1
ATOM 3003 N N . VAL A 1 372 ? -8.494 15.228 11.274 1.00 94.19 372 VAL A N 1
ATOM 3004 C CA . VAL A 1 372 ? -9.114 13.896 11.253 1.00 94.19 372 VAL A CA 1
ATOM 3005 C C . VAL A 1 372 ? -9.925 13.664 12.521 1.00 94.19 372 VAL A C 1
ATOM 3007 O O . VAL A 1 372 ? -11.097 13.307 12.428 1.00 94.19 372 VAL A O 1
ATOM 3010 N N . PHE A 1 373 ? -9.345 13.914 13.699 1.00 92.88 373 PHE A N 1
ATOM 3011 C CA . PHE A 1 373 ? -10.058 13.728 14.964 1.00 92.88 373 PHE A CA 1
ATOM 3012 C C . PHE A 1 373 ? -11.233 14.679 15.130 1.00 92.88 373 PHE A C 1
ATOM 3014 O O . PHE A 1 373 ? -12.288 14.240 15.571 1.00 92.88 373 PHE A O 1
ATOM 3021 N N . LYS A 1 374 ? -11.077 15.944 14.731 1.00 90.94 374 LYS A N 1
ATOM 3022 C CA . LYS A 1 374 ? -12.160 16.927 14.765 1.00 90.94 374 LYS A CA 1
ATOM 3023 C C . LYS A 1 374 ? -13.323 16.520 13.858 1.00 90.94 374 LYS A C 1
ATOM 3025 O O . LYS A 1 374 ? -14.464 16.486 14.300 1.00 90.94 374 LYS A O 1
ATOM 3030 N N . LYS A 1 375 ? -13.038 16.173 12.598 1.00 92.44 375 LYS A N 1
ATOM 3031 C CA . LYS A 1 375 ? -14.065 15.717 11.649 1.00 92.44 375 LYS A CA 1
ATOM 3032 C C . LYS A 1 375 ? -14.765 14.464 12.174 1.00 92.44 375 LYS A C 1
ATOM 3034 O O . LYS A 1 375 ? -15.986 14.357 12.102 1.00 92.44 375 LYS A O 1
ATOM 3039 N N . TRP A 1 376 ? -13.988 13.525 12.712 1.00 92.94 376 TRP A N 1
ATOM 3040 C CA . TRP A 1 376 ? -14.527 12.297 13.271 1.00 92.94 376 TRP A CA 1
ATOM 3041 C C . TRP A 1 376 ? -15.404 12.554 14.503 1.00 92.94 376 TRP A C 1
ATOM 3043 O O . TRP A 1 376 ? -16.507 12.020 14.563 1.00 92.94 376 TRP A O 1
ATOM 3053 N N . SER A 1 377 ? -14.977 13.384 15.459 1.00 89.06 377 SER A N 1
ATOM 3054 C CA . SER A 1 377 ? -15.775 13.665 16.656 1.00 89.06 377 SER A CA 1
ATOM 3055 C C . SER A 1 377 ? -17.091 14.368 16.310 1.00 89.06 377 SER A C 1
ATOM 3057 O O . SER A 1 377 ? -18.140 13.939 16.781 1.00 89.06 377 SER A O 1
ATOM 3059 N N . GLU A 1 378 ? -17.066 15.362 15.420 1.00 88.38 378 GLU A N 1
ATOM 3060 C CA . GLU A 1 378 ? -18.264 16.082 14.960 1.00 88.38 378 GLU A CA 1
ATOM 3061 C C . GLU A 1 378 ? -19.250 15.154 14.222 1.00 88.38 378 GLU A C 1
ATOM 3063 O O . GLU A 1 378 ? -20.474 15.223 14.406 1.00 88.38 378 GLU A O 1
ATOM 3068 N N . GLU A 1 379 ? -18.740 14.252 13.379 1.00 89.75 379 GLU A N 1
ATOM 3069 C CA . GLU A 1 379 ? -19.585 13.359 12.589 1.00 89.75 379 GLU A CA 1
ATOM 3070 C C . GLU A 1 379 ? -20.118 12.173 13.404 1.00 89.75 379 GLU A C 1
ATOM 3072 O O . GLU A 1 379 ? -21.305 11.844 13.285 1.00 89.75 379 GLU A O 1
ATOM 3077 N N . TYR A 1 380 ? -19.279 11.552 14.234 1.00 86.06 380 TYR A N 1
ATOM 3078 C CA . TYR A 1 380 ? -19.556 10.258 14.855 1.00 86.06 380 TYR A CA 1
ATOM 3079 C C . TYR A 1 380 ? -19.913 10.336 16.338 1.00 86.06 380 TYR A C 1
ATOM 3081 O O . TYR A 1 380 ? -20.563 9.404 16.801 1.00 86.06 380 TYR A O 1
ATOM 3089 N N . LEU A 1 381 ? -19.548 11.387 17.082 1.00 82.00 381 LEU A N 1
ATOM 3090 C CA . LEU A 1 381 ? -19.849 11.493 18.516 1.00 82.00 381 LEU A CA 1
ATOM 3091 C C . LEU A 1 381 ? -21.055 12.398 18.799 1.00 82.00 381 LEU A C 1
ATOM 3093 O O . LEU A 1 381 ? -21.320 13.373 18.101 1.00 82.00 381 LEU A O 1
ATOM 3097 N N . ASP A 1 382 ? -21.816 12.053 19.833 1.00 72.12 382 ASP A N 1
ATOM 3098 C CA . ASP A 1 382 ? -22.962 12.818 20.306 1.00 72.12 382 ASP A CA 1
ATOM 3099 C C . ASP A 1 382 ? -22.498 13.996 21.179 1.00 72.12 382 ASP A C 1
ATOM 3101 O O . ASP A 1 382 ? -21.862 13.822 22.224 1.00 72.12 382 ASP A O 1
ATOM 3105 N N . GLU A 1 383 ? -22.845 15.207 20.743 1.00 63.25 383 GLU A N 1
ATOM 3106 C CA . GLU A 1 383 ? -22.605 16.460 21.464 1.00 63.25 383 GLU A CA 1
ATOM 3107 C C . GLU A 1 383 ? -23.749 16.826 22.423 1.00 63.25 383 GLU A C 1
ATOM 3109 O O . GLU A 1 383 ? -23.687 17.862 23.090 1.00 63.25 383 GLU A O 1
ATOM 3114 N N . ARG A 1 384 ? -24.821 16.020 22.510 1.00 56.34 384 ARG A N 1
ATOM 3115 C CA . ARG A 1 384 ? -25.953 16.321 23.395 1.00 56.34 384 ARG A CA 1
ATOM 3116 C C . ARG A 1 384 ? -25.484 16.470 24.842 1.00 56.34 384 ARG A C 1
ATOM 3118 O O . ARG A 1 384 ? -25.072 15.512 25.493 1.00 56.34 384 ARG A O 1
ATOM 3125 N N . LEU A 1 385 ? -25.635 17.692 25.349 1.00 49.41 385 LEU A N 1
ATOM 3126 C CA . LEU A 1 385 ? -25.589 18.014 26.771 1.00 49.41 385 LEU A CA 1
ATOM 3127 C C . LEU A 1 385 ? -26.652 17.187 27.507 1.00 49.41 385 LEU A C 1
ATOM 3129 O O . LEU A 1 385 ? -27.793 17.084 27.039 1.00 49.41 385 LEU A O 1
ATOM 3133 N N . VAL A 1 386 ? -26.306 16.646 28.677 1.00 45.88 386 VAL A N 1
ATOM 3134 C CA . VAL A 1 386 ? -27.268 16.005 29.584 1.00 45.88 386 VAL A CA 1
ATOM 3135 C C . VAL A 1 386 ? -28.347 17.033 29.947 1.00 45.88 386 VAL A C 1
ATOM 3137 O O . VAL A 1 386 ? -28.130 17.927 30.763 1.00 45.88 386 VAL A O 1
ATOM 3140 N N . ARG A 1 387 ? -29.529 16.948 29.319 1.00 40.78 387 ARG A N 1
ATOM 3141 C CA . ARG A 1 387 ? -30.699 17.749 29.707 1.00 40.78 387 ARG A CA 1
ATOM 3142 C C . ARG A 1 387 ? -31.339 17.127 30.947 1.00 40.78 387 ARG A C 1
ATOM 3144 O O . ARG A 1 387 ? -32.321 16.398 30.845 1.00 40.78 387 ARG A O 1
ATOM 3151 N N . GLY A 1 388 ? -30.792 17.445 32.115 1.00 40.47 388 GLY A N 1
ATOM 3152 C CA . GLY A 1 388 ? -31.539 17.400 33.369 1.00 40.47 388 GLY A CA 1
ATOM 3153 C C . GLY A 1 388 ? -32.408 18.653 33.475 1.00 40.47 388 GLY A C 1
ATOM 3154 O O . GLY A 1 388 ? -31.949 19.750 33.178 1.00 40.47 388 GLY A O 1
ATOM 3155 N N . LEU A 1 389 ? -33.678 18.501 33.845 1.00 38.03 389 LEU A N 1
ATOM 3156 C CA . LEU A 1 389 ? -34.612 19.600 34.102 1.00 38.03 389 LEU A CA 1
ATOM 3157 C C . LEU A 1 389 ? -34.074 20.557 35.184 1.00 38.03 389 LEU A C 1
ATOM 3159 O O . LEU A 1 389 ? -34.334 20.346 36.360 1.00 38.03 389 LEU A O 1
ATOM 3163 N N . SER A 1 390 ? -33.340 21.596 34.795 1.00 32.66 390 SER A N 1
ATOM 3164 C CA . SER A 1 390 ? -33.344 22.950 35.368 1.00 32.66 390 SER A CA 1
ATOM 3165 C C . SER A 1 390 ? -32.260 23.781 34.675 1.00 32.66 390 SER A C 1
ATOM 3167 O O . SER A 1 390 ? -31.273 23.253 34.175 1.00 32.66 390 SER A O 1
ATOM 3169 N N . LEU A 1 391 ? -32.498 25.084 34.601 1.00 37.62 391 LEU A N 1
ATOM 3170 C CA . LEU A 1 391 ? -31.669 26.100 33.959 1.00 37.62 391 LEU A CA 1
ATOM 3171 C C . LEU A 1 391 ? -30.182 25.999 34.356 1.00 37.62 391 LEU A C 1
ATOM 3173 O O . LEU A 1 391 ? -29.873 25.804 35.526 1.00 37.62 391 LEU A O 1
ATOM 3177 N N . VAL A 1 392 ? -29.310 26.277 33.374 1.00 36.19 392 VAL A N 1
ATOM 3178 C CA . VAL A 1 392 ? -27.828 26.297 33.387 1.00 36.19 392 VAL A CA 1
ATOM 3179 C C . VAL A 1 392 ? -27.201 25.007 32.827 1.00 36.19 392 VAL A C 1
ATOM 3181 O O . VAL A 1 392 ? -27.327 23.915 33.370 1.00 36.19 392 VAL A O 1
ATOM 3184 N N . ALA A 1 393 ? -26.508 25.152 31.695 1.00 41.06 393 ALA A N 1
ATOM 3185 C CA . ALA A 1 393 ? -25.648 24.133 31.102 1.00 41.06 393 ALA A CA 1
ATOM 3186 C C . ALA A 1 393 ? -24.455 23.862 32.037 1.00 41.06 393 ALA A C 1
ATOM 3188 O O . ALA A 1 393 ? -23.630 24.753 32.220 1.00 41.06 393 ALA A O 1
ATOM 3189 N N . ILE A 1 394 ? -24.379 22.676 32.657 1.00 44.00 394 ILE A N 1
ATOM 3190 C CA . ILE A 1 394 ? -23.295 22.337 33.609 1.00 44.00 394 ILE A CA 1
ATOM 3191 C C . ILE A 1 394 ? -22.549 21.040 33.242 1.00 44.00 394 ILE A C 1
ATOM 3193 O O . ILE A 1 394 ? -21.440 20.832 33.721 1.00 44.00 394 ILE A O 1
ATOM 3197 N N . TYR A 1 395 ? -23.075 20.186 32.360 1.00 44.41 395 TYR A N 1
ATOM 3198 C CA . TYR A 1 395 ? -22.422 18.906 32.051 1.00 44.41 395 TYR A CA 1
ATOM 3199 C C . TYR A 1 395 ? -21.625 18.943 30.740 1.00 44.41 395 TYR A C 1
ATOM 3201 O O . TYR A 1 395 ? -22.105 19.537 29.775 1.00 44.41 395 TYR A O 1
ATOM 3209 N N . PRO A 1 396 ? -20.428 18.327 30.684 1.00 51.94 396 PRO A N 1
ATOM 3210 C CA . PRO A 1 396 ? -19.667 18.173 29.445 1.00 51.94 396 PRO A CA 1
ATOM 3211 C C . PRO A 1 396 ? -20.437 17.324 28.408 1.00 51.94 396 PRO A C 1
ATOM 3213 O O . PRO A 1 396 ? -21.376 16.610 28.768 1.00 51.94 396 PRO A O 1
ATOM 3216 N N . PRO A 1 397 ? -20.091 17.416 27.109 1.00 59.84 397 PRO A N 1
ATOM 3217 C CA . PRO A 1 397 ? -20.709 16.591 26.068 1.00 59.84 397 PRO A CA 1
ATOM 3218 C C . PRO A 1 397 ? -20.481 15.098 26.345 1.00 59.84 397 PRO A C 1
ATOM 3220 O O . PRO A 1 397 ? -19.393 14.714 26.772 1.00 59.84 397 PRO A O 1
ATOM 3223 N N . ARG A 1 398 ? -21.485 14.255 26.051 1.00 60.75 398 ARG A N 1
ATOM 3224 C CA . ARG A 1 398 ? -21.441 12.803 26.314 1.00 60.75 398 ARG A CA 1
ATOM 3225 C C . ARG A 1 398 ? -20.272 12.091 25.619 1.00 60.75 398 ARG A C 1
ATOM 3227 O O . ARG A 1 398 ? -19.813 11.083 26.140 1.00 60.75 398 ARG A O 1
ATOM 3234 N N . ARG A 1 399 ? -19.782 12.595 24.472 1.00 74.94 399 ARG A N 1
ATOM 3235 C CA . ARG A 1 399 ? -18.632 12.041 23.711 1.00 74.94 399 ARG A CA 1
ATOM 3236 C C . ARG A 1 399 ? -18.773 10.536 23.425 1.00 74.94 399 ARG A C 1
ATOM 3238 O O . ARG A 1 399 ? -17.798 9.793 23.406 1.00 74.94 399 ARG A O 1
ATOM 3245 N N . LEU A 1 400 ? -20.009 10.091 23.197 1.00 73.94 400 LEU A N 1
ATOM 3246 C CA . LEU A 1 400 ? -20.358 8.708 22.855 1.00 73.94 400 LEU A CA 1
ATOM 3247 C C . LEU A 1 400 ? -20.673 8.605 21.365 1.00 73.94 400 LEU A C 1
ATOM 3249 O O . LEU A 1 400 ? -21.226 9.558 20.821 1.00 73.94 400 LEU A O 1
ATOM 3253 N N . PRO A 1 401 ? -20.415 7.465 20.705 1.00 74.44 401 PRO A N 1
ATOM 3254 C CA . PRO A 1 401 ? -20.851 7.257 19.331 1.00 74.44 401 PRO A CA 1
ATOM 3255 C C . PRO A 1 401 ? -22.354 7.511 19.144 1.00 74.44 401 PRO A C 1
ATOM 3257 O O . PRO A 1 401 ? -23.181 7.011 19.912 1.00 74.44 401 PRO A O 1
ATOM 3260 N N . LYS A 1 402 ? -22.712 8.268 18.100 1.00 73.56 402 LYS A N 1
ATOM 3261 C CA . LYS A 1 402 ? -24.099 8.485 17.687 1.00 73.56 402 LYS A CA 1
ATOM 3262 C C . LYS A 1 402 ? -24.730 7.134 17.356 1.00 73.56 402 LYS A C 1
ATOM 3264 O O . LYS A 1 402 ? -24.094 6.334 16.667 1.00 73.56 402 LYS A O 1
ATOM 3269 N N . PRO A 1 403 ? -25.960 6.853 17.787 1.00 66.00 403 PRO A N 1
ATOM 3270 C CA . PRO A 1 403 ? -26.488 5.494 17.678 1.00 66.00 403 PRO A CA 1
ATOM 3271 C C . PRO A 1 403 ? -26.687 5.005 16.241 1.00 66.00 403 PRO A C 1
ATOM 3273 O O . PRO A 1 403 ? -26.400 3.852 15.952 1.00 66.00 403 PRO A O 1
ATOM 3276 N N . GLU A 1 404 ? -27.021 5.893 15.306 1.00 66.62 404 GLU A N 1
ATOM 3277 C CA . GLU A 1 404 ? -27.063 5.604 13.867 1.00 66.62 404 GLU A CA 1
ATOM 3278 C C . GLU A 1 404 ? -25.679 5.423 13.209 1.00 66.62 404 GLU A C 1
ATOM 3280 O O . GLU A 1 404 ? -25.581 5.002 12.056 1.00 66.62 404 GLU A O 1
ATOM 3285 N N . LYS A 1 405 ? -24.596 5.750 13.921 1.00 75.12 405 LYS A N 1
ATOM 3286 C CA . LYS A 1 405 ? -23.200 5.602 13.476 1.00 75.12 405 LYS A CA 1
ATOM 3287 C C . LYS A 1 405 ? -22.423 4.557 14.292 1.00 75.12 405 LYS A C 1
ATOM 3289 O O . LYS A 1 405 ? -21.272 4.263 13.955 1.00 75.12 405 LYS A O 1
ATOM 3294 N N . CYS A 1 406 ? -23.026 3.996 15.342 1.00 74.50 406 CYS A N 1
ATOM 3295 C CA . CYS A 1 406 ? -22.398 3.045 16.253 1.00 74.50 406 CYS A CA 1
ATOM 3296 C C . CYS A 1 406 ? -22.241 1.678 15.571 1.00 74.50 406 CYS A C 1
ATOM 3298 O O . CYS A 1 406 ? -23.122 0.832 15.626 1.00 74.50 406 CYS A O 1
ATOM 3300 N N . SER A 1 407 ? -21.101 1.510 14.908 1.00 82.06 407 SER A N 1
ATOM 3301 C CA . SER A 1 407 ? -20.669 0.306 14.187 1.00 82.06 407 SER A CA 1
ATOM 3302 C C . SER A 1 407 ? -19.402 -0.261 14.825 1.00 82.06 407 SER A C 1
ATOM 3304 O O . SER A 1 407 ? -18.728 0.450 15.588 1.00 82.06 407 SER A O 1
ATOM 3306 N N . VAL A 1 408 ? -19.044 -1.505 14.485 1.00 85.62 408 VAL A N 1
ATOM 3307 C CA . VAL A 1 408 ? -17.799 -2.144 14.948 1.00 85.62 408 VAL A CA 1
ATOM 3308 C C . VAL A 1 408 ? -16.602 -1.247 14.658 1.00 85.62 408 VAL A C 1
ATOM 3310 O O . VAL A 1 408 ? -15.818 -0.964 15.559 1.00 85.62 408 VAL A O 1
ATOM 3313 N N . GLU A 1 409 ? -16.490 -0.708 13.443 1.00 93.38 409 GLU A N 1
ATOM 3314 C CA . GLU A 1 409 ? -15.370 0.151 13.059 1.00 93.38 409 GLU A CA 1
ATOM 3315 C C . GLU A 1 409 ? -15.319 1.454 13.857 1.00 93.38 409 GLU A C 1
ATOM 3317 O O . GLU A 1 409 ? -14.234 1.915 14.208 1.00 93.38 409 GLU A O 1
ATOM 3322 N N . CYS A 1 410 ? -16.479 2.041 14.168 1.00 88.62 410 CYS A N 1
ATOM 3323 C CA . CYS A 1 410 ? -16.560 3.276 14.944 1.00 88.62 410 CYS A CA 1
ATOM 3324 C C . CYS A 1 410 ? -16.022 3.081 16.364 1.00 88.62 410 CYS A C 1
ATOM 3326 O O . CYS A 1 410 ? -15.173 3.851 16.817 1.00 88.62 410 CYS A O 1
ATOM 3328 N N . VAL A 1 411 ? -16.498 2.049 17.063 1.00 82.75 411 VAL A N 1
ATOM 3329 C CA . VAL A 1 411 ? -16.067 1.762 18.440 1.00 82.75 411 VAL A CA 1
ATOM 3330 C C . VAL A 1 411 ? -14.632 1.229 18.458 1.00 82.75 411 VAL A C 1
ATOM 3332 O O . VAL A 1 411 ? -13.852 1.571 19.348 1.00 82.75 411 VAL A O 1
ATOM 3335 N N . PHE A 1 412 ? -14.240 0.464 17.437 1.00 91.44 412 PHE A N 1
ATOM 3336 C CA . PHE A 1 412 ? -12.867 0.011 17.249 1.00 91.44 412 PHE A CA 1
ATOM 3337 C C . PHE A 1 412 ? -11.893 1.183 17.111 1.00 91.44 412 PHE A C 1
ATOM 3339 O O . PHE A 1 412 ? -10.884 1.228 17.819 1.00 91.44 412 PHE A O 1
ATOM 3346 N N . PHE A 1 413 ? -12.191 2.134 16.218 1.00 95.31 413 PHE A N 1
ATOM 3347 C CA . PHE A 1 413 ? -11.371 3.327 16.030 1.00 95.31 413 PHE A CA 1
ATOM 3348 C C . PHE A 1 413 ? -11.296 4.144 17.314 1.00 95.31 413 PHE A C 1
ATOM 3350 O O . PHE A 1 413 ? -10.198 4.510 17.719 1.00 95.31 413 PHE A O 1
ATOM 3357 N N . TRP A 1 414 ? -12.433 4.371 17.978 1.00 89.81 414 TRP A N 1
ATOM 3358 C CA . TRP A 1 414 ? -12.494 5.108 19.238 1.00 89.81 414 TRP A CA 1
ATOM 3359 C C . TRP A 1 414 ? -11.546 4.521 20.287 1.00 89.81 414 TRP A C 1
ATOM 3361 O O . TRP A 1 414 ? -10.714 5.245 20.834 1.00 89.81 414 TRP A O 1
ATOM 3371 N N . ARG A 1 415 ? -11.590 3.195 20.486 1.00 88.81 415 ARG A N 1
ATOM 3372 C CA . ARG A 1 415 ? -10.671 2.477 21.380 1.00 88.81 415 ARG A CA 1
ATOM 3373 C C . ARG A 1 415 ? -9.215 2.651 20.975 1.00 88.81 415 ARG A C 1
ATOM 3375 O O . ARG A 1 415 ? -8.401 3.078 21.788 1.00 88.81 415 ARG A O 1
ATOM 3382 N N . VAL A 1 416 ? -8.868 2.311 19.734 1.00 93.25 416 VAL A N 1
ATOM 3383 C CA . VAL A 1 416 ? -7.466 2.341 19.287 1.00 93.25 416 VAL A CA 1
ATOM 3384 C C . VAL A 1 416 ? -6.904 3.764 19.322 1.00 93.25 416 VAL A C 1
ATOM 3386 O O . VAL A 1 416 ? -5.742 3.948 19.674 1.00 93.25 416 VAL A O 1
ATOM 3389 N N . ALA A 1 417 ? -7.719 4.771 19.012 1.00 92.06 417 ALA A N 1
ATOM 3390 C CA . ALA A 1 417 ? -7.341 6.173 19.104 1.00 92.06 417 ALA A CA 1
ATOM 3391 C C . ALA A 1 417 ? -7.062 6.615 20.545 1.00 92.06 417 ALA A C 1
ATOM 3393 O O . ALA A 1 417 ? -6.028 7.238 20.788 1.00 92.06 417 ALA A O 1
ATOM 3394 N N . ALA A 1 418 ? -7.944 6.280 21.491 1.00 89.56 418 ALA A N 1
ATOM 3395 C CA . ALA A 1 418 ? -7.747 6.599 22.902 1.00 89.56 418 ALA A CA 1
ATOM 3396 C C . ALA A 1 418 ? -6.464 5.949 23.442 1.00 89.56 418 ALA A C 1
ATOM 3398 O O . ALA A 1 418 ? -5.598 6.637 23.981 1.00 89.56 418 ALA A O 1
ATOM 3399 N N . GLU A 1 419 ? -6.283 4.648 23.201 1.00 90.44 419 GLU A N 1
ATOM 3400 C CA . GLU A 1 419 ? -5.073 3.921 23.597 1.00 90.44 419 GLU A CA 1
ATOM 3401 C C . GLU A 1 419 ? -3.804 4.512 22.962 1.00 90.44 419 GLU A C 1
ATOM 3403 O O . GLU A 1 419 ? -2.772 4.640 23.622 1.00 90.44 419 GLU A O 1
ATOM 3408 N N . TYR A 1 420 ? -3.869 4.895 21.683 1.00 88.88 420 TYR A N 1
ATOM 3409 C CA . TYR A 1 420 ? -2.755 5.519 20.973 1.00 88.88 420 TYR A CA 1
ATOM 3410 C C . TYR A 1 420 ? -2.347 6.855 21.609 1.00 88.88 420 TYR A C 1
ATOM 3412 O O . TYR A 1 420 ? -1.161 7.076 21.872 1.00 88.88 420 TYR A O 1
ATOM 3420 N N . LEU A 1 421 ? -3.321 7.728 21.878 1.00 88.25 421 LEU A N 1
ATOM 3421 C CA . LEU A 1 421 ? -3.093 9.044 22.478 1.00 88.25 421 LEU A CA 1
ATOM 3422 C C . LEU A 1 421 ? -2.591 8.936 23.924 1.00 88.25 421 LEU A C 1
ATOM 3424 O O . LEU A 1 421 ? -1.709 9.700 24.301 1.00 88.25 421 LEU A O 1
ATOM 3428 N N . LEU A 1 422 ? -3.071 7.954 24.695 1.00 86.56 422 LEU A N 1
ATOM 3429 C CA . LEU A 1 422 ? -2.590 7.669 26.053 1.00 86.56 422 LEU A CA 1
ATOM 3430 C C . LEU A 1 422 ? -1.140 7.162 26.074 1.00 86.56 422 LEU A C 1
ATOM 3432 O O . LEU A 1 422 ? -0.360 7.528 26.951 1.00 86.56 422 LEU A O 1
ATOM 3436 N N . GLN A 1 423 ? -0.744 6.328 25.107 1.00 83.38 423 GLN A N 1
ATOM 3437 C CA . GLN A 1 423 ? 0.609 5.761 25.056 1.00 83.38 423 GLN A CA 1
ATOM 3438 C C . GLN A 1 423 ? 1.660 6.737 24.510 1.00 83.38 423 GLN A C 1
ATOM 3440 O O . GLN A 1 423 ? 2.841 6.619 24.847 1.00 83.38 423 GLN A O 1
ATOM 3445 N N . ARG A 1 424 ? 1.277 7.687 23.653 1.00 73.62 424 ARG A N 1
ATOM 3446 C CA . ARG A 1 424 ? 2.212 8.605 22.985 1.00 73.62 424 ARG A CA 1
ATOM 3447 C C . ARG A 1 424 ? 3.048 9.496 23.922 1.00 73.62 424 ARG A C 1
ATOM 3449 O O . ARG A 1 424 ? 4.259 9.513 23.708 1.00 73.62 424 ARG A O 1
ATOM 3456 N N . PRO A 1 425 ? 2.506 10.165 24.961 1.00 59.69 425 PRO A N 1
ATOM 3457 C CA . PRO A 1 425 ? 3.302 11.022 25.850 1.00 59.69 425 PRO A CA 1
ATOM 3458 C C . PRO A 1 425 ? 4.411 10.277 26.617 1.00 59.69 425 PRO A C 1
ATOM 3460 O O . PRO A 1 425 ? 5.295 10.909 27.184 1.00 59.69 425 PRO A O 1
ATOM 3463 N N . THR A 1 426 ? 4.413 8.937 26.614 1.00 54.50 426 THR A N 1
ATOM 3464 C CA . THR A 1 426 ? 5.455 8.112 27.253 1.00 54.50 426 THR A CA 1
ATOM 3465 C C . THR A 1 426 ? 6.625 7.739 26.326 1.00 54.50 426 THR A C 1
ATOM 3467 O O . THR A 1 426 ? 7.649 7.241 26.798 1.00 54.50 426 THR A O 1
ATOM 3470 N N . LYS A 1 427 ? 6.510 7.971 25.008 1.00 57.56 427 LYS A N 1
ATOM 3471 C CA . LYS A 1 427 ? 7.545 7.658 24.004 1.00 57.56 427 LYS A CA 1
ATOM 3472 C C . LYS A 1 427 ? 8.289 8.944 23.611 1.00 57.56 427 LYS A C 1
ATOM 3474 O O . LYS A 1 427 ? 7.658 9.968 23.387 1.00 57.56 427 LYS A O 1
ATOM 3479 N N . LYS A 1 428 ? 9.631 8.895 23.571 1.00 44.50 428 LYS A N 1
ATOM 3480 C CA . LYS A 1 428 ? 10.505 10.058 23.294 1.00 44.50 428 LYS A CA 1
ATOM 3481 C C . LYS A 1 428 ? 10.103 10.791 22.006 1.00 44.50 428 LYS A C 1
ATOM 3483 O O . LYS A 1 428 ? 9.759 10.139 21.027 1.00 44.50 428 LYS A O 1
ATOM 3488 N N . GLU A 1 429 ? 10.196 12.119 22.065 1.00 47.88 429 GLU A N 1
ATOM 3489 C CA . GLU A 1 429 ? 9.774 13.111 21.067 1.00 47.88 429 GLU A CA 1
ATOM 3490 C C . GLU A 1 429 ? 10.178 12.753 19.625 1.00 47.88 429 GLU A C 1
ATOM 3492 O O . GLU A 1 429 ? 11.362 12.709 19.291 1.00 47.88 429 GLU A O 1
ATOM 3497 N N . ASP A 1 430 ? 9.179 12.550 18.763 1.00 53.91 430 ASP A N 1
ATOM 3498 C CA . ASP A 1 430 ? 9.328 12.729 17.318 1.00 53.91 430 ASP A CA 1
ATOM 3499 C C . ASP A 1 430 ? 9.201 14.233 17.027 1.00 53.91 430 ASP A C 1
ATOM 3501 O O . ASP A 1 430 ? 8.143 14.809 17.283 1.00 53.91 430 ASP A O 1
ATOM 3505 N N . GLU A 1 431 ? 10.236 14.866 16.459 1.00 55.69 431 GLU A N 1
ATOM 3506 C CA . GLU A 1 431 ? 10.285 16.322 16.187 1.00 55.69 431 GLU A CA 1
ATOM 3507 C C . GLU A 1 431 ? 9.114 16.852 15.326 1.00 55.69 431 GLU A C 1
ATOM 3509 O O . GLU A 1 431 ? 8.841 18.049 15.334 1.00 55.69 431 GLU A O 1
ATOM 3514 N N . ASN A 1 432 ? 8.402 15.977 14.603 1.00 57.28 432 ASN A N 1
ATOM 3515 C CA . ASN A 1 432 ? 7.300 16.330 13.696 1.00 57.28 432 ASN A CA 1
ATOM 3516 C C . ASN A 1 432 ? 5.907 15.850 14.165 1.00 57.28 432 ASN A C 1
ATOM 3518 O O . ASN A 1 432 ? 4.928 15.992 13.428 1.00 57.28 432 ASN A O 1
ATOM 3522 N N . GLY A 1 433 ? 5.801 15.237 15.349 1.00 63.88 433 GLY A N 1
ATOM 3523 C CA . GLY A 1 433 ? 4.530 14.760 15.906 1.00 63.88 433 GLY A CA 1
ATOM 3524 C C . GLY A 1 433 ? 3.761 15.838 16.686 1.00 63.88 433 GLY A C 1
ATOM 3525 O O . GLY A 1 433 ? 4.363 16.823 17.103 1.00 63.88 433 GLY A O 1
ATOM 3526 N N . PRO A 1 434 ? 2.442 15.675 16.923 1.00 70.06 434 PRO A N 1
ATOM 3527 C CA . PRO A 1 434 ? 1.705 16.513 17.865 1.00 70.06 434 PRO A CA 1
ATOM 3528 C C . PRO A 1 434 ? 2.351 16.509 19.251 1.00 70.06 434 PRO A C 1
ATOM 3530 O O . PRO A 1 434 ? 2.806 15.463 19.730 1.00 70.06 434 PRO A O 1
ATOM 3533 N N . SER A 1 435 ? 2.349 17.668 19.905 1.00 78.94 435 SER A N 1
ATOM 3534 C CA . SER A 1 435 ? 2.894 17.803 21.257 1.00 78.94 435 SER A CA 1
ATOM 3535 C C . SER A 1 435 ? 2.077 16.988 22.279 1.00 78.94 435 SER A C 1
ATOM 3537 O O . SER A 1 435 ? 0.920 16.635 22.014 1.00 78.94 435 SER A O 1
ATOM 3539 N N . PRO A 1 436 ? 2.631 16.684 23.468 1.00 81.19 436 PRO A N 1
ATOM 3540 C CA . PRO A 1 436 ? 1.877 16.036 24.544 1.00 81.19 436 PRO A CA 1
ATOM 3541 C C . PRO A 1 436 ? 0.587 16.789 24.906 1.00 81.19 436 PRO A C 1
ATOM 3543 O O . PRO A 1 436 ? -0.458 16.163 25.097 1.00 81.19 436 PRO A O 1
ATOM 3546 N N . ASP A 1 437 ? 0.631 18.123 24.908 1.00 81.94 437 ASP A N 1
ATOM 3547 C CA . ASP A 1 437 ? -0.528 18.979 25.189 1.00 81.94 437 ASP A CA 1
ATOM 3548 C C . ASP A 1 437 ? -1.588 18.864 24.088 1.00 81.94 437 ASP A C 1
ATOM 3550 O O . ASP A 1 437 ? -2.782 18.777 24.363 1.00 81.94 437 ASP A O 1
ATOM 3554 N N . GLU A 1 438 ? -1.162 18.795 22.825 1.00 82.81 438 GLU A N 1
ATOM 3555 C CA . GLU A 1 438 ? -2.068 18.583 21.695 1.00 82.81 438 GLU A CA 1
ATOM 3556 C C . GLU A 1 438 ? -2.720 17.202 21.738 1.00 82.81 438 GLU A C 1
ATOM 3558 O O . GLU A 1 438 ? -3.915 17.079 21.473 1.00 82.81 438 GLU A O 1
ATOM 3563 N N . CYS A 1 439 ? -1.961 16.166 22.102 1.00 83.88 439 CYS A N 1
ATOM 3564 C CA . CYS A 1 439 ? -2.502 14.824 22.303 1.00 83.88 439 CYS A CA 1
ATOM 3565 C C . CYS A 1 439 ? -3.527 14.807 23.438 1.00 83.88 439 CYS A C 1
ATOM 3567 O O . CYS A 1 439 ? -4.570 14.173 23.300 1.00 83.88 439 CYS A O 1
ATOM 3569 N N . SER A 1 440 ? -3.254 15.540 24.518 1.00 85.69 440 SER A N 1
ATOM 3570 C CA . SER A 1 440 ? -4.145 15.661 25.674 1.00 85.69 440 SER A CA 1
ATOM 3571 C C . SER A 1 440 ? -5.434 16.391 25.301 1.00 85.69 440 SER A C 1
ATOM 3573 O O . SER A 1 440 ? -6.515 15.897 25.597 1.00 85.69 440 SER A O 1
ATOM 3575 N N . ALA A 1 441 ? -5.349 17.484 24.538 1.00 86.06 441 ALA A N 1
ATOM 3576 C CA . ALA A 1 441 ? -6.519 18.208 24.040 1.00 86.06 441 ALA A CA 1
ATOM 3577 C C . ALA A 1 441 ? -7.395 17.357 23.098 1.00 86.06 441 ALA A C 1
ATOM 3579 O O . ALA A 1 441 ? -8.625 17.388 23.181 1.00 86.06 441 ALA A O 1
ATOM 3580 N N . ILE A 1 442 ? -6.780 16.567 22.205 1.00 87.44 442 ILE A N 1
ATOM 3581 C CA . ILE A 1 442 ? -7.523 15.627 21.351 1.00 87.44 442 ILE A CA 1
ATOM 3582 C C . ILE A 1 442 ? -8.174 14.544 22.213 1.00 87.44 442 ILE A C 1
ATOM 3584 O O . ILE A 1 442 ? -9.355 14.253 22.028 1.00 87.44 442 ILE A O 1
ATOM 3588 N N . LEU A 1 443 ? -7.428 13.965 23.155 1.00 87.56 443 LEU A N 1
ATOM 3589 C CA . LEU A 1 443 ? -7.921 12.919 24.042 1.00 87.56 443 LEU A CA 1
ATOM 3590 C C . LEU A 1 443 ? -9.116 13.419 24.860 1.00 87.56 443 LEU A C 1
ATOM 3592 O O . LEU A 1 443 ? -10.152 12.760 24.888 1.00 87.56 443 LEU A O 1
ATOM 3596 N N . GLU A 1 444 ? -9.022 14.619 25.433 1.00 84.50 444 GLU A N 1
ATOM 3597 C CA . GLU A 1 444 ? -10.144 15.273 26.096 1.00 84.50 444 GLU A CA 1
ATOM 3598 C C . GLU A 1 444 ? -11.345 15.371 25.161 1.00 84.50 444 GLU A C 1
ATOM 3600 O O . GLU A 1 444 ? -12.438 15.027 25.571 1.00 84.50 444 GLU A O 1
ATOM 3605 N N . SER A 1 445 ? -11.190 15.750 23.892 1.00 83.62 445 SER A N 1
ATOM 3606 C CA . SER A 1 445 ? -12.340 15.882 22.984 1.00 83.62 445 SER A CA 1
ATOM 3607 C C . SER A 1 445 ? -13.097 14.573 22.696 1.00 83.62 445 SER A C 1
ATOM 3609 O O . SER A 1 445 ? -14.280 14.629 22.358 1.00 83.62 445 SER A O 1
ATOM 3611 N N . ILE A 1 446 ? -12.453 13.410 22.854 1.00 84.62 446 ILE A N 1
ATOM 3612 C CA . ILE A 1 446 ? -13.020 12.100 22.492 1.00 84.62 446 ILE A CA 1
ATOM 3613 C C . ILE A 1 446 ? -13.322 11.196 23.694 1.00 84.62 446 ILE A C 1
ATOM 3615 O O . ILE A 1 446 ? -14.054 10.219 23.539 1.00 84.62 446 ILE A O 1
ATOM 3619 N N . MET A 1 447 ? -12.755 11.480 24.871 1.00 82.69 447 MET A N 1
ATOM 3620 C CA . MET A 1 447 ? -12.920 10.652 26.068 1.00 82.69 447 MET A CA 1
ATOM 3621 C C . MET A 1 447 ? -14.203 11.017 26.830 1.00 82.69 447 MET A C 1
ATOM 3623 O O . MET A 1 447 ? -14.359 12.177 27.234 1.00 82.69 447 MET A O 1
ATOM 3627 N N . PRO A 1 448 ? -15.109 10.052 27.071 1.00 75.81 448 PRO A N 1
ATOM 3628 C CA . PRO A 1 448 ? -16.283 10.246 27.911 1.00 75.81 448 PRO A CA 1
ATOM 3629 C C . PRO A 1 448 ? -15.890 10.167 29.392 1.00 75.81 448 PRO A C 1
ATOM 3631 O O . PRO A 1 448 ? -14.893 9.534 29.750 1.00 75.81 448 PRO A O 1
ATOM 3634 N N . SER A 1 449 ? -16.696 10.758 30.277 1.00 72.06 449 SER A N 1
ATOM 3635 C CA . SER A 1 449 ? -16.576 10.450 31.706 1.00 72.06 449 SER A CA 1
ATOM 3636 C C . SER A 1 449 ? -17.050 9.018 31.984 1.00 72.06 449 SER A C 1
ATOM 3638 O O . SER A 1 449 ? -17.841 8.462 31.218 1.00 72.06 449 SER A O 1
ATOM 3640 N N . VAL A 1 450 ? -16.628 8.415 33.102 1.00 69.81 450 VAL A N 1
ATOM 3641 C CA . VAL A 1 450 ? -17.138 7.088 33.506 1.00 69.81 450 VAL A CA 1
ATOM 3642 C C . VAL A 1 450 ? -18.661 7.124 33.670 1.00 69.81 450 VAL A C 1
ATOM 3644 O O . VAL A 1 450 ? -19.351 6.187 33.278 1.00 69.81 450 VAL A O 1
ATOM 3647 N N . SER A 1 451 ? -19.203 8.234 34.178 1.00 65.31 451 SER A N 1
ATOM 3648 C CA . SER A 1 451 ? -20.649 8.429 34.293 1.00 65.31 451 SER A CA 1
ATOM 3649 C C . SER A 1 451 ? -21.345 8.449 32.926 1.00 65.31 451 SER A C 1
ATOM 3651 O O . SER A 1 451 ? -22.323 7.726 32.757 1.00 65.31 451 SER A O 1
ATOM 3653 N N . ASP A 1 452 ? -20.825 9.183 31.937 1.00 65.12 452 ASP A N 1
ATOM 3654 C CA . ASP A 1 452 ? -21.387 9.215 30.574 1.00 65.12 452 ASP A CA 1
ATOM 3655 C C . ASP A 1 452 ? -21.285 7.851 29.887 1.00 65.12 452 ASP A C 1
ATOM 3657 O O . ASP A 1 452 ? -22.224 7.396 29.235 1.00 65.12 452 ASP A O 1
ATOM 3661 N N . TYR A 1 453 ? -20.151 7.180 30.076 1.00 67.12 453 TYR A N 1
ATOM 3662 C CA . TYR A 1 453 ? -19.874 5.861 29.532 1.00 67.12 453 TYR A CA 1
ATOM 3663 C C . TYR A 1 453 ? -20.875 4.809 30.039 1.00 67.12 453 TYR A C 1
ATOM 3665 O O . TYR A 1 453 ? -21.379 3.999 29.258 1.00 67.12 453 TYR A O 1
ATOM 3673 N N . VAL A 1 454 ? -21.227 4.863 31.329 1.00 59.41 454 VAL A N 1
ATOM 3674 C CA . VAL A 1 454 ? -22.258 4.002 31.932 1.00 59.41 454 VAL A CA 1
ATOM 3675 C C . VAL A 1 454 ? -23.673 4.428 31.518 1.00 59.41 454 VAL A C 1
ATOM 3677 O O . VAL A 1 454 ? -24.543 3.582 31.317 1.00 59.41 454 VAL A O 1
ATOM 3680 N N . GLU A 1 455 ? -23.916 5.728 31.334 1.00 54.19 455 GLU A N 1
ATOM 3681 C CA . GLU A 1 455 ? -25.216 6.294 30.947 1.00 54.19 455 GLU A CA 1
ATOM 3682 C C . GLU A 1 455 ? -25.504 6.216 29.435 1.00 54.19 455 GLU A C 1
ATOM 3684 O O . GLU A 1 455 ? -26.454 6.835 28.938 1.00 54.19 455 GLU A O 1
ATOM 3689 N N . TYR A 1 456 ? -24.717 5.443 28.678 1.00 48.44 456 TYR A N 1
ATOM 3690 C CA . TYR A 1 456 ? -24.933 5.203 27.256 1.00 48.44 456 TYR A CA 1
ATOM 3691 C C . TYR A 1 456 ? -26.277 4.471 27.074 1.00 48.44 456 TYR A C 1
ATOM 3693 O O . TYR A 1 456 ? -26.313 3.250 27.073 1.00 48.44 456 TYR A O 1
ATOM 3701 N N . ARG A 1 457 ? -27.393 5.218 26.992 1.00 40.22 457 ARG A N 1
ATOM 3702 C CA . ARG A 1 457 ? -28.799 4.769 26.902 1.00 40.22 457 ARG A CA 1
ATOM 3703 C C . ARG A 1 457 ? -29.686 5.865 26.295 1.00 40.22 457 ARG A C 1
ATOM 3705 O O . ARG A 1 457 ? -30.139 6.710 27.051 1.00 40.22 457 ARG A O 1
ATOM 3712 N N . TYR A 1 458 ? -29.977 5.845 24.979 1.00 35.91 458 TYR A N 1
ATOM 3713 C CA . TYR A 1 458 ? -31.247 6.410 24.450 1.00 35.91 458 TYR A CA 1
ATOM 3714 C C . TYR A 1 458 ? -31.656 6.133 22.979 1.00 35.91 458 TYR A C 1
ATOM 3716 O O . TYR A 1 458 ? -32.729 6.592 22.612 1.00 35.91 458 TYR A O 1
ATOM 3724 N N . LEU A 1 459 ? -30.938 5.422 22.099 1.00 36.34 459 LEU A N 1
ATOM 3725 C CA . LEU A 1 459 ? -31.420 5.309 20.697 1.00 36.34 459 LEU A CA 1
ATOM 3726 C C . LEU A 1 459 ? -31.236 3.921 20.076 1.00 36.34 459 LEU A C 1
ATOM 3728 O O . LEU A 1 459 ? -30.489 3.736 19.126 1.00 36.34 459 LEU A O 1
ATOM 3732 N N . THR A 1 460 ? -32.020 2.972 20.563 1.00 32.94 460 THR A N 1
ATOM 3733 C CA . THR A 1 460 ? -32.606 1.933 19.707 1.00 32.94 460 THR A CA 1
ATOM 3734 C C . THR A 1 460 ? -34.088 1.835 20.051 1.00 32.94 460 THR A C 1
ATOM 3736 O O . THR A 1 460 ? -34.580 0.829 20.545 1.00 32.94 460 THR A O 1
ATOM 3739 N N . GLN A 1 461 ? -34.831 2.924 19.812 1.00 32.06 461 GLN A N 1
ATOM 3740 C CA . GLN A 1 461 ? -36.244 2.754 19.490 1.00 32.06 461 GLN A CA 1
ATOM 3741 C C . GLN A 1 461 ? -36.284 2.101 18.114 1.00 32.06 461 GLN A C 1
ATOM 3743 O O . GLN A 1 461 ? -36.081 2.743 17.083 1.00 32.06 461 GLN A O 1
ATOM 3748 N N . ILE A 1 462 ? -36.488 0.789 18.150 1.00 33.47 462 ILE A N 1
ATOM 3749 C CA . ILE A 1 462 ? -36.980 -0.003 17.037 1.00 33.47 462 ILE A CA 1
ATOM 3750 C C . ILE A 1 462 ? -38.125 0.777 16.387 1.00 33.47 462 ILE A C 1
ATOM 3752 O O . ILE A 1 462 ? -38.998 1.334 17.059 1.00 33.47 462 ILE A O 1
ATOM 3756 N N . HIS A 1 463 ? -38.074 0.853 15.064 1.00 32.53 463 HIS A N 1
ATOM 3757 C CA . HIS A 1 463 ? -39.150 1.375 14.247 1.00 32.53 463 HIS A CA 1
ATOM 3758 C C . HIS A 1 463 ? -40.480 0.721 14.666 1.00 32.53 463 HIS A C 1
ATOM 3760 O O . HIS A 1 463 ? -40.668 -0.472 14.459 1.00 32.53 463 HIS A O 1
ATOM 3766 N N . GLY A 1 464 ? -41.404 1.510 15.226 1.00 31.62 464 GLY A N 1
ATOM 3767 C CA . GLY A 1 464 ? -42.818 1.136 15.332 1.00 31.62 464 GLY A CA 1
ATOM 3768 C C . GLY A 1 464 ? -43.380 0.883 16.734 1.00 31.62 464 GLY A C 1
ATOM 3769 O O . GLY A 1 464 ? -43.860 -0.207 17.002 1.00 31.62 464 GLY A O 1
ATOM 3770 N N . ALA A 1 465 ? -43.453 1.900 17.598 1.00 30.47 465 ALA A N 1
ATOM 3771 C CA . ALA A 1 465 ? -44.546 2.027 18.576 1.00 30.47 465 ALA A CA 1
ATOM 3772 C C . ALA A 1 465 ? -44.618 3.470 19.105 1.00 30.47 465 ALA A C 1
ATOM 3774 O O . ALA A 1 465 ? -43.615 4.037 19.528 1.00 30.47 465 ALA A O 1
ATOM 3775 N N . GLY A 1 466 ? -45.805 4.082 19.033 1.00 28.83 466 GLY A N 1
ATOM 3776 C CA . GLY A 1 466 ? -46.046 5.501 19.321 1.00 28.83 466 GLY A CA 1
ATOM 3777 C C . GLY A 1 466 ? -45.773 5.960 20.768 1.00 28.83 466 GLY A C 1
ATOM 3778 O O . GLY A 1 466 ? -45.484 5.157 21.656 1.00 28.83 466 GLY A O 1
ATOM 3779 N N . PRO A 1 467 ? -45.889 7.275 21.037 1.00 29.14 467 PRO A N 1
ATOM 3780 C CA . PRO A 1 467 ? -45.390 7.891 22.260 1.00 29.14 467 PRO A CA 1
ATOM 3781 C C . PRO A 1 467 ? -46.290 7.557 23.457 1.00 29.14 467 PRO A C 1
ATOM 3783 O O . PRO A 1 467 ? -47.393 8.089 23.588 1.00 29.14 467 PRO A O 1
ATOM 3786 N N . ARG A 1 468 ? -45.810 6.719 24.383 1.00 30.89 468 ARG A N 1
ATOM 3787 C CA . ARG A 1 468 ? -46.395 6.620 25.728 1.00 30.89 468 ARG A CA 1
ATOM 3788 C C . ARG A 1 468 ? -45.690 7.593 26.671 1.00 30.89 468 ARG A C 1
ATOM 3790 O O . ARG A 1 468 ? -44.484 7.523 26.873 1.00 30.89 468 ARG A O 1
ATOM 3797 N N . LYS A 1 469 ? -46.477 8.510 27.242 1.00 30.88 469 LYS A N 1
ATOM 3798 C CA . LYS A 1 469 ? -46.079 9.428 28.317 1.00 30.88 469 LYS A CA 1
ATOM 3799 C C . LYS A 1 469 ? -45.614 8.621 29.534 1.00 30.88 469 LYS A C 1
ATOM 3801 O O . LYS A 1 469 ? -46.405 7.861 30.084 1.00 30.88 469 LYS A O 1
ATOM 3806 N N . ILE A 1 470 ? -44.370 8.823 29.962 1.00 31.52 470 ILE A N 1
ATOM 3807 C CA . ILE A 1 470 ? -43.829 8.276 31.213 1.00 31.52 470 ILE A CA 1
ATOM 3808 C C . ILE A 1 470 ? -43.846 9.398 32.261 1.00 31.52 470 ILE A C 1
ATOM 3810 O O . ILE A 1 470 ? -43.343 10.494 32.021 1.00 31.52 470 ILE A O 1
ATOM 3814 N N . THR A 1 471 ? -44.491 9.141 33.398 1.00 29.55 471 THR A N 1
ATOM 3815 C CA . THR A 1 471 ? -44.625 10.049 34.548 1.00 29.55 471 THR A CA 1
ATOM 3816 C C . THR A 1 471 ? -43.415 9.976 35.486 1.00 29.55 471 THR A C 1
ATOM 3818 O O . THR A 1 471 ? -42.812 8.922 35.657 1.00 29.55 471 THR A O 1
ATOM 3821 N N . ALA A 1 472 ? -43.092 11.100 36.129 1.00 30.88 472 ALA A N 1
ATOM 3822 C CA . ALA A 1 472 ? -41.791 11.426 36.723 1.00 30.88 472 ALA A CA 1
ATOM 3823 C C . ALA A 1 472 ? -41.298 10.606 37.944 1.00 30.88 472 ALA A C 1
ATOM 3825 O O . ALA A 1 472 ? -40.175 10.837 38.376 1.00 30.88 472 ALA A O 1
ATOM 3826 N N . ASN A 1 473 ? -42.056 9.644 38.488 1.00 27.84 473 ASN A N 1
ATOM 3827 C CA . ASN A 1 473 ? -41.708 8.989 39.768 1.00 27.84 473 ASN A CA 1
ATOM 3828 C C . ASN A 1 473 ? -41.275 7.509 39.692 1.00 27.84 473 ASN A C 1
ATOM 3830 O O . ASN A 1 473 ? -40.967 6.930 40.727 1.00 27.84 473 ASN A O 1
ATOM 3834 N N . THR A 1 474 ? -41.171 6.904 38.505 1.00 31.41 474 THR A N 1
ATOM 3835 C CA . THR A 1 474 ? -40.564 5.561 38.307 1.00 31.41 474 THR A CA 1
ATOM 3836 C C . THR A 1 474 ? -39.217 5.609 37.572 1.00 31.41 474 THR A C 1
ATOM 3838 O O . THR A 1 474 ? -38.620 4.587 37.255 1.00 31.41 474 THR A O 1
ATOM 3841 N N . ALA A 1 475 ? -38.686 6.811 37.333 1.00 33.41 475 ALA A N 1
ATOM 3842 C CA . ALA A 1 475 ? -37.571 7.034 36.418 1.00 33.41 475 ALA A CA 1
ATOM 3843 C C . ALA A 1 475 ? -36.209 6.484 36.883 1.00 33.41 475 ALA A C 1
ATOM 3845 O O . ALA A 1 475 ? -35.336 6.346 36.039 1.00 33.41 475 ALA A O 1
ATOM 3846 N N . TYR A 1 476 ? -35.998 6.170 38.167 1.00 30.03 476 TYR A N 1
ATOM 3847 C CA . TYR A 1 476 ? -34.668 5.785 38.671 1.00 30.03 476 TYR A CA 1
ATOM 3848 C C . TYR A 1 476 ? -34.366 4.283 38.575 1.00 30.03 476 TYR A C 1
ATOM 3850 O O . TYR A 1 476 ? -33.273 3.922 38.156 1.00 30.03 476 TYR A O 1
ATOM 3858 N N . SER A 1 477 ? -35.323 3.404 38.887 1.00 31.36 477 SER A N 1
ATOM 3859 C CA . SER A 1 477 ? -35.138 1.945 38.777 1.00 31.36 477 SER A CA 1
ATOM 3860 C C . SER A 1 477 ? -35.269 1.435 37.340 1.00 31.36 477 SER A C 1
ATOM 3862 O O . SER A 1 477 ? -34.694 0.410 36.977 1.00 31.36 477 SER A O 1
ATOM 3864 N N . ASP A 1 478 ? -35.994 2.171 36.495 1.00 32.34 478 ASP A N 1
ATOM 3865 C CA . ASP A 1 478 ? -36.192 1.805 35.096 1.00 32.34 478 ASP A CA 1
ATOM 3866 C C . ASP A 1 478 ? -35.015 2.245 34.210 1.00 32.34 478 ASP A C 1
ATOM 3868 O O . ASP A 1 478 ? -34.866 1.692 33.118 1.00 32.34 478 ASP A O 1
ATOM 3872 N N . LEU A 1 479 ? -34.147 3.171 34.671 1.00 35.81 479 LEU A N 1
ATOM 3873 C CA . LEU A 1 479 ? -33.034 3.801 33.929 1.00 35.81 479 LEU A CA 1
ATOM 3874 C C . LEU A 1 479 ? -31.779 2.929 33.741 1.00 35.81 479 LEU A C 1
ATOM 3876 O O . LEU A 1 479 ? -31.006 3.180 32.816 1.00 35.81 479 LEU A O 1
ATOM 3880 N N . GLU A 1 480 ? -31.629 1.837 34.485 1.00 37.25 480 GLU A N 1
ATOM 3881 C CA . GLU A 1 480 ? -30.466 0.936 34.370 1.00 37.25 480 GLU A CA 1
ATOM 3882 C C . GLU A 1 480 ? -30.672 -0.208 33.349 1.00 37.25 480 GLU A C 1
ATOM 3884 O O . GLU A 1 480 ? -29.715 -0.694 32.755 1.00 37.25 480 GLU A O 1
ATOM 3889 N N . ASN A 1 481 ? -31.922 -0.584 33.036 1.00 37.09 481 ASN A N 1
ATOM 3890 C CA . ASN A 1 481 ? -32.225 -1.861 32.359 1.00 37.09 481 ASN A CA 1
ATOM 3891 C C . ASN A 1 481 ? -32.433 -1.863 30.818 1.00 37.09 481 ASN A C 1
ATOM 3893 O O . ASN A 1 481 ? -32.499 -2.934 30.228 1.00 37.09 481 ASN A O 1
ATOM 3897 N N . HIS A 1 482 ? -32.567 -0.735 30.104 1.00 36.75 482 HIS A N 1
ATOM 3898 C CA . HIS A 1 482 ? -33.139 -0.771 28.735 1.00 36.75 482 HIS A CA 1
ATOM 3899 C C . HIS A 1 482 ? -32.169 -1.028 27.574 1.00 36.75 482 HIS A C 1
ATOM 3901 O O . HIS A 1 482 ? -32.630 -1.484 26.536 1.00 36.75 482 HIS A O 1
ATOM 3907 N N . ARG A 1 483 ? -30.855 -0.789 27.684 1.00 38.72 483 ARG A N 1
ATOM 3908 C CA . ARG A 1 483 ? -29.934 -1.278 26.628 1.00 38.72 483 ARG A CA 1
ATOM 3909 C C . ARG A 1 483 ? -29.590 -2.740 26.787 1.00 38.72 483 ARG A C 1
ATOM 3911 O O . ARG A 1 483 ? -29.432 -3.426 25.787 1.00 38.72 483 ARG A O 1
ATOM 3918 N N . VAL A 1 484 ? -29.550 -3.186 28.039 1.00 41.38 484 VAL A N 1
ATOM 3919 C CA . VAL A 1 484 ? -29.509 -4.597 28.410 1.00 41.38 484 VAL A CA 1
ATOM 3920 C C . VAL A 1 484 ? -30.684 -5.296 27.743 1.00 41.38 484 VAL A C 1
ATOM 3922 O O . VAL A 1 484 ? -30.453 -6.201 26.960 1.00 41.38 484 VAL A O 1
ATOM 3925 N N . ASN A 1 485 ? -31.906 -4.782 27.921 1.00 43.47 485 ASN A N 1
ATOM 3926 C CA . ASN A 1 485 ? -33.100 -5.344 27.295 1.00 43.47 485 ASN A CA 1
ATOM 3927 C C . ASN A 1 485 ? -33.138 -5.180 25.772 1.00 43.47 485 ASN A C 1
ATOM 3929 O O . ASN A 1 485 ? -33.522 -6.127 25.127 1.00 43.47 485 ASN A O 1
ATOM 3933 N N . GLY A 1 486 ? -32.685 -4.073 25.172 1.00 43.47 486 GLY A N 1
ATOM 3934 C CA . GLY A 1 486 ? -32.694 -3.921 23.705 1.00 43.47 486 GLY A CA 1
ATOM 3935 C C . GLY A 1 486 ? -31.699 -4.829 22.964 1.00 43.47 486 GLY A C 1
ATOM 3936 O O . GLY A 1 486 ? -31.992 -5.307 21.873 1.00 43.47 486 GLY A O 1
ATOM 3937 N N . LEU A 1 487 ? -30.529 -5.098 23.556 1.00 43.66 487 LEU A N 1
ATOM 3938 C CA . LEU A 1 487 ? -29.572 -6.088 23.045 1.00 43.66 487 LEU A CA 1
ATOM 3939 C C . LEU A 1 487 ? -30.013 -7.516 23.371 1.00 43.66 487 LEU A C 1
ATOM 3941 O O . LEU A 1 487 ? -29.903 -8.378 22.513 1.00 43.66 487 LEU A O 1
ATOM 3945 N N . LEU A 1 488 ? -30.572 -7.759 24.562 1.00 44.47 488 LEU A N 1
ATOM 3946 C CA . LEU A 1 488 ? -31.250 -9.017 24.888 1.00 44.47 488 LEU A CA 1
ATOM 3947 C C . LEU A 1 488 ? -32.413 -9.303 23.935 1.00 44.47 488 LEU A C 1
ATOM 3949 O O . LEU A 1 488 ? -32.560 -10.434 23.520 1.00 44.47 488 LEU A O 1
ATOM 3953 N N . GLU A 1 489 ? -33.226 -8.308 23.593 1.00 44.12 489 GLU A N 1
ATOM 3954 C CA . GLU A 1 489 ? -34.369 -8.409 22.682 1.00 44.12 489 GLU A CA 1
ATOM 3955 C C . GLU A 1 489 ? -33.892 -8.684 21.252 1.00 44.12 489 GLU A C 1
ATOM 3957 O O . GLU A 1 489 ? -34.513 -9.483 20.565 1.00 44.12 489 GLU A O 1
ATOM 3962 N N . LEU A 1 490 ? -32.760 -8.108 20.818 1.00 42.41 490 LEU A N 1
ATOM 3963 C CA . LEU A 1 490 ? -32.096 -8.470 19.554 1.00 42.41 490 LEU A CA 1
ATOM 3964 C C . LEU A 1 490 ? -31.499 -9.888 19.579 1.00 42.41 490 LEU A C 1
ATOM 3966 O O . LEU A 1 490 ? -31.516 -10.565 18.558 1.00 42.41 490 LEU A O 1
ATOM 3970 N N . LEU A 1 491 ? -30.993 -10.336 20.731 1.00 42.22 491 LEU A N 1
ATOM 3971 C CA . LEU A 1 491 ? -30.489 -11.698 20.962 1.00 42.22 491 LEU A CA 1
ATOM 3972 C C . LEU A 1 491 ? -31.617 -12.737 21.123 1.00 42.22 491 LEU A C 1
ATOM 3974 O O . LEU A 1 491 ? -31.377 -13.928 20.941 1.00 42.22 491 LEU A O 1
ATOM 3978 N N . GLN A 1 492 ? -32.820 -12.299 21.506 1.00 41.50 492 GLN A N 1
ATOM 3979 C CA . GLN A 1 492 ? -34.001 -13.126 21.789 1.00 41.50 492 GLN A CA 1
ATOM 3980 C C . GLN A 1 492 ? -35.050 -13.094 20.667 1.00 41.50 492 GLN A C 1
ATOM 3982 O O . GLN A 1 492 ? -35.964 -13.917 20.690 1.00 41.50 492 GLN A O 1
ATOM 3987 N N . ALA A 1 493 ? -34.955 -12.165 19.711 1.00 38.12 493 ALA A N 1
ATOM 3988 C CA . ALA A 1 493 ? -35.808 -12.136 18.527 1.00 38.12 493 ALA A CA 1
ATOM 3989 C C . ALA A 1 493 ? -35.470 -13.313 17.591 1.00 38.12 493 ALA A C 1
ATOM 3991 O O . ALA A 1 493 ? -34.306 -13.659 17.413 1.00 38.12 493 ALA A O 1
ATOM 3992 N N . ASP A 1 494 ? -36.519 -13.932 17.044 1.00 39.44 494 ASP A N 1
ATOM 3993 C CA . ASP A 1 494 ? -36.533 -15.258 16.417 1.00 39.44 494 ASP A CA 1
ATOM 3994 C C . ASP A 1 494 ? -35.436 -15.563 15.374 1.00 39.44 494 ASP A C 1
ATOM 3996 O O . ASP A 1 494 ? -34.926 -14.714 14.644 1.00 39.44 494 ASP A O 1
ATOM 4000 N N . LEU A 1 495 ? -35.138 -16.863 15.315 1.00 45.66 495 LEU A N 1
ATOM 4001 C CA . LEU A 1 495 ? -34.099 -17.566 14.567 1.00 45.66 495 LEU A CA 1
ATOM 4002 C C . LEU A 1 495 ? -34.250 -17.470 13.036 1.00 45.66 495 LEU A C 1
ATOM 4004 O O . LEU A 1 495 ? -34.708 -18.423 12.415 1.00 45.66 495 LEU A O 1
ATOM 4008 N N . ASP A 1 496 ? -33.753 -16.391 12.429 1.00 39.84 496 ASP A N 1
ATOM 4009 C CA . ASP A 1 496 ? -33.356 -16.352 11.012 1.00 39.84 496 ASP A CA 1
ATOM 4010 C C . ASP A 1 496 ? -32.081 -15.482 10.834 1.00 39.84 496 ASP A C 1
ATOM 4012 O O . ASP A 1 496 ? -32.166 -14.279 10.623 1.00 39.84 496 ASP A O 1
ATOM 4016 N N . TYR A 1 497 ? -30.892 -16.110 10.936 1.00 46.81 497 TYR A N 1
ATOM 4017 C CA . TYR A 1 497 ? -29.546 -15.667 10.472 1.00 46.81 497 TYR A CA 1
ATOM 4018 C C . TYR A 1 497 ? -29.081 -14.218 10.830 1.00 46.81 497 TYR A C 1
ATOM 4020 O O . TYR A 1 497 ? -29.530 -13.249 10.232 1.00 46.81 497 TYR A O 1
ATOM 4028 N N . ASN A 1 498 ? -28.185 -13.924 11.790 1.00 58.03 498 ASN A N 1
ATOM 4029 C CA . ASN A 1 498 ? -26.804 -14.356 12.140 1.00 58.03 498 ASN A CA 1
ATOM 4030 C C . ASN A 1 498 ? -25.715 -13.253 12.000 1.00 58.03 498 ASN A C 1
ATOM 4032 O O . ASN A 1 498 ? -24.642 -13.441 12.556 1.00 58.03 498 ASN A O 1
ATOM 4036 N N . GLU A 1 499 ? -25.956 -12.090 11.374 1.00 56.84 499 GLU A N 1
ATOM 4037 C CA . GLU A 1 499 ? -24.929 -11.013 11.286 1.00 56.84 499 GLU A CA 1
ATOM 4038 C C . GLU A 1 499 ? -25.089 -9.920 12.365 1.00 56.84 499 GLU A C 1
ATOM 4040 O O . GLU A 1 499 ? -24.132 -9.597 13.063 1.00 56.84 499 GLU A O 1
ATOM 4045 N N . ASN A 1 500 ? -26.308 -9.424 12.609 1.00 64.06 500 ASN A N 1
ATOM 4046 C CA . ASN A 1 500 ? -26.545 -8.315 13.555 1.00 64.06 500 ASN A CA 1
ATOM 4047 C C . ASN A 1 500 ? -26.186 -8.650 15.017 1.00 64.06 500 ASN A C 1
ATOM 4049 O O . ASN A 1 500 ? -25.831 -7.760 15.786 1.00 64.06 500 ASN A O 1
ATOM 4053 N N . ILE A 1 501 ? -26.302 -9.923 15.415 1.00 67.75 501 ILE A N 1
ATOM 4054 C CA . ILE A 1 501 ? -25.938 -10.388 16.763 1.00 67.75 501 ILE A CA 1
ATOM 4055 C C . ILE A 1 501 ? -24.417 -10.421 16.926 1.00 67.75 501 ILE A C 1
ATOM 4057 O O . ILE A 1 501 ? -23.907 -9.911 17.920 1.00 67.75 501 ILE A O 1
ATOM 4061 N N . MET A 1 502 ? -23.697 -10.983 15.950 1.00 72.44 502 MET A N 1
ATOM 4062 C CA . MET A 1 502 ? -22.232 -11.039 15.975 1.00 72.44 502 MET A CA 1
ATOM 4063 C C . MET A 1 502 ? -21.634 -9.629 15.950 1.00 72.44 502 MET A C 1
ATOM 4065 O O . MET A 1 502 ? -20.763 -9.317 16.763 1.00 72.44 502 MET A O 1
ATOM 4069 N N . GLU A 1 503 ? -22.184 -8.745 15.112 1.00 73.81 503 GLU A N 1
ATOM 4070 C CA . GLU A 1 503 ? -21.793 -7.338 15.059 1.00 73.81 503 GLU A CA 1
ATOM 4071 C C . GLU A 1 503 ? -22.030 -6.644 16.411 1.00 73.81 503 GLU A C 1
ATOM 4073 O O . GLU A 1 503 ? -21.149 -5.958 16.935 1.00 73.81 503 GLU A O 1
ATOM 4078 N N . ALA A 1 504 ? -23.198 -6.857 17.025 1.00 71.62 504 ALA A N 1
ATOM 4079 C CA . ALA A 1 504 ? -23.541 -6.282 18.320 1.00 71.62 504 ALA A CA 1
ATOM 4080 C C . ALA A 1 504 ? -22.650 -6.797 19.465 1.00 71.62 504 ALA A C 1
ATOM 4082 O O . ALA A 1 504 ? -22.213 -6.005 20.306 1.00 71.62 504 ALA A O 1
ATOM 4083 N N . GLU A 1 505 ? -22.353 -8.100 19.496 1.00 75.44 505 GLU A N 1
ATOM 4084 C CA . GLU A 1 505 ? -21.388 -8.681 20.433 1.00 75.44 505 GLU A CA 1
ATOM 4085 C C . GLU A 1 505 ? -20.005 -8.056 20.230 1.00 75.44 505 GLU A C 1
ATOM 4087 O O . GLU A 1 505 ? -19.416 -7.564 21.191 1.00 75.44 505 GLU A O 1
ATOM 4092 N N . CYS A 1 506 ? -19.530 -7.960 18.986 1.00 80.62 506 CYS A N 1
ATOM 4093 C CA . CYS A 1 506 ? -18.239 -7.357 18.669 1.00 80.62 506 CYS A CA 1
ATOM 4094 C C . CYS A 1 506 ? -18.172 -5.880 19.095 1.00 80.62 506 CYS A C 1
ATOM 4096 O O . CYS A 1 506 ? -17.181 -5.446 19.691 1.00 80.62 506 CYS A O 1
ATOM 4098 N N . VAL A 1 507 ? -19.228 -5.093 18.860 1.00 77.94 507 VAL A N 1
ATOM 4099 C CA . VAL A 1 507 ? -19.328 -3.713 19.361 1.00 77.94 507 VAL A CA 1
ATOM 4100 C C . VAL A 1 507 ? -19.161 -3.682 20.881 1.00 77.94 507 VAL A C 1
ATOM 4102 O O . VAL A 1 507 ? -18.370 -2.886 21.389 1.00 77.94 507 VAL A O 1
ATOM 4105 N N . LEU A 1 508 ? -19.858 -4.555 21.614 1.00 75.75 508 LEU A N 1
ATOM 4106 C CA . LEU A 1 508 ? -19.778 -4.617 23.075 1.00 75.75 508 LEU A CA 1
ATOM 4107 C C . LEU A 1 508 ? -18.394 -5.031 23.575 1.00 75.75 508 LEU A C 1
ATOM 4109 O O . LEU A 1 508 ? -17.906 -4.435 24.531 1.00 75.75 508 LEU A O 1
ATOM 4113 N N . GLU A 1 509 ? -17.729 -5.983 22.923 1.00 79.88 509 GLU A N 1
ATOM 4114 C CA . GLU A 1 509 ? -16.346 -6.349 23.250 1.00 79.88 509 GLU A CA 1
ATOM 4115 C C . GLU A 1 509 ? -15.411 -5.136 23.171 1.00 79.88 509 GLU A C 1
ATOM 4117 O O . GLU A 1 509 ? -14.602 -4.890 24.070 1.00 79.88 509 GLU A O 1
ATOM 4122 N N . HIS A 1 510 ? -15.544 -4.334 22.111 1.00 81.06 510 HIS A N 1
ATOM 4123 C CA . HIS A 1 510 ? -14.749 -3.124 21.915 1.00 81.06 510 HIS A CA 1
ATOM 4124 C C . HIS A 1 510 ? -15.088 -2.036 22.929 1.00 81.06 510 HIS A C 1
ATOM 4126 O O . HIS A 1 510 ? -14.173 -1.381 23.433 1.00 81.06 510 HIS A O 1
ATOM 4132 N N . VAL A 1 511 ? -16.373 -1.887 23.266 1.00 77.12 511 VAL A N 1
ATOM 4133 C CA . VAL A 1 511 ? -16.829 -1.025 24.358 1.00 77.12 511 VAL A CA 1
ATOM 4134 C C . VAL A 1 511 ? -16.156 -1.474 25.654 1.00 77.12 511 VAL A C 1
ATOM 4136 O O . VAL A 1 511 ? -15.413 -0.680 26.218 1.00 77.12 511 VAL A O 1
ATOM 4139 N N . PHE A 1 512 ? -16.287 -2.729 26.090 1.00 75.69 512 PHE A N 1
ATOM 4140 C CA . PHE A 1 512 ? -15.679 -3.201 27.343 1.00 75.69 512 PHE A CA 1
ATOM 4141 C C . PHE A 1 512 ? -14.163 -3.025 27.383 1.00 75.69 512 PHE A C 1
ATOM 4143 O O . PHE A 1 512 ? -13.615 -2.641 28.411 1.00 75.69 512 PHE A O 1
ATOM 4150 N N . HIS A 1 513 ? -13.476 -3.244 26.265 1.00 78.19 513 HIS A N 1
ATOM 4151 C CA . HIS A 1 513 ? -12.047 -2.964 26.179 1.00 78.19 513 HIS A CA 1
ATOM 4152 C C . HIS A 1 513 ? -11.701 -1.479 26.319 1.00 78.19 513 HIS A C 1
ATOM 4154 O O . HIS A 1 513 ? -10.654 -1.157 26.873 1.00 78.19 513 HIS A O 1
ATOM 4160 N N . PHE A 1 514 ? -12.566 -0.576 25.854 1.00 78.31 514 PHE A N 1
ATOM 4161 C CA . PHE A 1 514 ? -12.387 0.863 26.038 1.00 78.31 514 PHE A CA 1
ATOM 4162 C C . PHE A 1 514 ? -12.307 1.252 27.521 1.00 78.31 514 PHE A C 1
ATOM 4164 O O . PHE A 1 514 ? -11.613 2.209 27.856 1.00 78.31 514 PHE A O 1
ATOM 4171 N N . CYS A 1 515 ? -12.948 0.498 28.427 1.00 76.50 515 CYS A N 1
ATOM 4172 C CA . CYS A 1 515 ? -12.859 0.757 29.865 1.00 76.50 515 CYS A CA 1
ATOM 4173 C C . CYS A 1 515 ? -11.427 0.746 30.401 1.00 76.50 515 CYS A C 1
ATOM 4175 O O . CYS A 1 515 ? -11.150 1.470 31.351 1.00 76.50 515 CYS A O 1
ATOM 4177 N N . ASP A 1 516 ? -10.520 -0.022 29.789 1.00 79.38 516 ASP A N 1
ATOM 4178 C CA . ASP A 1 516 ? -9.106 -0.055 30.183 1.00 79.38 516 ASP A CA 1
ATOM 4179 C C . ASP A 1 516 ? -8.421 1.316 29.982 1.00 79.38 516 ASP A C 1
ATOM 4181 O O . ASP A 1 516 ? -7.367 1.570 30.557 1.00 79.38 516 ASP A O 1
ATOM 4185 N N . SER A 1 517 ? -9.011 2.196 29.162 1.00 81.50 517 SER A N 1
ATOM 4186 C CA . SER A 1 517 ? -8.531 3.557 28.887 1.00 81.50 517 SER A CA 1
ATOM 4187 C C . SER A 1 517 ? -9.242 4.639 29.709 1.00 81.50 517 SER A C 1
ATOM 4189 O O . SER A 1 517 ? -8.845 5.801 29.640 1.00 81.50 517 SER A O 1
ATOM 4191 N N . LEU A 1 518 ? -10.302 4.301 30.454 1.00 78.31 518 LEU A N 1
ATOM 4192 C CA . LEU A 1 518 ? -11.056 5.267 31.259 1.00 78.31 518 LEU A CA 1
ATOM 4193 C C . LEU A 1 518 ? -10.326 5.598 32.564 1.00 78.31 518 LEU A C 1
ATOM 4195 O O . LEU A 1 518 ? -9.724 4.732 33.197 1.00 78.31 518 LEU A O 1
ATOM 4199 N N . ASP A 1 519 ? -10.466 6.843 33.016 1.00 77.31 519 ASP A N 1
ATOM 4200 C CA . ASP A 1 519 ? -10.033 7.228 34.355 1.00 77.31 519 ASP A CA 1
ATOM 4201 C C . ASP A 1 519 ? -11.043 6.740 35.407 1.00 77.31 519 ASP A C 1
ATOM 4203 O O . ASP A 1 519 ? -12.111 7.323 35.593 1.00 77.31 519 ASP A O 1
ATOM 4207 N N . LEU A 1 520 ? -10.696 5.655 36.103 1.00 75.75 520 LEU A N 1
ATOM 4208 C CA . LEU A 1 520 ? -11.498 5.065 37.179 1.00 75.75 520 LEU A CA 1
ATOM 4209 C C . LEU A 1 520 ? -11.262 5.732 38.550 1.00 75.75 520 LEU A C 1
ATOM 4211 O O . LEU A 1 520 ? -11.624 5.155 39.578 1.00 75.75 520 LEU A O 1
ATOM 4215 N N . SER A 1 521 ? -10.647 6.920 38.596 1.00 75.94 521 SER A N 1
ATOM 4216 C CA . SER A 1 521 ? -10.489 7.696 39.833 1.00 75.94 521 SER A CA 1
ATOM 4217 C C . SER A 1 521 ? -11.817 8.257 40.365 1.00 75.94 521 SER A C 1
ATOM 4219 O O . SER A 1 521 ? -11.960 8.441 41.576 1.00 75.94 521 SER A O 1
ATOM 4221 N N . ASP A 1 522 ? -12.809 8.471 39.490 1.00 73.94 522 ASP A N 1
ATOM 4222 C CA . ASP A 1 522 ? -14.157 8.898 39.875 1.00 73.94 522 ASP A CA 1
ATOM 4223 C C . ASP A 1 522 ? -14.909 7.777 40.608 1.00 73.94 522 ASP A C 1
ATOM 4225 O O . ASP A 1 522 ? -15.413 6.828 40.004 1.00 73.94 522 ASP A O 1
ATOM 4229 N N . GLU A 1 523 ? -15.038 7.919 41.927 1.00 75.69 523 GLU A N 1
ATOM 4230 C CA . GLU A 1 523 ? -15.732 6.961 42.790 1.00 75.69 523 GLU A CA 1
ATOM 4231 C C . GLU A 1 523 ? -17.192 6.732 42.374 1.00 75.69 523 GLU A C 1
ATOM 4233 O O . GLU A 1 523 ? -17.698 5.611 42.475 1.00 75.69 523 GLU A O 1
ATOM 4238 N N . PHE A 1 524 ? -17.887 7.777 41.920 1.00 70.75 524 PHE A N 1
ATOM 4239 C CA . PHE A 1 524 ? -19.310 7.692 41.609 1.00 70.75 524 PHE A CA 1
ATOM 4240 C C . PHE A 1 524 ? -19.554 6.951 40.295 1.00 70.75 524 PHE A C 1
ATOM 4242 O O . PHE A 1 524 ? -20.318 5.980 40.268 1.00 70.75 524 PHE A O 1
ATOM 4249 N N . GLY A 1 525 ? -18.864 7.353 39.225 1.00 69.31 525 GLY A N 1
ATOM 4250 C CA . GLY A 1 525 ? -18.888 6.644 37.951 1.00 69.31 525 GLY A CA 1
ATOM 4251 C C . GLY A 1 525 ? -18.399 5.202 38.092 1.00 69.31 525 GLY A C 1
ATOM 4252 O O . GLY A 1 525 ? -19.050 4.284 37.591 1.00 69.31 525 GLY A O 1
ATOM 4253 N N . ARG A 1 526 ? -17.314 4.973 38.847 1.00 75.81 526 ARG A N 1
ATOM 4254 C CA . ARG A 1 526 ? -16.766 3.633 39.099 1.00 75.81 526 ARG A CA 1
ATOM 4255 C C . ARG A 1 526 ? -17.774 2.701 39.773 1.00 75.81 526 ARG A C 1
ATOM 4257 O O . ARG A 1 526 ? -17.912 1.557 39.346 1.00 75.81 526 ARG A O 1
ATOM 4264 N N . ARG A 1 527 ? -18.505 3.173 40.792 1.00 73.44 527 ARG A N 1
ATOM 4265 C CA . ARG A 1 527 ? -19.558 2.378 41.459 1.00 73.44 527 ARG A CA 1
ATOM 4266 C C . ARG A 1 527 ? -20.706 2.028 40.517 1.00 73.44 527 ARG A C 1
ATOM 4268 O O . ARG A 1 527 ? -21.136 0.882 40.492 1.00 73.44 527 ARG A O 1
ATOM 4275 N N . ARG A 1 528 ? -21.159 2.977 39.694 1.00 69.81 528 ARG A N 1
ATOM 4276 C CA . ARG A 1 528 ? -22.200 2.704 38.689 1.00 69.81 528 ARG A CA 1
ATOM 4277 C C . ARG A 1 528 ? -21.741 1.677 37.655 1.00 69.81 528 ARG A C 1
ATOM 4279 O O . ARG A 1 528 ? -22.495 0.771 37.313 1.00 69.81 528 ARG A O 1
ATOM 4286 N N . LEU A 1 529 ? -20.500 1.795 37.178 1.00 71.69 529 LEU A N 1
ATOM 4287 C CA . LEU A 1 529 ? -19.913 0.827 36.253 1.00 71.69 529 LEU A CA 1
ATOM 4288 C C . LEU A 1 529 ? -19.831 -0.566 36.895 1.00 71.69 529 LEU A C 1
ATOM 4290 O O . LEU A 1 529 ? -20.188 -1.553 36.255 1.00 71.69 529 LEU A O 1
ATOM 4294 N N . TYR A 1 530 ? -19.436 -0.639 38.170 1.00 75.12 530 TYR A N 1
ATOM 4295 C CA . TYR A 1 530 ? -19.436 -1.878 38.949 1.00 75.12 530 TYR A CA 1
ATOM 4296 C C . TYR A 1 530 ? -20.827 -2.527 39.008 1.00 75.12 530 TYR A C 1
ATOM 4298 O O . TYR A 1 530 ? -20.956 -3.716 38.712 1.00 75.12 530 TYR A O 1
ATOM 4306 N N . ASP A 1 531 ? -21.870 -1.759 39.336 1.00 70.88 531 ASP A N 1
ATOM 4307 C CA . ASP A 1 531 ? -23.239 -2.276 39.436 1.00 70.88 531 ASP 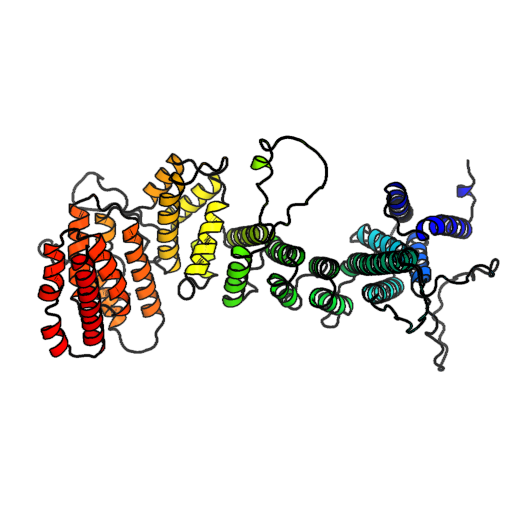A CA 1
ATOM 4308 C C . ASP A 1 531 ? -23.744 -2.818 38.091 1.00 70.88 531 ASP A C 1
ATOM 4310 O O . ASP A 1 531 ? -24.300 -3.919 38.032 1.00 70.88 531 ASP A O 1
ATOM 4314 N N . VAL A 1 532 ? -23.470 -2.113 36.987 1.00 70.75 532 VAL A N 1
ATOM 4315 C CA . VAL A 1 532 ? -23.813 -2.579 35.634 1.00 70.75 532 VAL A CA 1
ATOM 4316 C C . VAL A 1 532 ? -23.101 -3.890 35.297 1.00 70.75 532 VAL A C 1
ATOM 4318 O O . VAL A 1 532 ? -23.756 -4.853 34.893 1.00 70.75 532 VAL A O 1
ATOM 4321 N N . VAL A 1 533 ? -21.783 -3.969 35.501 1.00 74.06 533 VAL A N 1
ATOM 4322 C CA . VAL A 1 533 ? -20.989 -5.173 35.193 1.00 74.06 533 VAL A CA 1
ATOM 4323 C C . VAL A 1 533 ? -21.451 -6.366 36.027 1.00 74.06 533 VAL A C 1
ATOM 4325 O O . VAL A 1 533 ? -21.654 -7.460 35.494 1.00 74.06 533 VAL A O 1
ATOM 4328 N N . ARG A 1 534 ? -21.690 -6.158 37.326 1.00 75.12 534 ARG A N 1
ATOM 4329 C CA . ARG A 1 534 ? -22.204 -7.186 38.236 1.00 75.12 534 ARG A CA 1
ATOM 4330 C C . ARG A 1 534 ? -23.570 -7.705 37.787 1.00 75.12 534 ARG A C 1
ATOM 4332 O O . ARG A 1 534 ? -23.770 -8.918 37.736 1.00 75.12 534 ARG A O 1
ATOM 4339 N N . ASN A 1 535 ? -24.487 -6.813 37.415 1.00 71.12 535 ASN A N 1
ATOM 4340 C CA . ASN A 1 535 ? -25.815 -7.195 36.936 1.00 71.12 535 ASN A CA 1
ATOM 4341 C C . ASN A 1 535 ? -25.742 -8.010 35.629 1.00 71.12 535 ASN A C 1
ATOM 4343 O O . ASN A 1 535 ? -26.478 -8.982 35.464 1.00 71.12 535 ASN A O 1
ATOM 4347 N N . TRP A 1 536 ? -24.819 -7.678 34.721 1.00 74.00 536 TRP A N 1
ATOM 4348 C CA . TRP A 1 536 ? -24.632 -8.395 33.450 1.00 74.00 536 TRP A CA 1
ATOM 4349 C C . TRP A 1 536 ? -23.988 -9.776 33.607 1.00 74.00 536 TRP A C 1
ATOM 4351 O O . TRP A 1 536 ? -24.331 -10.713 32.876 1.00 74.00 536 TRP A O 1
ATOM 4361 N N . LEU A 1 537 ? -23.078 -9.928 34.572 1.00 72.25 537 LEU A N 1
ATOM 4362 C CA . LEU A 1 537 ? -22.468 -11.222 34.886 1.00 72.25 537 LEU A CA 1
ATOM 4363 C C . LEU A 1 537 ? -23.511 -12.239 35.369 1.00 72.25 537 LEU A C 1
ATOM 4365 O O . LEU A 1 537 ? -23.436 -13.408 34.990 1.00 72.25 537 LEU A O 1
ATOM 4369 N N . VAL A 1 538 ? -24.506 -11.791 36.141 1.00 70.25 538 VAL A N 1
ATOM 4370 C CA . VAL A 1 538 ? -25.566 -12.650 36.701 1.00 70.25 538 VAL A CA 1
ATOM 4371 C C . VAL A 1 538 ? -26.750 -12.838 35.736 1.00 70.25 538 VAL A C 1
ATOM 4373 O O . VAL A 1 538 ? -27.502 -13.802 35.867 1.00 70.25 538 VAL A O 1
ATOM 4376 N N . ASN A 1 539 ? -26.916 -11.969 34.733 1.00 68.25 539 ASN A N 1
ATOM 4377 C CA . ASN A 1 539 ? -28.018 -12.062 33.772 1.00 68.25 539 ASN A CA 1
ATOM 4378 C C . ASN A 1 539 ? -27.837 -13.264 32.812 1.00 68.25 539 ASN A C 1
ATOM 4380 O O . ASN A 1 539 ? -26.848 -13.295 32.069 1.00 68.25 539 ASN A O 1
ATOM 4384 N N . PRO A 1 540 ? -28.770 -14.239 32.772 1.00 66.81 540 PRO A N 1
ATOM 4385 C CA . PRO A 1 540 ? -28.651 -15.427 31.920 1.00 66.81 540 PRO A CA 1
ATOM 4386 C C . PRO A 1 540 ? -28.725 -15.111 30.423 1.00 66.81 540 PRO A C 1
ATOM 4388 O O . PRO A 1 540 ? -28.184 -15.855 29.616 1.00 66.81 540 PRO A O 1
ATOM 4391 N N . ASN A 1 541 ? -29.335 -13.989 30.049 1.00 65.31 541 ASN A N 1
ATOM 4392 C CA . ASN A 1 541 ? -29.548 -13.641 28.649 1.00 65.31 541 ASN A CA 1
ATOM 4393 C C . ASN A 1 541 ? -28.358 -12.891 28.017 1.00 65.31 541 ASN A C 1
ATOM 4395 O O . ASN A 1 541 ? -28.386 -12.580 26.831 1.00 65.31 541 ASN A O 1
ATOM 4399 N N . VAL A 1 542 ? -27.327 -12.553 28.800 1.00 69.19 542 VAL A N 1
ATOM 4400 C CA . VAL A 1 542 ? -26.087 -11.972 28.263 1.00 69.19 542 VAL A CA 1
ATOM 4401 C C . VAL A 1 542 ? -25.209 -13.107 27.711 1.00 69.19 542 VAL A C 1
ATOM 4403 O O . VAL A 1 542 ? -24.897 -14.017 28.492 1.00 69.19 542 VAL A O 1
ATOM 4406 N N . PRO A 1 543 ? -24.760 -13.037 26.441 1.00 71.06 543 PRO A N 1
ATOM 4407 C CA . PRO A 1 543 ? -23.991 -14.087 25.778 1.00 71.06 543 PRO A CA 1
ATOM 4408 C C . PRO A 1 543 ? -22.744 -14.533 26.542 1.00 71.06 543 PRO A C 1
ATOM 4410 O O . PRO A 1 543 ? -22.065 -13.749 27.214 1.00 71.06 543 PRO A O 1
ATOM 4413 N N . ALA A 1 544 ? -22.409 -15.819 26.414 1.00 74.06 544 ALA A N 1
ATOM 4414 C CA . ALA A 1 544 ? -21.233 -16.392 27.064 1.00 74.06 544 ALA A CA 1
ATOM 4415 C C . ALA A 1 544 ? -19.913 -15.805 26.519 1.00 74.06 544 ALA A C 1
ATOM 4417 O O . ALA A 1 544 ? -18.967 -15.657 27.294 1.00 74.06 544 ALA A O 1
ATOM 4418 N N . SER A 1 545 ? -19.868 -15.410 25.239 1.00 76.62 545 SER A N 1
ATOM 4419 C CA . SER A 1 545 ? -18.728 -14.744 24.576 1.00 76.62 545 SER A CA 1
ATOM 4420 C C . SER A 1 545 ? -18.261 -13.496 25.336 1.00 76.62 545 SER A C 1
ATOM 4422 O O . SER A 1 545 ? -17.072 -13.332 25.606 1.00 76.62 545 SER A O 1
ATOM 4424 N N . LEU A 1 546 ? -19.204 -12.682 25.816 1.00 74.31 546 LEU A N 1
ATOM 4425 C CA . LEU A 1 546 ? -18.929 -11.436 26.540 1.00 74.31 546 LEU A CA 1
ATOM 4426 C C . LEU A 1 546 ? -18.430 -11.641 27.982 1.00 74.31 546 LEU A C 1
ATOM 4428 O O . LEU A 1 546 ? -17.923 -10.712 28.614 1.00 74.31 546 LEU A O 1
ATOM 4432 N N . THR A 1 547 ? -18.552 -12.854 28.527 1.00 79.62 547 THR A N 1
ATOM 4433 C CA . THR A 1 547 ? -18.300 -13.131 29.952 1.00 79.62 547 THR A CA 1
ATOM 4434 C C . THR A 1 547 ? -16.840 -12.911 30.339 1.00 79.62 547 THR A C 1
ATOM 4436 O O . THR A 1 547 ? -16.564 -12.365 31.406 1.00 79.62 547 THR A O 1
ATOM 4439 N N . ALA A 1 548 ? -15.895 -13.288 29.474 1.00 80.94 548 ALA A N 1
ATOM 4440 C CA . ALA A 1 548 ? -14.471 -13.085 29.741 1.00 80.94 548 ALA A CA 1
ATOM 4441 C C . ALA A 1 548 ? -14.117 -11.589 29.853 1.00 80.94 548 ALA A C 1
ATOM 4443 O O . ALA A 1 548 ? -13.373 -11.196 30.752 1.00 80.94 548 ALA A O 1
ATOM 4444 N N . PHE A 1 549 ? -14.698 -10.753 28.988 1.00 77.44 549 PHE A N 1
ATOM 4445 C CA . PHE A 1 549 ? -14.486 -9.304 28.984 1.00 77.44 549 PHE A CA 1
ATOM 4446 C C . PHE A 1 549 ? -15.125 -8.634 30.204 1.00 77.44 549 PHE A C 1
ATOM 4448 O O . PHE A 1 549 ? -14.480 -7.819 30.862 1.00 77.44 549 PHE A O 1
ATOM 4455 N N . LEU A 1 550 ? -16.349 -9.033 30.564 1.00 76.19 550 LEU A N 1
ATOM 4456 C CA . LEU A 1 550 ? -17.030 -8.552 31.769 1.00 76.19 550 LEU A CA 1
ATOM 4457 C C . LEU A 1 550 ? -16.274 -8.919 33.050 1.00 76.19 550 LEU A C 1
ATOM 4459 O O . LEU A 1 550 ? -16.160 -8.088 33.944 1.00 76.19 550 LEU A O 1
ATOM 4463 N N . LEU A 1 551 ? -15.725 -10.135 33.142 1.00 81.44 551 LEU A N 1
ATOM 4464 C CA . LEU A 1 551 ? -14.900 -10.542 34.283 1.00 81.44 551 LEU A CA 1
ATOM 4465 C C . LEU A 1 551 ? -13.610 -9.727 34.360 1.00 81.44 551 LEU A C 1
ATOM 4467 O O . LEU A 1 551 ? -13.254 -9.260 35.438 1.00 81.44 551 LEU A O 1
ATOM 4471 N N . LYS A 1 552 ? -12.930 -9.515 33.227 1.00 82.38 552 LYS A N 1
ATOM 4472 C CA . LYS A 1 552 ? -11.744 -8.651 33.175 1.00 82.38 552 LYS A CA 1
ATOM 4473 C C . LYS A 1 552 ? -12.073 -7.246 33.688 1.00 82.38 552 LYS A C 1
ATOM 4475 O O . LYS A 1 552 ? -11.365 -6.729 34.546 1.00 82.38 552 LYS A O 1
ATOM 4480 N N . LEU A 1 553 ? -13.169 -6.663 33.205 1.00 78.31 553 LEU A N 1
ATOM 4481 C CA . LEU A 1 553 ? -13.630 -5.347 33.631 1.00 78.31 553 LEU A CA 1
ATOM 4482 C C . LEU A 1 553 ? -13.990 -5.320 35.125 1.00 78.31 553 LEU A C 1
ATOM 4484 O O . LEU A 1 553 ? -13.594 -4.400 35.833 1.00 78.31 553 LEU A O 1
ATOM 4488 N N . TYR A 1 554 ? -14.673 -6.351 35.623 1.00 80.19 554 TYR A N 1
ATOM 4489 C CA . TYR A 1 554 ? -14.995 -6.502 37.042 1.00 80.19 554 TYR A CA 1
ATOM 4490 C C . TYR A 1 554 ? -13.736 -6.477 37.918 1.00 80.19 554 TYR A C 1
ATOM 4492 O O . TYR A 1 554 ? -13.685 -5.724 38.888 1.00 80.19 554 TYR A O 1
ATOM 4500 N N . PHE A 1 555 ? -12.700 -7.237 37.546 1.00 80.12 555 PHE A N 1
ATOM 4501 C CA . PHE A 1 555 ? -11.423 -7.257 38.267 1.00 80.12 555 PHE A CA 1
ATOM 4502 C C . PHE A 1 555 ? -10.652 -5.935 38.168 1.00 80.12 555 PHE A C 1
ATOM 4504 O O . PHE A 1 555 ? -9.951 -5.573 39.106 1.00 80.12 555 PHE A O 1
ATOM 4511 N N . ASN A 1 556 ? -10.789 -5.199 37.063 1.00 79.00 556 ASN A N 1
ATOM 4512 C CA . ASN A 1 556 ? -10.170 -3.880 36.919 1.00 79.00 556 ASN A CA 1
ATOM 4513 C C . ASN A 1 556 ? -10.848 -2.816 37.800 1.00 79.00 556 ASN A C 1
ATOM 4515 O O . ASN A 1 556 ? -10.189 -1.882 38.254 1.00 79.00 556 ASN A O 1
ATOM 4519 N N . ILE A 1 557 ? -12.155 -2.945 38.043 1.00 77.06 557 ILE A N 1
ATOM 4520 C CA . ILE A 1 557 ? -12.931 -2.001 38.857 1.00 77.06 557 ILE A CA 1
ATOM 4521 C C . ILE A 1 557 ? -12.812 -2.314 40.354 1.00 77.06 557 ILE A C 1
ATOM 4523 O O . ILE A 1 557 ? -12.668 -1.399 41.169 1.00 77.06 557 ILE A O 1
ATOM 4527 N N . GLU A 1 558 ? -12.905 -3.592 40.728 1.00 74.38 558 GLU A N 1
ATOM 4528 C CA . GLU A 1 558 ? -12.911 -4.027 42.123 1.00 74.38 558 GLU A CA 1
ATOM 4529 C C . GLU A 1 558 ? -11.510 -4.426 42.593 1.00 74.38 558 GLU A C 1
ATOM 4531 O O . GLU A 1 558 ? -10.984 -5.483 42.259 1.00 74.38 558 GLU A O 1
ATOM 4536 N N . ILE A 1 559 ? -10.933 -3.579 43.444 1.00 66.50 559 ILE A N 1
ATOM 4537 C CA . ILE A 1 559 ? -9.587 -3.763 44.001 1.00 66.50 559 ILE A CA 1
ATOM 4538 C C . ILE A 1 559 ? -9.644 -4.583 45.310 1.00 66.50 559 ILE A C 1
ATOM 4540 O O . ILE A 1 559 ? -8.638 -5.129 45.761 1.00 66.50 559 ILE A O 1
ATOM 4544 N N . SER A 1 560 ? -10.816 -4.693 45.955 1.00 65.12 560 SER A N 1
ATOM 4545 C CA . SER A 1 560 ? -10.958 -5.402 47.231 1.00 65.12 560 SER A CA 1
ATOM 4546 C C . SER A 1 560 ? -11.058 -6.916 47.050 1.00 65.12 560 SER A C 1
ATOM 4548 O O . SER A 1 560 ? -12.095 -7.439 46.643 1.00 65.12 560 SER A O 1
ATOM 4550 N N . VAL A 1 561 ? -10.023 -7.636 47.494 1.00 57.88 561 VAL A N 1
ATOM 4551 C CA . VAL A 1 561 ? -9.986 -9.111 47.537 1.00 57.88 561 VAL A CA 1
ATOM 4552 C C . VAL A 1 561 ? -11.206 -9.706 48.259 1.00 57.88 561 VAL A C 1
ATOM 4554 O O . VAL A 1 561 ? -11.739 -10.724 47.830 1.00 57.88 561 VAL A O 1
ATOM 4557 N N . VAL A 1 562 ? -11.717 -9.047 49.307 1.00 56.28 562 VAL A N 1
ATOM 4558 C CA . VAL A 1 562 ? -12.889 -9.518 50.072 1.00 56.28 562 VAL A CA 1
ATOM 4559 C C . VAL A 1 562 ? -14.164 -9.510 49.221 1.00 56.28 562 VAL A C 1
ATOM 4561 O O . VAL A 1 562 ? -14.897 -10.492 49.217 1.00 56.28 562 VAL A O 1
ATOM 4564 N N . ARG A 1 563 ? -14.404 -8.449 48.439 1.00 61.41 563 ARG A N 1
ATOM 4565 C CA . ARG A 1 563 ? -15.575 -8.360 47.545 1.00 61.41 563 ARG A CA 1
ATOM 4566 C C . ARG A 1 563 ? -15.426 -9.218 46.288 1.00 61.41 563 ARG A C 1
ATOM 4568 O O . ARG A 1 563 ? -16.425 -9.673 45.733 1.00 61.41 563 ARG A O 1
ATOM 4575 N N . LEU A 1 564 ? -14.193 -9.506 45.862 1.00 60.34 564 LEU A N 1
ATOM 4576 C CA . LEU A 1 564 ? -13.932 -10.509 44.825 1.00 60.34 564 LEU A CA 1
ATOM 4577 C C . LEU A 1 564 ? -14.357 -11.912 45.298 1.00 60.34 564 LEU A C 1
ATOM 4579 O O . LEU A 1 564 ? -15.004 -12.637 44.539 1.00 60.34 564 LEU A O 1
ATOM 4583 N N . CYS A 1 565 ? -14.061 -12.271 46.554 1.00 55.53 565 CYS A N 1
ATOM 4584 C CA . CYS A 1 565 ? -14.451 -13.546 47.178 1.00 55.53 565 CYS A CA 1
ATOM 4585 C C . CYS A 1 565 ? -15.969 -13.744 47.315 1.00 55.53 565 CYS A C 1
ATOM 4587 O O . CYS A 1 565 ? -16.415 -14.885 47.425 1.00 55.53 565 CYS A O 1
ATOM 4589 N N . ASP A 1 566 ? -16.762 -12.670 47.264 1.00 61.78 566 ASP A N 1
ATOM 4590 C CA . ASP A 1 566 ? -18.224 -12.740 47.312 1.00 61.78 566 ASP A CA 1
ATOM 4591 C C . ASP A 1 566 ? -18.858 -13.052 45.949 1.00 61.78 566 ASP A C 1
ATOM 4593 O O . ASP A 1 566 ? -20.025 -13.438 45.901 1.00 61.78 566 ASP A O 1
ATOM 4597 N N . LEU A 1 567 ? -18.121 -12.935 44.834 1.00 62.09 567 LEU A N 1
ATOM 4598 C CA . LEU A 1 567 ? -18.662 -13.162 43.488 1.00 62.09 567 LEU A CA 1
ATOM 4599 C C . LEU A 1 567 ? -19.191 -14.598 43.260 1.00 62.09 567 LEU A C 1
ATOM 4601 O O . LEU A 1 567 ? -20.278 -14.725 42.695 1.00 62.09 567 LEU A O 1
ATOM 4605 N N . PRO A 1 568 ? -18.523 -15.684 43.710 1.00 58.56 568 PRO A N 1
ATOM 4606 C CA . PRO A 1 568 ? -19.077 -17.044 43.664 1.00 58.56 568 PRO A CA 1
ATOM 4607 C C . PRO A 1 568 ? -20.376 -17.198 44.468 1.00 58.56 568 PRO A C 1
ATOM 4609 O O . PRO A 1 568 ? -21.277 -17.937 44.059 1.00 58.56 568 PRO A O 1
ATOM 4612 N N . THR A 1 569 ? -20.469 -16.493 45.597 1.00 57.09 569 THR A N 1
ATOM 4613 C CA . THR A 1 569 ? -21.620 -16.464 46.510 1.00 57.09 569 THR A CA 1
ATOM 4614 C C . THR A 1 569 ? -22.785 -15.694 45.882 1.00 57.09 569 THR A C 1
ATOM 4616 O O . THR A 1 569 ? -23.922 -16.160 45.903 1.00 57.09 569 THR A O 1
ATOM 4619 N N . LEU A 1 570 ? -22.483 -14.569 45.229 1.00 53.59 570 LEU A N 1
ATOM 4620 C CA . LEU A 1 570 ? -23.404 -13.732 44.457 1.00 53.59 570 LEU A CA 1
ATOM 4621 C C . LEU A 1 570 ? -23.937 -14.425 43.210 1.00 53.59 570 LEU A C 1
ATOM 4623 O O . LEU A 1 570 ? -25.129 -14.374 42.921 1.00 53.59 570 LEU A O 1
ATOM 4627 N N . CYS A 1 571 ? -23.054 -15.101 42.486 1.00 52.56 571 CYS A N 1
ATOM 4628 C CA . CYS A 1 571 ? -23.421 -15.852 41.300 1.00 52.56 571 CYS A CA 1
ATOM 4629 C C . CYS A 1 571 ? -24.035 -17.211 41.649 1.00 52.56 571 CYS A C 1
ATOM 4631 O O . CYS A 1 571 ? -24.388 -17.927 40.721 1.00 52.56 571 CYS A O 1
ATOM 4633 N N . SER A 1 572 ? -24.136 -17.584 42.941 1.00 55.78 572 SER A N 1
ATOM 4634 C CA . SER A 1 572 ? -24.624 -18.882 43.442 1.00 55.78 572 SER A CA 1
ATOM 4635 C C . SER A 1 572 ? -24.330 -20.030 42.468 1.00 55.78 572 SER A C 1
ATOM 4637 O O . SER A 1 572 ? -25.206 -20.817 42.115 1.00 55.78 572 SER A O 1
ATOM 4639 N N . VAL A 1 573 ? -23.084 -20.072 41.973 1.00 54.09 573 VAL A N 1
ATOM 4640 C CA . VAL A 1 573 ? -22.771 -20.623 40.640 1.00 54.09 573 VAL A CA 1
ATOM 4641 C C . VAL A 1 573 ? -23.149 -22.090 40.539 1.00 54.09 573 VAL A C 1
ATOM 4643 O O . VAL A 1 573 ? -23.648 -22.541 39.520 1.00 54.09 573 VAL A O 1
ATOM 4646 N N . TYR A 1 574 ? -22.991 -22.820 41.638 1.00 46.91 574 TYR A N 1
ATOM 4647 C CA . TYR A 1 574 ? -23.350 -24.227 41.735 1.00 46.91 574 TYR A CA 1
ATOM 4648 C C . TYR A 1 574 ? -24.873 -24.461 41.766 1.00 46.91 574 TYR A C 1
ATOM 4650 O O . TYR A 1 574 ? -25.374 -25.401 41.155 1.00 46.91 574 TYR A O 1
ATOM 4658 N N . TYR A 1 575 ? -25.629 -23.583 42.433 1.00 49.00 575 TYR A N 1
ATOM 4659 C CA . TYR A 1 575 ? -27.086 -23.676 42.559 1.00 49.00 575 TYR A CA 1
ATOM 4660 C C . TYR A 1 575 ? -27.806 -23.187 41.291 1.00 49.00 575 TYR A C 1
ATOM 4662 O O . TYR A 1 575 ? -28.743 -23.834 40.824 1.00 49.00 575 TYR A O 1
ATOM 4670 N N . LEU A 1 576 ? -27.331 -22.092 40.684 1.00 52.47 576 LEU A N 1
ATOM 4671 C CA . LEU A 1 576 ? -27.823 -21.596 39.397 1.00 52.47 576 LEU A CA 1
ATOM 4672 C C . LEU A 1 576 ? -27.410 -22.502 38.228 1.00 52.47 576 LEU A C 1
ATOM 4674 O O . LEU A 1 576 ? -28.213 -22.685 37.322 1.00 52.47 576 LEU A O 1
ATOM 4678 N N . TYR A 1 577 ? -26.239 -23.155 38.263 1.00 53.12 577 TYR A N 1
ATOM 4679 C CA . TYR A 1 577 ? -25.835 -24.125 37.230 1.00 53.12 577 TYR A CA 1
ATOM 4680 C C . TYR A 1 577 ? -26.773 -25.340 37.186 1.00 53.12 577 TYR A C 1
ATOM 4682 O O . TYR A 1 577 ? -27.147 -25.798 36.108 1.00 53.12 577 TYR A O 1
ATOM 4690 N N . LEU A 1 578 ? -27.212 -25.824 38.354 1.00 51.91 578 LEU A N 1
ATOM 4691 C CA . LEU A 1 578 ? -28.169 -26.931 38.471 1.00 51.91 578 LEU A CA 1
ATOM 4692 C C . LEU A 1 578 ? -29.600 -26.545 38.051 1.00 51.91 578 LEU A C 1
ATOM 4694 O O . LEU A 1 578 ? -30.351 -27.410 37.605 1.00 51.91 578 LEU A O 1
ATOM 4698 N N . ARG A 1 579 ? -29.979 -25.266 38.181 1.00 53.72 579 ARG A N 1
ATOM 4699 C CA . ARG A 1 579 ? -31.306 -24.733 37.807 1.00 53.72 579 ARG A CA 1
ATOM 4700 C C . ARG A 1 579 ? -31.362 -24.045 36.442 1.00 53.72 579 ARG A C 1
ATOM 4702 O O . ARG A 1 579 ? -32.452 -23.677 36.013 1.00 53.72 579 ARG A O 1
ATOM 4709 N N . ALA A 1 580 ? -30.228 -23.864 35.773 1.00 57.62 580 ALA A N 1
ATOM 4710 C CA . ALA A 1 580 ? -30.156 -23.201 34.480 1.00 57.62 580 ALA A CA 1
ATOM 4711 C C . ALA A 1 580 ? -30.998 -23.971 33.437 1.00 57.62 580 ALA A C 1
ATOM 4713 O O . ALA A 1 580 ? -30.784 -25.185 33.266 1.00 57.62 580 ALA A O 1
ATOM 4714 N N . PRO A 1 581 ? -31.954 -23.288 32.772 1.00 54.09 581 PRO A N 1
ATOM 4715 C CA . PRO A 1 581 ? -32.949 -23.926 31.911 1.00 54.09 581 PRO A CA 1
ATOM 4716 C C . PRO A 1 581 ? -32.347 -24.441 30.599 1.00 54.09 581 PRO A C 1
ATOM 4718 O O . PRO A 1 581 ? -32.844 -25.415 30.040 1.00 54.09 581 PRO A O 1
ATOM 4721 N N . ASP A 1 582 ? -31.256 -23.831 30.141 1.00 65.50 582 ASP A N 1
ATOM 4722 C CA . ASP A 1 582 ? -30.619 -24.099 28.857 1.00 65.50 582 ASP A CA 1
ATOM 4723 C C . ASP A 1 582 ? -29.093 -24.287 28.988 1.00 65.50 582 ASP A C 1
ATOM 4725 O O . ASP A 1 582 ? -28.477 -24.058 30.037 1.00 65.50 582 ASP A O 1
ATOM 4729 N N . TRP A 1 583 ? -28.470 -24.748 27.905 1.00 61.03 583 TRP A N 1
ATOM 4730 C CA . TRP A 1 583 ? -27.048 -25.073 27.879 1.00 61.03 583 TRP A CA 1
ATOM 4731 C C . TRP A 1 583 ? -26.134 -23.836 27.904 1.00 61.03 583 TRP A C 1
ATOM 4733 O O . TRP A 1 583 ? -25.049 -23.917 28.487 1.00 61.03 583 TRP A O 1
ATOM 4743 N N . PHE A 1 584 ? -26.550 -22.700 27.327 1.00 55.66 584 PHE A N 1
ATOM 4744 C CA . PHE A 1 584 ? -25.746 -21.474 27.283 1.00 55.66 584 PHE A CA 1
ATOM 4745 C C . PHE A 1 584 ? -25.568 -20.907 28.690 1.00 55.66 584 PHE A C 1
ATOM 4747 O O . PHE A 1 584 ? -24.445 -20.611 29.107 1.00 55.66 584 PHE A O 1
ATOM 4754 N N . SER A 1 585 ? -26.656 -20.861 29.460 1.00 59.69 585 SER A N 1
ATOM 4755 C CA . SER A 1 585 ? -26.647 -20.459 30.869 1.00 59.69 585 SER A CA 1
ATOM 4756 C C . SER A 1 585 ? -25.673 -21.309 31.705 1.00 59.69 585 SER A C 1
ATOM 4758 O O . SER A 1 585 ? -24.914 -20.786 32.525 1.00 59.69 585 SER A O 1
ATOM 4760 N N . ARG A 1 586 ? -25.623 -22.629 31.464 1.00 63.84 586 ARG A N 1
ATOM 4761 C CA . ARG A 1 586 ? -24.684 -23.546 32.142 1.00 63.84 586 ARG A CA 1
ATOM 4762 C C . ARG A 1 586 ? -23.233 -23.308 31.732 1.00 63.84 586 ARG A C 1
ATOM 4764 O O . ARG A 1 586 ? -22.356 -23.298 32.595 1.00 63.84 586 ARG A O 1
ATOM 4771 N N . ALA A 1 587 ? -22.973 -23.106 30.440 1.00 64.94 587 ALA A N 1
ATOM 4772 C CA . ALA A 1 587 ? -21.633 -22.833 29.925 1.00 64.94 587 ALA A CA 1
ATOM 4773 C C . ALA A 1 587 ? -21.058 -21.530 30.505 1.00 64.94 587 ALA A C 1
ATOM 4775 O O . ALA A 1 587 ? -19.927 -21.517 30.993 1.00 64.94 587 ALA A O 1
ATOM 4776 N N . LYS A 1 588 ? -21.864 -20.463 30.545 1.00 65.69 588 LYS A N 1
ATOM 4777 C CA . LYS A 1 588 ? -21.497 -19.173 31.143 1.00 65.69 588 LYS A CA 1
ATOM 4778 C C . LYS A 1 588 ? -21.101 -19.307 32.615 1.00 65.69 588 LYS A C 1
ATOM 4780 O O . LYS A 1 588 ? -20.030 -18.855 33.018 1.00 65.69 588 LYS A O 1
ATOM 4785 N N . LEU A 1 589 ? -21.928 -19.983 33.411 1.00 67.44 589 LEU A N 1
ATOM 4786 C CA . LEU A 1 589 ? -21.659 -20.218 34.832 1.00 67.44 589 LEU A CA 1
ATOM 4787 C C . LEU A 1 589 ? -20.386 -21.049 35.058 1.00 67.44 589 LEU A C 1
ATOM 4789 O O . LEU A 1 589 ? -19.608 -20.749 35.964 1.00 67.44 589 LEU A O 1
ATOM 4793 N N . ALA A 1 590 ? -20.122 -22.045 34.207 1.00 66.81 590 ALA A N 1
ATOM 4794 C CA . ALA A 1 590 ? -18.892 -22.832 34.269 1.00 66.81 590 ALA A CA 1
ATOM 4795 C C . ALA A 1 590 ? -17.633 -21.989 33.984 1.00 66.81 590 ALA A C 1
ATOM 4797 O O . ALA A 1 590 ? -16.633 -22.142 34.688 1.00 66.81 590 ALA A O 1
ATOM 4798 N N . ILE A 1 591 ? -17.690 -21.072 33.007 1.00 68.75 591 ILE A N 1
ATOM 4799 C CA . ILE A 1 591 ? -16.595 -20.133 32.703 1.00 68.75 591 ILE A CA 1
ATOM 4800 C C . ILE A 1 591 ? -16.329 -19.217 33.902 1.00 68.75 591 ILE A C 1
ATOM 4802 O O . ILE A 1 591 ? -15.182 -19.090 34.329 1.00 68.75 591 ILE A O 1
ATOM 4806 N N . ILE A 1 592 ? -17.379 -18.628 34.487 1.00 67.06 592 ILE A N 1
ATOM 4807 C CA . ILE A 1 592 ? -17.262 -17.759 35.670 1.00 67.06 592 ILE A CA 1
ATOM 4808 C C . ILE A 1 592 ? -16.596 -18.513 36.826 1.00 67.06 592 ILE A C 1
ATOM 4810 O O . ILE A 1 592 ? -15.619 -18.030 37.401 1.00 67.06 592 ILE A O 1
ATOM 4814 N N . TYR A 1 593 ? -17.077 -19.721 37.133 1.00 68.88 593 TYR A N 1
ATOM 4815 C CA . TYR A 1 593 ? -16.516 -20.548 38.202 1.00 68.88 593 TYR A CA 1
ATOM 4816 C C . TYR A 1 593 ? -15.045 -20.906 37.958 1.00 68.88 593 TYR A C 1
ATOM 4818 O O . TYR A 1 593 ? -14.216 -20.790 38.862 1.00 68.88 593 TYR A O 1
ATOM 4826 N N . GLY A 1 594 ? -14.716 -21.331 36.734 1.00 67.25 594 GLY A N 1
ATOM 4827 C CA . GLY A 1 594 ? -13.361 -21.709 36.342 1.00 67.25 594 GLY A CA 1
ATOM 4828 C C . GLY A 1 594 ? -12.374 -20.549 36.461 1.00 67.25 594 GLY A C 1
ATOM 4829 O O . GLY A 1 594 ? -11.332 -20.702 37.101 1.00 67.25 594 GLY A O 1
ATOM 4830 N N . THR A 1 595 ? -12.720 -19.379 35.917 1.00 69.69 595 THR A N 1
ATOM 4831 C CA . THR A 1 595 ? -11.868 -18.181 35.964 1.00 69.69 595 THR A CA 1
ATOM 4832 C C . THR A 1 595 ? -11.639 -17.708 37.397 1.00 69.69 595 THR A C 1
ATOM 4834 O O . THR A 1 595 ? -10.500 -17.425 37.768 1.00 69.69 595 THR A O 1
ATOM 4837 N N . LEU A 1 596 ? -12.683 -17.688 38.235 1.00 68.50 596 LEU A N 1
ATOM 4838 C CA . LEU A 1 596 ? -12.550 -17.314 39.647 1.00 68.50 596 LEU A CA 1
ATOM 4839 C C . LEU A 1 596 ? -11.632 -18.278 40.400 1.00 68.50 596 LEU A C 1
ATOM 4841 O O . LEU A 1 596 ? -10.726 -17.841 41.106 1.00 68.50 596 LEU A O 1
ATOM 4845 N N . ARG A 1 597 ? -11.807 -19.590 40.208 1.00 67.25 597 ARG A N 1
ATOM 4846 C CA . ARG A 1 597 ? -10.965 -20.606 40.854 1.00 67.25 597 ARG A CA 1
ATOM 4847 C C . ARG A 1 597 ? -9.487 -20.454 40.481 1.00 67.25 597 ARG A C 1
ATOM 4849 O O . ARG A 1 597 ? -8.634 -20.617 41.349 1.00 67.25 597 ARG A O 1
ATOM 4856 N N . ILE A 1 598 ? -9.188 -20.138 39.219 1.00 68.56 598 ILE A N 1
ATOM 4857 C CA . ILE A 1 598 ? -7.817 -19.872 38.756 1.00 68.56 598 ILE A CA 1
ATOM 4858 C C . ILE A 1 598 ? -7.278 -18.592 39.402 1.00 68.56 598 ILE A C 1
ATOM 4860 O O . ILE A 1 598 ? -6.181 -18.616 39.953 1.00 68.56 598 ILE A O 1
ATOM 4864 N N . HIS A 1 599 ? -8.045 -17.500 39.386 1.00 66.25 599 HIS A N 1
ATOM 4865 C CA . HIS A 1 599 ? -7.618 -16.218 39.952 1.00 66.25 599 HIS A CA 1
ATOM 4866 C C . HIS A 1 599 ? -7.297 -16.324 41.453 1.00 66.25 599 HIS A C 1
ATOM 4868 O O . HIS A 1 599 ? -6.234 -15.885 41.887 1.00 66.25 599 HIS A O 1
ATOM 4874 N N . PHE A 1 600 ? -8.146 -17.003 42.234 1.00 65.62 600 PHE A N 1
ATOM 4875 C CA . PHE A 1 600 ? -7.893 -17.241 43.660 1.00 65.62 600 PHE A CA 1
ATOM 4876 C C . PHE A 1 600 ? -6.712 -18.179 43.917 1.00 65.62 600 PHE A C 1
ATOM 4878 O O . PHE A 1 600 ? -5.967 -17.971 44.871 1.00 65.62 600 PHE A O 1
ATOM 4885 N N . ALA A 1 601 ? -6.497 -19.186 43.066 1.00 61.94 601 ALA A N 1
ATOM 4886 C CA . ALA A 1 601 ? -5.326 -20.054 43.177 1.00 61.94 601 ALA A CA 1
ATOM 4887 C C . ALA A 1 601 ? -4.007 -19.303 42.915 1.00 61.94 601 ALA A C 1
ATOM 4889 O O . ALA A 1 601 ? -2.980 -19.673 43.482 1.00 61.94 601 ALA A O 1
ATOM 4890 N N . TYR A 1 602 ? -4.029 -18.260 42.076 1.00 59.50 602 TYR A N 1
ATOM 4891 C CA . TYR A 1 602 ? -2.883 -17.373 41.860 1.00 59.50 602 TYR A CA 1
ATOM 4892 C C . TYR A 1 602 ? -2.681 -16.397 43.025 1.00 59.50 602 TYR A C 1
ATOM 4894 O O . TYR A 1 602 ? -1.565 -16.298 43.518 1.00 59.50 602 TYR A O 1
ATOM 4902 N N . GLN A 1 603 ? -3.739 -15.753 43.532 1.00 58.88 603 GLN A N 1
ATOM 4903 C CA . GLN A 1 603 ? -3.623 -14.828 44.671 1.00 58.88 603 GLN A CA 1
ATOM 4904 C C . GLN A 1 603 ? -3.265 -15.499 46.008 1.00 58.88 603 GLN A C 1
ATOM 4906 O O . GLN A 1 603 ? -2.802 -14.816 46.906 1.00 58.88 603 GLN A O 1
ATOM 4911 N N . GLN A 1 604 ? -3.476 -16.810 46.171 1.00 53.62 604 GLN A N 1
ATOM 4912 C CA . GLN A 1 604 ? -3.013 -17.552 47.357 1.00 53.62 604 GLN A CA 1
ATOM 4913 C C . GLN A 1 604 ? -1.535 -17.982 47.284 1.00 53.62 604 GLN A C 1
ATOM 4915 O O . GLN A 1 604 ? -1.036 -18.586 48.234 1.00 53.62 604 GLN A O 1
ATOM 4920 N N . ARG A 1 605 ? -0.853 -17.761 46.150 1.00 45.09 605 ARG A N 1
ATOM 4921 C CA . ARG A 1 605 ? 0.566 -18.112 45.954 1.00 45.09 605 ARG A CA 1
ATOM 4922 C C . ARG A 1 605 ? 1.533 -16.941 46.142 1.00 45.09 605 ARG A C 1
ATOM 4924 O O . ARG A 1 605 ? 2.715 -17.220 46.339 1.00 45.09 605 ARG A O 1
ATOM 4931 N N . ASP A 1 606 ? 1.040 -15.710 46.082 1.00 33.34 606 ASP A N 1
ATOM 4932 C CA . ASP A 1 606 ? 1.745 -14.483 46.479 1.00 33.34 606 ASP A CA 1
ATOM 4933 C C . ASP A 1 606 ? 1.326 -14.091 47.905 1.00 33.34 606 ASP A C 1
ATOM 4935 O O . ASP A 1 606 ? 2.165 -13.505 48.629 1.00 33.34 606 ASP A O 1
#